Protein AF-A0A7R9EV36-F1 (afdb_monomer_lite)

Organism: NCBI:txid61472

Foldseek 3Di:
DDDDDDDDDDDQDDDADDDDDDPDEDDDPPDDQDEAAEEEAEYDEEEAEEHYEYPHEYAEYAYEYAYEYAEYEYEYEEEYAYYHAEYEEEYAEYAYEYADEYAEYEHEYEEEYEEYHAEYEEEYAEYAYEYAYEYAEYEHEYEEEYEEYYAEYEEEYAEYAYEYAYEYAEYAHEYAEEYEEYHAEYEEEYAEYAHEYAYEYAEYAHEYAEEYEEYYAEYEYEYAEYAAEYAYEYAEYAHEYEYEYAEYHAEYEYEYAEYEAEYAYAYQEYEHEYAYEYAEYEYEYHDDDPPDGNNDYHYYYNDDYNDYHYDYDDPDDDDDDDDDDDDDDDDDDDDDDDDDDDDDDPDPPPPPDDFDWDFQDKDFDPVQFFWQDKEWQLLDDPPDWTKMWIFFQQKIWIWTDPPHSDIGTDDMDGDPDRLATEREEEEAADPPAPDLDADADDDDHYWYKYKYADPVVRDIDIDTDDDGHFARAWADQQLVDRQWTWGFGQVQWIWIARRVASATLAIEADPATGPGGWQYKYAANVSQKMWTFWQSLKIFIAGCPDPSNVVSVVVSVVDHPVPDPDGRDHHYHHATLAMENPQDPGGWNEWYDDHQWIWTDALPQKTWIKHFDDPVDPDRGSPGHDIGTQDIDHDDAANDHQWYKDAALVRQKIWTWHQQQKIWMWGPVDPGSVPIDIDIDHDPPRGGTFRYKYAGNVNQWIWTTGRSRMIIIIGTD

InterPro domains:
  IPR001680 WD40 repeat [PF00400] (512-542)
  IPR001680 WD40 repeat [PF00400] (680-715)
  IPR001680 WD40 repeat [PS50082] (511-552)
  IPR001680 WD40 repeat [SM00320] (457-498)
  IPR001680 WD40 repeat [SM00320] (501-543)
  IPR001680 WD40 repeat [SM00320] (574-611)
  IPR001680 WD40 repeat [SM00320] (674-715)
  IPR015943 WD40/YVTN repeat-like-containing domain superfamily [G3DSA:2.130.10.10] (348-717)
  IPR036322 WD40-repeat-containing domain superfamily [SSF50978] (361-715)
  IPR051243 Polycomb group WD repeat-containing protein [PTHR10253] (329-716)

Structure (mmCIF, N/CA/C/O backbone):
data_AF-A0A7R9EV36-F1
#
_entry.id   AF-A0A7R9EV36-F1
#
loop_
_atom_site.group_PDB
_atom_site.id
_atom_site.type_symbol
_atom_site.label_atom_id
_atom_site.label_alt_id
_atom_site.label_comp_id
_atom_site.label_asym_id
_atom_site.label_entity_id
_atom_site.label_seq_id
_atom_site.pdbx_PDB_ins_code
_atom_site.Cartn_x
_atom_site.Cartn_y
_atom_site.Cartn_z
_atom_site.occupancy
_atom_site.B_iso_or_equiv
_atom_site.auth_seq_id
_atom_site.auth_comp_id
_atom_site.auth_asym_id
_atom_site.auth_atom_id
_atom_site.pdbx_PDB_model_num
ATOM 1 N N . MET A 1 1 ? 44.157 8.852 -51.632 1.00 35.56 1 MET A N 1
ATOM 2 C CA . MET A 1 1 ? 44.630 7.731 -50.798 1.00 35.56 1 MET A CA 1
ATOM 3 C C . MET A 1 1 ? 43.993 7.920 -49.441 1.00 35.56 1 MET A C 1
ATOM 5 O O . MET A 1 1 ? 44.402 8.802 -48.702 1.00 35.56 1 MET A O 1
ATOM 9 N N . SER A 1 2 ? 42.891 7.216 -49.219 1.00 22.45 2 SER A N 1
ATOM 10 C CA . SER A 1 2 ? 42.093 7.274 -47.995 1.00 22.45 2 SER A CA 1
ATOM 11 C C . SER A 1 2 ? 42.574 6.159 -47.059 1.00 22.45 2 SER A C 1
ATOM 13 O O . SER A 1 2 ? 42.833 5.067 -47.567 1.00 22.45 2 SER A O 1
ATOM 15 N N . PRO A 1 3 ? 42.705 6.382 -45.742 1.00 28.72 3 PRO A N 1
ATOM 16 C CA . PRO A 1 3 ? 42.992 5.308 -44.802 1.00 28.72 3 PRO A CA 1
ATOM 17 C C . PRO A 1 3 ? 41.689 4.559 -44.492 1.00 28.72 3 PRO A C 1
ATOM 19 O O . PRO A 1 3 ? 40.699 5.165 -44.087 1.00 28.72 3 PRO A O 1
ATOM 22 N N . GLY A 1 4 ? 41.679 3.250 -44.742 1.00 24.73 4 GLY A N 1
ATOM 23 C CA . GLY A 1 4 ? 40.606 2.351 -44.328 1.00 24.73 4 GLY A CA 1
ATOM 24 C C . GLY A 1 4 ? 40.897 1.810 -42.932 1.00 24.73 4 GLY A C 1
ATOM 25 O O . GLY A 1 4 ? 41.945 1.213 -42.708 1.00 24.73 4 GLY A O 1
ATOM 26 N N . THR A 1 5 ? 39.975 2.038 -42.007 1.00 25.28 5 THR A N 1
ATOM 27 C CA . THR A 1 5 ? 39.900 1.406 -40.690 1.00 25.28 5 THR A CA 1
ATOM 28 C C . THR A 1 5 ? 39.373 -0.024 -40.843 1.00 25.28 5 THR A C 1
ATOM 30 O O . THR A 1 5 ? 38.244 -0.226 -41.289 1.00 25.28 5 THR A O 1
ATOM 33 N N . SER A 1 6 ? 40.179 -1.027 -40.490 1.00 23.84 6 SER A N 1
ATOM 34 C CA . SER A 1 6 ? 39.740 -2.420 -40.354 1.00 23.84 6 SER A CA 1
ATOM 35 C C . SER A 1 6 ? 39.223 -2.653 -38.936 1.00 23.84 6 SER A C 1
ATOM 37 O O . SER A 1 6 ? 39.986 -2.604 -37.976 1.00 23.84 6 SER A O 1
ATOM 39 N N . THR A 1 7 ? 37.922 -2.891 -38.811 1.00 23.02 7 THR A N 1
ATOM 40 C CA . THR A 1 7 ? 37.278 -3.425 -37.609 1.00 23.02 7 THR A CA 1
ATOM 41 C C . THR A 1 7 ? 37.379 -4.950 -37.642 1.00 23.02 7 THR A C 1
ATOM 43 O O . THR A 1 7 ? 36.832 -5.595 -38.537 1.00 23.02 7 THR A O 1
ATOM 46 N N . THR A 1 8 ? 38.099 -5.537 -36.687 1.00 22.88 8 THR A N 1
ATOM 47 C CA . THR A 1 8 ? 38.159 -6.990 -36.486 1.00 22.88 8 THR A CA 1
ATOM 48 C C . THR A 1 8 ? 36.910 -7.410 -35.710 1.00 22.88 8 THR A C 1
ATOM 50 O O . THR A 1 8 ? 36.727 -7.011 -34.565 1.00 22.88 8 THR A O 1
ATOM 53 N N . LYS A 1 9 ? 36.007 -8.161 -36.350 1.00 23.02 9 LYS A N 1
ATOM 54 C CA . LYS A 1 9 ? 34.889 -8.837 -35.678 1.00 23.02 9 LYS A CA 1
ATOM 55 C C . LYS A 1 9 ? 35.406 -10.147 -35.082 1.00 23.02 9 LYS A C 1
ATOM 57 O O . LYS A 1 9 ? 35.808 -11.024 -35.846 1.00 23.02 9 LYS A O 1
ATOM 62 N N . LEU A 1 10 ? 35.366 -10.271 -33.756 1.00 23.95 10 LEU A N 1
ATOM 63 C CA . LEU A 1 10 ? 35.505 -11.544 -33.046 1.00 23.95 10 LEU A CA 1
ATOM 64 C C . LEU A 1 10 ? 34.376 -12.491 -33.476 1.00 23.95 10 LEU A C 1
ATOM 66 O O . LEU A 1 10 ? 33.221 -12.092 -33.644 1.00 23.95 10 LEU A O 1
ATOM 70 N N . LYS A 1 11 ? 34.756 -13.733 -33.760 1.00 27.09 11 LYS A N 1
ATOM 71 C CA . LYS A 1 11 ? 33.940 -14.767 -34.392 1.00 27.09 11 LYS A CA 1
ATOM 72 C C . LYS A 1 11 ? 33.633 -15.802 -33.309 1.00 27.09 11 LYS A C 1
ATOM 74 O O . LYS A 1 11 ? 34.523 -16.558 -32.950 1.00 27.09 11 LYS A O 1
ATOM 79 N N . GLY A 1 12 ? 32.402 -15.809 -32.791 1.00 27.22 12 GLY A N 1
ATOM 80 C CA . GLY A 1 12 ? 31.946 -16.811 -31.821 1.00 27.22 12 GLY A CA 1
ATOM 81 C C . GLY A 1 12 ? 32.152 -18.228 -32.360 1.00 27.22 12 GLY A C 1
ATOM 82 O O . GLY A 1 12 ? 31.767 -18.536 -33.495 1.00 27.22 12 GLY A O 1
ATOM 83 N N . MET A 1 13 ? 32.811 -19.070 -31.569 1.00 30.44 13 MET A N 1
ATOM 84 C CA . MET A 1 13 ? 33.179 -20.427 -31.952 1.00 30.44 13 MET A CA 1
ATOM 85 C C . MET A 1 13 ? 31.984 -21.359 -31.698 1.00 30.44 13 MET A C 1
ATOM 87 O O . MET A 1 13 ? 31.806 -21.877 -30.607 1.00 30.44 13 MET A O 1
ATOM 91 N N . LYS A 1 14 ? 31.127 -21.560 -32.710 1.00 28.34 14 LYS A N 1
ATOM 92 C CA . LYS A 1 14 ? 30.095 -22.614 -32.688 1.00 28.34 14 LYS A CA 1
ATOM 93 C C . LYS A 1 14 ? 30.762 -23.966 -32.953 1.00 28.34 14 LYS A C 1
ATOM 95 O O . LYS A 1 14 ? 31.107 -24.243 -34.103 1.00 28.34 14 LYS A O 1
ATOM 100 N N . ARG A 1 15 ? 30.948 -24.804 -31.930 1.00 36.38 15 ARG A N 1
ATOM 101 C CA . ARG A 1 15 ? 31.279 -26.228 -32.118 1.00 36.38 15 ARG A CA 1
ATOM 102 C C . ARG A 1 15 ? 29.967 -27.019 -32.162 1.00 36.38 15 ARG A C 1
ATOM 104 O O . ARG A 1 15 ? 29.338 -27.220 -31.136 1.00 36.38 15 ARG A O 1
ATOM 111 N N . SER A 1 16 ? 29.537 -27.435 -33.355 1.00 26.97 16 SER A N 1
ATOM 112 C CA . SER A 1 16 ? 28.501 -28.465 -33.513 1.00 26.97 16 SER A CA 1
ATOM 113 C C . SER A 1 16 ? 29.176 -29.831 -33.385 1.00 26.97 16 SER A C 1
ATOM 115 O O . SER A 1 16 ? 29.965 -30.193 -34.263 1.00 26.97 16 SER A O 1
ATOM 117 N N . ALA A 1 17 ? 28.930 -30.556 -32.297 1.00 33.28 17 ALA A N 1
ATOM 118 C CA . ALA A 1 17 ? 29.431 -31.916 -32.124 1.00 33.28 17 ALA A CA 1
ATOM 119 C C . ALA A 1 17 ? 28.402 -32.917 -32.673 1.00 33.28 17 ALA A C 1
ATOM 121 O O . ALA A 1 17 ? 27.223 -32.835 -32.346 1.00 33.28 17 ALA A O 1
ATOM 122 N N . THR A 1 18 ? 28.848 -33.835 -33.530 1.00 26.59 18 THR A N 1
ATOM 123 C CA . THR A 1 18 ? 28.069 -34.987 -34.010 1.00 26.59 18 THR A CA 1
ATOM 124 C C . THR A 1 18 ? 28.612 -36.228 -33.292 1.00 26.59 18 THR A C 1
ATOM 126 O O . THR A 1 18 ? 29.816 -36.472 -33.365 1.00 26.59 18 THR A O 1
ATOM 129 N N . THR A 1 19 ? 27.722 -36.886 -32.545 1.00 26.67 19 THR A N 1
ATOM 130 C CA . THR A 1 19 ? 27.741 -38.178 -31.816 1.00 26.67 19 THR A CA 1
ATOM 131 C C . THR A 1 19 ? 29.047 -38.938 -31.468 1.00 26.67 19 THR A C 1
ATOM 133 O O . THR A 1 19 ? 29.974 -39.095 -32.262 1.00 26.67 19 THR A O 1
ATOM 136 N N . CYS A 1 20 ? 28.970 -39.551 -30.271 1.00 28.95 20 CYS A N 1
ATOM 137 C CA . CYS A 1 20 ? 29.838 -40.508 -29.552 1.00 28.95 20 CYS A CA 1
ATOM 138 C C . CYS A 1 20 ? 31.007 -39.944 -28.712 1.00 28.95 20 CYS A C 1
ATOM 140 O O . CYS A 1 20 ? 32.014 -39.484 -29.245 1.00 28.95 20 CYS A O 1
ATOM 142 N N . ASP A 1 21 ? 30.857 -40.067 -27.383 1.00 34.56 21 ASP A N 1
ATOM 143 C CA . ASP A 1 21 ? 31.857 -39.921 -26.310 1.00 34.56 21 ASP A CA 1
ATOM 144 C C . ASP A 1 21 ? 32.837 -38.750 -26.473 1.00 34.56 21 ASP A C 1
ATOM 146 O O . ASP A 1 21 ? 34.043 -38.940 -26.650 1.00 34.56 21 ASP A O 1
ATOM 150 N N . GLN A 1 22 ? 32.342 -37.511 -26.408 1.00 42.28 22 GLN A N 1
ATOM 151 C CA . GLN A 1 22 ? 33.218 -36.338 -26.438 1.00 42.28 22 GLN A CA 1
ATOM 152 C C . GLN A 1 22 ? 33.458 -35.786 -25.034 1.00 42.28 22 GLN A C 1
ATOM 154 O O . GLN A 1 22 ? 32.595 -35.154 -24.434 1.00 42.28 22 GLN A O 1
ATOM 159 N N . VAL A 1 23 ? 34.682 -35.989 -24.546 1.00 42.19 23 VAL A N 1
ATOM 160 C CA . VAL A 1 23 ? 35.300 -35.134 -23.530 1.00 42.19 23 VAL A CA 1
ATOM 161 C C . VAL A 1 23 ? 35.756 -33.871 -24.260 1.00 42.19 23 VAL A C 1
ATOM 163 O O . VAL A 1 23 ? 36.778 -33.884 -24.950 1.00 42.19 23 VAL A O 1
ATOM 166 N N . LEU A 1 24 ? 34.982 -32.790 -24.168 1.00 46.31 24 LEU A N 1
ATOM 167 C CA . LEU A 1 24 ? 35.414 -31.489 -24.676 1.00 46.31 24 LEU A CA 1
ATOM 168 C C . LEU A 1 24 ? 36.350 -30.868 -23.634 1.00 46.31 24 LEU A C 1
ATOM 170 O O . LEU A 1 24 ? 35.894 -30.316 -22.639 1.00 46.31 24 LEU A O 1
ATOM 174 N N . LYS A 1 25 ? 37.660 -30.989 -23.869 1.00 39.56 25 LYS A N 1
ATOM 175 C CA . LYS A 1 25 ? 38.707 -30.227 -23.174 1.00 39.56 25 LYS A CA 1
ATOM 176 C C . LYS A 1 25 ? 39.153 -29.067 -24.062 1.00 39.56 25 LYS A C 1
ATOM 178 O O . LYS A 1 25 ? 39.337 -29.260 -25.269 1.00 39.56 25 LYS A O 1
ATOM 183 N N . SER A 1 26 ? 39.320 -27.872 -23.499 1.00 42.06 26 SER A N 1
ATOM 184 C CA . SER A 1 26 ? 40.230 -26.887 -24.088 1.00 42.06 26 SER A CA 1
ATOM 185 C C . SER A 1 26 ? 41.640 -27.491 -24.016 1.00 42.06 26 SER A C 1
ATOM 187 O O . SER A 1 26 ? 42.071 -27.927 -22.955 1.00 42.06 26 SER A O 1
ATOM 189 N N . GLU A 1 27 ? 42.311 -27.668 -25.158 1.00 33.28 27 GLU A N 1
ATOM 190 C CA . GLU A 1 27 ? 43.714 -28.096 -25.165 1.00 33.28 27 GLU A CA 1
ATOM 191 C C . GLU A 1 27 ? 44.599 -26.854 -25.102 1.00 33.28 27 GLU A C 1
ATOM 193 O O . GLU A 1 27 ? 44.482 -25.978 -25.957 1.00 33.28 27 GLU A O 1
ATOM 198 N N . ASP A 1 28 ? 45.483 -26.854 -24.105 1.00 35.00 28 ASP A N 1
ATOM 199 C CA . ASP A 1 28 ? 46.559 -25.906 -23.813 1.00 35.00 28 ASP A CA 1
ATOM 200 C C . ASP A 1 28 ? 47.405 -25.612 -25.070 1.00 35.00 28 ASP A C 1
ATOM 202 O O . ASP A 1 28 ? 48.362 -26.324 -25.407 1.00 35.00 28 ASP A O 1
ATOM 206 N N . SER A 1 29 ? 47.019 -24.587 -25.835 1.00 30.09 29 SER A N 1
ATOM 207 C CA . SER A 1 29 ? 47.873 -24.033 -26.879 1.00 30.09 29 SER A CA 1
ATOM 208 C C . SER A 1 29 ? 48.748 -22.975 -26.235 1.00 30.09 29 SER A C 1
ATOM 210 O O . SER A 1 29 ? 48.359 -21.816 -26.157 1.00 30.09 29 SER A O 1
ATOM 212 N N . GLY A 1 30 ? 49.923 -23.393 -25.763 1.00 35.53 30 GLY A N 1
ATOM 213 C CA . GLY A 1 30 ? 50.920 -22.490 -25.203 1.00 35.53 30 GLY A CA 1
ATOM 214 C C . GLY A 1 30 ? 51.243 -21.341 -26.158 1.00 35.53 30 GLY A C 1
ATOM 215 O O . GLY A 1 30 ? 51.967 -21.544 -27.128 1.00 35.53 30 GLY A O 1
ATOM 216 N N . ASP A 1 31 ? 50.649 -20.182 -25.886 1.00 32.53 31 ASP A N 1
ATOM 217 C CA . ASP A 1 31 ? 51.096 -18.810 -26.138 1.00 32.53 31 ASP A CA 1
ATOM 218 C C . ASP A 1 31 ? 49.892 -17.880 -25.862 1.00 32.53 31 ASP A C 1
ATOM 220 O O . ASP A 1 31 ? 48.898 -17.940 -26.575 1.00 32.53 31 ASP A O 1
ATOM 224 N N . ASP A 1 32 ? 50.032 -17.022 -24.843 1.00 35.88 32 ASP A N 1
ATOM 225 C CA . ASP A 1 32 ? 49.119 -15.953 -24.396 1.00 35.88 32 ASP A CA 1
ATOM 226 C C . ASP A 1 32 ? 47.698 -16.372 -23.935 1.00 35.88 32 ASP A C 1
ATOM 228 O O . ASP A 1 32 ? 46.908 -16.943 -24.675 1.00 35.88 32 ASP A O 1
ATOM 232 N N . ILE A 1 33 ? 47.375 -16.023 -22.681 1.00 38.25 33 ILE A N 1
ATOM 233 C CA . ILE A 1 33 ? 46.065 -16.177 -22.022 1.00 38.25 33 ILE A CA 1
ATOM 234 C C . ILE A 1 33 ? 45.014 -15.402 -22.840 1.00 38.25 33 ILE A C 1
ATOM 236 O O . ILE A 1 33 ? 44.863 -14.190 -22.681 1.00 38.25 33 ILE A O 1
ATOM 240 N N . GLU A 1 34 ? 44.336 -16.066 -23.778 1.00 43.78 34 GLU A N 1
ATOM 241 C CA . GLU A 1 34 ? 43.182 -15.505 -24.483 1.00 43.78 34 GLU A CA 1
ATOM 242 C C . GLU A 1 34 ? 41.900 -15.908 -23.737 1.00 43.78 34 GLU A C 1
ATOM 244 O O . GLU A 1 34 ? 41.413 -17.024 -23.888 1.00 43.78 34 GLU A O 1
ATOM 249 N N . GLU A 1 35 ? 41.339 -14.975 -22.957 1.00 49.75 35 GLU A N 1
ATOM 250 C CA . GLU A 1 35 ? 40.002 -15.069 -22.347 1.00 49.75 35 GLU A CA 1
ATOM 251 C C . GLU A 1 35 ? 38.968 -15.634 -23.343 1.00 49.75 35 GLU A C 1
ATOM 253 O O . GLU A 1 35 ? 38.687 -15.047 -24.403 1.00 49.75 35 GLU A O 1
ATOM 258 N N . THR A 1 36 ? 38.332 -16.760 -23.005 1.00 56.34 36 THR A N 1
ATOM 259 C CA . THR A 1 36 ? 37.276 -17.318 -23.855 1.00 56.34 36 THR A CA 1
ATOM 260 C C . THR A 1 36 ? 35.944 -16.600 -23.599 1.00 56.34 36 THR A C 1
ATOM 262 O O . THR A 1 36 ? 35.194 -16.875 -22.669 1.00 56.34 36 THR A O 1
ATOM 265 N N . SER A 1 37 ? 35.628 -15.641 -24.477 1.00 59.75 37 SER A N 1
ATOM 266 C CA . SER A 1 37 ? 34.483 -14.720 -24.304 1.00 59.75 37 SER A CA 1
ATOM 267 C C . SER A 1 37 ? 33.076 -15.346 -24.207 1.00 59.75 37 SER A C 1
ATOM 269 O O . SER A 1 37 ? 32.165 -14.699 -23.701 1.00 59.75 37 SER A O 1
ATOM 271 N N . SER A 1 38 ? 32.835 -16.537 -24.770 1.00 67.69 38 SER A N 1
ATOM 272 C CA . SER A 1 38 ? 31.575 -17.296 -24.617 1.00 67.69 38 SER A CA 1
ATOM 273 C C . SER A 1 38 ? 31.651 -18.655 -25.316 1.00 67.69 38 SER A C 1
ATOM 275 O O . SER A 1 38 ? 32.078 -18.744 -26.474 1.00 67.69 38 SER A O 1
ATOM 277 N N . VAL A 1 39 ? 31.180 -19.707 -24.648 1.00 74.00 39 VAL A N 1
ATOM 278 C CA . VAL A 1 39 ? 31.114 -21.067 -25.190 1.00 74.00 39 VAL A CA 1
ATOM 279 C C . VAL A 1 39 ? 29.669 -21.546 -25.197 1.00 74.00 39 VAL A C 1
ATOM 281 O O . VAL A 1 39 ? 28.992 -21.550 -24.177 1.00 74.00 39 VAL A O 1
ATOM 284 N N . VAL A 1 40 ? 29.196 -21.970 -26.369 1.00 72.00 40 VAL A N 1
ATOM 285 C CA . VAL A 1 40 ? 27.873 -22.583 -26.528 1.00 72.00 40 VAL A CA 1
ATOM 286 C C . VAL A 1 40 ? 28.062 -24.015 -27.000 1.00 72.00 40 VAL A C 1
ATOM 288 O O . VAL A 1 40 ? 28.604 -24.243 -28.086 1.00 72.00 40 VAL A O 1
ATOM 291 N N . VAL A 1 41 ? 27.594 -24.960 -26.193 1.00 77.19 41 VAL A N 1
ATOM 292 C CA . VAL A 1 41 ? 27.543 -26.389 -26.493 1.00 77.19 41 VAL A CA 1
ATOM 293 C C . VAL A 1 41 ? 26.081 -26.761 -26.725 1.00 77.19 41 VAL A C 1
ATOM 295 O O . VAL A 1 41 ? 25.235 -26.534 -25.867 1.00 77.19 41 VAL A O 1
ATOM 298 N N . SER A 1 42 ? 25.783 -27.284 -27.914 1.00 72.88 42 SER A N 1
ATOM 299 C CA . SER A 1 42 ? 24.430 -27.671 -28.320 1.00 72.88 42 SER A CA 1
ATOM 300 C C . SER A 1 42 ? 24.413 -29.087 -28.877 1.00 72.88 42 SER A C 1
ATOM 302 O O . SER A 1 42 ? 25.228 -29.380 -29.761 1.00 72.88 42 SER A O 1
ATOM 304 N N . PHE A 1 43 ? 23.458 -29.909 -28.452 1.00 71.75 43 PHE A N 1
ATOM 305 C CA . PHE A 1 43 ? 23.251 -31.267 -28.965 1.00 71.75 43 PHE A CA 1
ATOM 306 C C . PHE A 1 43 ? 21.997 -31.317 -29.850 1.00 71.75 43 PHE A C 1
ATOM 308 O O . PHE A 1 43 ? 21.009 -30.641 -29.570 1.00 71.75 43 PHE A O 1
ATOM 315 N N . GLN A 1 44 ? 22.076 -32.051 -30.965 1.00 63.31 44 GLN A N 1
ATOM 316 C CA . GLN A 1 44 ? 20.985 -32.215 -31.945 1.00 63.31 44 GLN A CA 1
ATOM 317 C C . GLN A 1 44 ? 20.694 -33.691 -32.266 1.00 63.31 44 GLN A C 1
ATOM 319 O O . GLN A 1 44 ? 20.020 -33.979 -33.248 1.00 63.31 44 GLN A O 1
ATOM 324 N N . GLU A 1 45 ? 21.266 -34.618 -31.497 1.00 67.38 45 GLU A N 1
ATOM 325 C CA . GLU A 1 45 ? 21.003 -36.058 -31.583 1.00 67.38 45 GLU A CA 1
ATOM 326 C C . GLU A 1 45 ? 21.011 -36.633 -30.157 1.00 67.38 45 GLU A C 1
ATOM 328 O O . GLU A 1 45 ? 21.646 -36.044 -29.277 1.00 67.38 45 GLU A O 1
ATOM 333 N N . GLU A 1 46 ? 20.365 -37.783 -29.947 1.00 69.38 46 GLU A N 1
ATOM 334 C CA . GLU A 1 46 ? 20.418 -38.542 -28.689 1.00 69.38 46 GLU A CA 1
ATOM 335 C C . GLU A 1 46 ? 21.876 -38.782 -28.247 1.00 69.38 46 GLU A C 1
ATOM 337 O O . GLU A 1 46 ? 22.728 -39.222 -29.034 1.00 69.38 46 GLU A O 1
ATOM 342 N N . THR A 1 47 ? 22.190 -38.506 -26.975 1.00 68.69 47 THR A N 1
ATOM 343 C CA . THR A 1 47 ? 23.555 -38.677 -26.441 1.00 68.69 47 THR A CA 1
ATOM 344 C C . THR A 1 47 ? 23.585 -39.441 -25.120 1.00 68.69 47 THR A C 1
ATOM 346 O O . THR A 1 47 ? 22.885 -39.128 -24.166 1.00 68.69 47 THR A O 1
ATOM 349 N N . SER A 1 48 ? 24.457 -40.448 -25.025 1.00 72.00 48 SER A N 1
ATOM 350 C CA . SER A 1 48 ? 24.587 -41.274 -23.816 1.00 72.00 48 SER A CA 1
ATOM 351 C C . SER A 1 48 ? 25.314 -40.565 -22.669 1.00 72.00 48 SER A C 1
ATOM 353 O O . SER A 1 48 ? 24.959 -40.713 -21.503 1.00 72.00 48 SER A O 1
ATOM 355 N N . SER A 1 49 ? 26.371 -39.814 -22.975 1.00 74.75 49 SER A N 1
ATOM 356 C CA . SER A 1 49 ? 27.152 -39.103 -21.964 1.00 74.75 49 SER A CA 1
ATOM 357 C C . SER A 1 49 ? 27.870 -37.906 -22.557 1.00 74.75 49 SER A C 1
ATOM 359 O O . SER A 1 49 ? 28.560 -38.027 -23.574 1.00 74.75 49 SER A O 1
ATOM 361 N N . VAL A 1 50 ? 27.760 -36.776 -21.875 1.00 77.12 50 VAL A N 1
ATOM 362 C CA . VAL A 1 50 ? 28.399 -35.516 -22.226 1.00 77.12 50 VAL A CA 1
ATOM 363 C C . VAL A 1 50 ? 29.270 -35.081 -21.057 1.00 77.12 50 VAL A C 1
ATOM 365 O O . VAL A 1 50 ? 28.788 -34.937 -19.938 1.00 77.12 50 VAL A O 1
ATOM 368 N N . VAL A 1 51 ? 30.551 -34.828 -21.322 1.00 76.38 51 VAL A N 1
ATOM 369 C CA . VAL A 1 51 ? 31.455 -34.212 -20.344 1.00 76.38 51 VAL A CA 1
ATOM 370 C C . VAL A 1 51 ? 32.015 -32.932 -20.946 1.00 76.38 51 VAL A C 1
ATOM 372 O O . VAL A 1 51 ? 32.768 -32.966 -21.925 1.00 76.38 51 VAL A O 1
ATOM 375 N N . VAL A 1 52 ? 31.639 -31.802 -20.353 1.00 79.06 52 VAL A N 1
ATOM 376 C CA . VAL A 1 52 ? 32.133 -30.474 -20.708 1.00 79.06 52 VAL A CA 1
ATOM 377 C C . VAL A 1 52 ? 33.049 -30.000 -19.588 1.00 79.06 52 VAL A C 1
ATOM 379 O O . VAL A 1 52 ? 32.600 -29.795 -18.465 1.00 79.06 52 VAL A O 1
ATOM 382 N N . SER A 1 53 ? 34.336 -29.839 -19.891 1.00 74.25 53 SER A N 1
ATOM 383 C CA . SER A 1 53 ? 35.334 -29.403 -18.914 1.00 74.25 53 SER A CA 1
ATOM 384 C C . SER A 1 53 ? 36.128 -28.212 -19.433 1.00 74.25 53 SER A C 1
ATOM 386 O O . SER A 1 53 ? 36.713 -28.305 -20.516 1.00 74.25 53 SER A O 1
ATOM 388 N N . PHE A 1 54 ? 36.190 -27.136 -18.651 1.00 74.50 54 PHE A N 1
ATOM 389 C CA . PHE A 1 54 ? 36.969 -25.939 -18.967 1.00 74.50 54 PHE A CA 1
ATOM 390 C C . PHE A 1 54 ? 38.172 -25.821 -18.031 1.00 74.50 54 PHE A C 1
ATOM 392 O O . PHE A 1 54 ? 38.031 -25.992 -16.821 1.00 74.50 54 PHE A O 1
ATOM 399 N N . GLN A 1 55 ? 39.344 -25.565 -18.618 1.00 71.62 55 GLN A N 1
ATOM 400 C CA . GLN A 1 55 ? 40.616 -25.363 -17.907 1.00 71.62 55 GLN A CA 1
ATOM 401 C C . GLN A 1 55 ? 41.146 -23.923 -18.040 1.00 71.62 55 GLN A C 1
ATOM 403 O O . GLN A 1 55 ? 42.317 -23.686 -17.790 1.00 71.62 55 GLN A O 1
ATOM 408 N N . GLU A 1 56 ? 40.320 -22.994 -18.522 1.00 70.62 56 GLU A N 1
ATOM 409 C CA . GLU A 1 56 ? 40.670 -21.587 -18.750 1.00 70.62 56 GLU A CA 1
ATOM 410 C C . GLU A 1 56 ? 39.520 -20.708 -18.249 1.00 70.62 56 GLU A C 1
ATOM 412 O O . GLU A 1 56 ? 38.374 -21.169 -18.221 1.00 70.62 56 GLU A O 1
ATOM 417 N N . GLU A 1 57 ? 39.810 -19.449 -17.917 1.00 73.00 57 GLU A N 1
ATOM 418 C CA . GLU A 1 57 ? 38.800 -18.448 -17.562 1.00 73.00 57 GLU A CA 1
ATOM 419 C C . GLU A 1 57 ? 37.753 -18.312 -18.681 1.00 73.00 57 GLU A C 1
ATOM 421 O O . GLU A 1 57 ? 38.076 -18.131 -19.869 1.00 73.00 57 GLU A O 1
ATOM 426 N N . THR A 1 58 ? 36.472 -18.397 -18.310 1.00 74.44 58 THR A N 1
ATOM 427 C CA . THR A 1 58 ? 35.371 -18.315 -19.281 1.00 74.44 58 THR A CA 1
ATOM 428 C C . THR A 1 58 ? 34.311 -17.307 -18.854 1.00 74.44 58 THR A C 1
ATOM 430 O O . THR A 1 58 ? 33.778 -17.340 -17.747 1.00 74.44 58 THR A O 1
ATOM 433 N N . SER A 1 59 ? 33.939 -16.399 -19.758 1.00 78.50 59 SER A N 1
ATOM 434 C CA . SER A 1 59 ? 32.952 -15.363 -19.418 1.00 78.50 59 SER A CA 1
ATOM 435 C C . SER A 1 59 ? 31.518 -15.905 -19.380 1.00 78.50 59 SER A C 1
ATOM 437 O O . SER A 1 59 ? 30.673 -15.398 -18.649 1.00 78.50 59 SER A O 1
ATOM 439 N N . SER A 1 60 ? 31.195 -16.898 -20.216 1.00 80.44 60 SER A N 1
ATOM 440 C CA . SER A 1 60 ? 29.853 -17.487 -20.272 1.00 80.44 60 SER A CA 1
ATOM 441 C C . SER A 1 60 ? 29.864 -18.865 -20.926 1.00 80.44 60 SER A C 1
ATOM 443 O O . SER A 1 60 ? 30.424 -19.034 -22.013 1.00 80.44 60 SER A O 1
ATOM 445 N N . VAL A 1 61 ? 29.187 -19.825 -20.302 1.00 83.06 61 VAL A N 1
ATOM 446 C CA . VAL A 1 61 ? 29.015 -21.191 -20.795 1.00 83.06 61 VAL A CA 1
ATOM 447 C C . VAL A 1 61 ? 27.532 -21.515 -20.885 1.00 83.06 61 VAL A C 1
ATOM 449 O O . VAL A 1 61 ? 26.804 -21.409 -19.905 1.00 83.06 61 VAL A O 1
ATOM 452 N N . ILE A 1 62 ? 27.084 -21.928 -22.069 1.00 81.31 62 ILE A N 1
ATOM 453 C CA . ILE A 1 62 ? 25.706 -22.355 -22.318 1.00 81.31 62 ILE A CA 1
ATOM 454 C C . ILE A 1 62 ? 25.734 -23.789 -22.838 1.00 81.31 62 ILE A C 1
ATOM 456 O O . ILE A 1 62 ? 26.259 -24.037 -23.925 1.00 81.31 62 ILE A O 1
ATOM 460 N N . VAL A 1 63 ? 25.149 -24.719 -22.092 1.00 84.56 63 VAL A N 1
ATOM 461 C CA . VAL A 1 63 ? 24.962 -26.122 -22.473 1.00 84.56 63 VAL A CA 1
ATOM 462 C C . VAL A 1 63 ? 23.475 -26.361 -22.683 1.00 84.56 63 VAL A C 1
ATOM 464 O O . VAL A 1 63 ? 22.686 -26.133 -21.769 1.00 84.56 63 VAL A O 1
ATOM 467 N N . TRP A 1 64 ? 23.080 -26.801 -23.878 1.00 82.50 64 TRP A N 1
ATOM 468 C CA . TRP A 1 64 ? 21.677 -27.115 -24.143 1.00 82.50 64 TRP A CA 1
ATOM 469 C C . TRP A 1 64 ? 21.458 -28.296 -25.094 1.00 82.50 64 TRP A C 1
ATOM 471 O O . TRP A 1 64 ? 22.255 -28.523 -26.007 1.00 82.50 64 TRP A O 1
ATOM 481 N N . SER A 1 65 ? 20.367 -29.041 -24.896 1.00 80.25 65 SER A N 1
ATOM 482 C CA . SER A 1 65 ? 19.934 -30.152 -25.766 1.00 80.25 65 SER A CA 1
ATOM 483 C C . SER A 1 65 ? 18.444 -30.057 -26.095 1.00 80.25 65 SER A C 1
ATOM 485 O O . SER A 1 65 ? 17.660 -29.603 -25.260 1.00 80.25 65 SER A O 1
ATOM 487 N N . GLN A 1 66 ? 18.070 -30.522 -27.290 1.00 80.50 66 GLN A N 1
ATOM 488 C CA . GLN A 1 66 ? 16.675 -30.757 -27.706 1.00 80.50 66 GLN A CA 1
ATOM 489 C C . GLN A 1 66 ? 16.365 -32.245 -27.922 1.00 80.50 66 GLN A C 1
ATOM 491 O O . GLN A 1 66 ? 15.433 -32.571 -28.640 1.00 80.50 66 GLN A O 1
ATOM 496 N N . GLU A 1 67 ? 17.213 -33.128 -27.406 1.00 78.62 67 GLU A N 1
ATOM 497 C CA . GLU A 1 67 ? 17.138 -34.579 -27.588 1.00 78.62 67 GLU A CA 1
ATOM 498 C C . GLU A 1 67 ? 17.496 -35.252 -26.259 1.00 78.62 67 GLU A C 1
ATOM 500 O O . GLU A 1 67 ? 18.202 -34.641 -25.442 1.00 78.62 67 GLU A O 1
ATOM 505 N N . GLU A 1 68 ? 17.063 -36.502 -26.074 1.00 76.69 68 GLU A N 1
ATOM 506 C CA . GLU A 1 68 ? 17.316 -37.295 -24.866 1.00 76.69 68 GLU A CA 1
ATOM 507 C C . GLU A 1 68 ? 18.819 -37.373 -24.541 1.00 76.69 68 GLU A C 1
ATOM 509 O O . GLU A 1 68 ? 19.665 -37.664 -25.406 1.00 76.69 68 GLU A O 1
ATOM 514 N N . THR A 1 69 ? 19.173 -37.132 -23.271 1.00 77.88 69 THR A N 1
ATOM 515 C CA . THR A 1 69 ? 20.567 -37.243 -22.811 1.00 77.88 69 THR A CA 1
ATOM 516 C C . THR A 1 69 ? 20.689 -38.028 -21.510 1.00 77.88 69 THR A C 1
ATOM 518 O O . THR A 1 69 ? 20.135 -37.650 -20.486 1.00 77.88 69 THR A O 1
ATOM 521 N N . SER A 1 70 ? 21.447 -39.129 -21.493 1.00 80.81 70 SER A N 1
ATOM 522 C CA . SER A 1 70 ? 21.483 -39.961 -20.276 1.00 80.81 70 SER A CA 1
ATOM 523 C C . SER A 1 70 ? 22.315 -39.339 -19.146 1.00 80.81 70 SER A C 1
ATOM 525 O O . SER A 1 70 ? 21.973 -39.484 -17.978 1.00 80.81 70 SER A O 1
ATOM 527 N N . SER A 1 71 ? 23.428 -38.664 -19.448 1.00 83.12 71 SER A N 1
ATOM 528 C CA . SER A 1 71 ? 24.270 -38.046 -18.412 1.00 83.12 71 SER A CA 1
ATOM 529 C C . SER A 1 71 ? 25.040 -36.834 -18.916 1.00 83.12 71 SER A C 1
ATOM 531 O O . SER A 1 71 ? 25.641 -36.870 -19.991 1.00 83.12 71 SER A O 1
ATOM 533 N N . VAL A 1 72 ? 25.068 -35.773 -18.113 1.00 85.38 72 VAL A N 1
ATOM 534 C CA . VAL A 1 72 ? 25.773 -34.530 -18.425 1.00 85.38 72 VAL A CA 1
ATOM 535 C C . VAL A 1 72 ? 26.597 -34.101 -17.224 1.00 85.38 72 VAL A C 1
ATOM 537 O O . VAL A 1 72 ? 26.073 -33.904 -16.133 1.00 85.38 72 VAL A O 1
ATOM 540 N N . VAL A 1 73 ? 27.897 -33.926 -17.435 1.00 84.31 73 VAL A N 1
ATOM 541 C CA . VAL A 1 73 ? 28.818 -33.388 -16.434 1.00 84.31 73 VAL A CA 1
ATOM 542 C C . VAL A 1 73 ? 29.423 -32.104 -16.974 1.00 84.31 73 VAL A C 1
ATOM 544 O O . VAL A 1 73 ? 30.077 -32.117 -18.018 1.00 84.31 73 VAL A O 1
ATOM 547 N N . VAL A 1 74 ? 29.220 -31.004 -16.257 1.00 85.94 74 VAL A N 1
ATOM 548 C CA . VAL A 1 74 ? 29.820 -29.702 -16.539 1.00 85.94 74 VAL A CA 1
ATOM 549 C C . VAL A 1 74 ? 30.764 -29.360 -15.393 1.00 85.94 74 VAL A C 1
ATOM 551 O O . VAL A 1 74 ? 30.345 -29.309 -14.239 1.00 85.94 74 VAL A O 1
ATOM 554 N N . SER A 1 75 ? 32.042 -29.171 -15.713 1.00 84.12 75 SER A N 1
ATOM 555 C CA . SER A 1 75 ? 33.095 -28.928 -14.729 1.00 84.12 75 SER A CA 1
ATOM 556 C C . SER A 1 75 ? 33.968 -27.731 -15.080 1.00 84.12 75 SER A C 1
ATOM 558 O O . SER A 1 75 ? 34.424 -27.631 -16.226 1.00 84.12 75 SER A O 1
ATOM 560 N N . PHE A 1 76 ? 34.299 -26.913 -14.086 1.00 82.00 76 PHE A N 1
ATOM 561 C CA . PHE A 1 76 ? 35.166 -25.741 -14.239 1.00 82.00 76 PHE A CA 1
ATOM 562 C C . PHE A 1 76 ? 36.372 -25.824 -13.298 1.00 82.00 76 PHE A C 1
ATOM 564 O O . PHE A 1 76 ? 36.226 -26.211 -12.137 1.00 82.00 76 PHE A O 1
ATOM 571 N N . GLN A 1 77 ? 37.560 -25.515 -13.824 1.00 78.38 77 GLN A N 1
ATOM 572 C CA . GLN A 1 77 ? 38.816 -25.471 -13.061 1.00 78.38 77 GLN A CA 1
ATOM 573 C C . GLN A 1 77 ? 39.387 -24.055 -12.902 1.00 78.38 77 GLN A C 1
ATOM 575 O O . GLN A 1 77 ? 40.448 -23.927 -12.316 1.00 78.38 77 GLN A O 1
ATOM 580 N N . GLU A 1 78 ? 38.728 -23.041 -13.464 1.00 79.44 78 GLU A N 1
ATOM 581 C CA . GLU A 1 78 ? 39.130 -21.626 -13.468 1.00 79.44 78 GLU A CA 1
ATOM 582 C C . GLU A 1 78 ? 37.862 -20.760 -13.335 1.00 79.44 78 GLU A C 1
ATOM 584 O O . GLU A 1 78 ? 36.749 -21.276 -13.508 1.00 79.44 78 GLU A O 1
ATOM 589 N N . GLU A 1 79 ? 38.016 -19.461 -13.063 1.00 79.62 79 GLU A N 1
ATOM 590 C CA . GLU A 1 79 ? 36.906 -18.521 -12.839 1.00 79.62 79 GLU A CA 1
ATOM 591 C C . GLU A 1 79 ? 35.887 -18.511 -13.995 1.00 79.62 79 GLU A C 1
ATOM 593 O O . GLU A 1 79 ? 36.240 -18.434 -15.184 1.00 79.62 79 GLU A O 1
ATOM 598 N N . THR A 1 80 ? 34.589 -18.542 -13.655 1.00 81.62 80 THR A N 1
ATOM 599 C CA . THR A 1 80 ? 33.517 -18.447 -14.659 1.00 81.62 80 THR A CA 1
ATOM 600 C C . THR A 1 80 ? 32.392 -17.492 -14.275 1.00 81.62 80 THR A C 1
ATOM 602 O O . THR A 1 80 ? 31.733 -17.630 -13.250 1.00 81.62 80 THR A O 1
ATOM 605 N N . SER A 1 81 ? 32.092 -16.510 -15.128 1.00 84.56 81 SER A N 1
ATOM 606 C CA . SER A 1 81 ? 31.083 -15.502 -14.758 1.00 84.56 81 SER A CA 1
ATOM 607 C C . SER A 1 81 ? 29.639 -16.018 -14.864 1.00 84.56 81 SER A C 1
ATOM 609 O O . SER A 1 81 ? 28.757 -15.572 -14.127 1.00 84.56 81 SER A O 1
ATOM 611 N N . SER A 1 82 ? 29.340 -16.924 -15.803 1.00 86.75 82 SER A N 1
ATOM 612 C CA . SER A 1 82 ? 27.966 -17.400 -16.009 1.00 86.75 82 SER A CA 1
ATOM 613 C C . SER A 1 82 ? 27.880 -18.787 -16.636 1.00 86.75 82 SER A C 1
ATOM 615 O O . SER A 1 82 ? 28.464 -19.035 -17.692 1.00 86.75 82 SER A O 1
ATOM 617 N N . VAL A 1 83 ? 27.080 -19.662 -16.029 1.00 87.50 83 VAL A N 1
ATOM 618 C CA . VAL A 1 83 ? 26.824 -21.033 -16.474 1.00 87.50 83 VAL A CA 1
ATOM 619 C C . VAL A 1 83 ? 25.324 -21.230 -16.656 1.00 87.50 83 VAL A C 1
ATOM 621 O O . VAL A 1 83 ? 24.548 -21.044 -15.725 1.00 87.50 83 VAL A O 1
ATOM 624 N N . VAL A 1 84 ? 24.901 -21.630 -17.853 1.00 87.56 84 VAL A N 1
ATOM 625 C CA . VAL A 1 84 ? 23.506 -21.954 -18.165 1.00 87.56 84 VAL A CA 1
ATOM 626 C C . VAL A 1 84 ? 23.436 -23.367 -18.722 1.00 87.56 84 VAL A C 1
ATOM 628 O O . VAL A 1 84 ? 24.049 -23.666 -19.744 1.00 87.56 84 VAL A O 1
ATOM 631 N N . VAL A 1 85 ? 22.665 -24.225 -18.067 1.00 88.88 85 VAL A N 1
ATOM 632 C CA . VAL A 1 85 ? 22.421 -25.614 -18.450 1.00 88.88 85 VAL A CA 1
ATOM 633 C C . VAL A 1 85 ? 20.918 -25.790 -18.669 1.00 88.88 85 VAL A C 1
ATOM 635 O O . VAL A 1 85 ? 20.121 -25.494 -17.780 1.00 88.88 85 VAL A O 1
ATOM 638 N N . SER A 1 86 ? 20.512 -26.204 -19.871 1.00 87.06 86 SER A N 1
ATOM 639 C CA . SER A 1 86 ? 19.095 -26.272 -20.250 1.00 87.06 86 SER A CA 1
ATOM 640 C C . SER A 1 86 ? 18.759 -27.472 -21.132 1.00 87.06 86 SER A C 1
ATOM 642 O O . SER A 1 86 ? 19.324 -27.615 -22.214 1.00 87.06 86 SER A O 1
ATOM 644 N N . PHE A 1 87 ? 17.814 -28.311 -20.711 1.00 85.56 87 PHE A N 1
ATOM 645 C CA . PHE A 1 87 ? 17.392 -29.498 -21.464 1.00 85.56 87 PHE A CA 1
ATOM 646 C C . PHE A 1 87 ? 15.898 -29.464 -21.777 1.00 85.56 87 PHE A C 1
ATOM 648 O O . PHE A 1 87 ? 15.094 -29.126 -20.910 1.00 85.56 87 PHE A O 1
ATOM 655 N N . GLN A 1 88 ? 15.547 -29.778 -23.029 1.00 82.50 88 GLN A N 1
ATOM 656 C CA . GLN A 1 88 ? 14.154 -29.812 -23.491 1.00 82.50 88 GLN A CA 1
ATOM 657 C C . GLN A 1 88 ? 13.530 -31.213 -23.531 1.00 82.50 88 GLN A C 1
ATOM 659 O O . GLN A 1 88 ? 12.338 -31.294 -23.763 1.00 82.50 88 GLN A O 1
ATOM 664 N N . GLU A 1 89 ? 14.324 -32.268 -23.356 1.00 84.44 89 GLU A N 1
ATOM 665 C CA . GLU A 1 89 ? 13.916 -33.681 -23.424 1.00 84.44 89 GLU A CA 1
ATOM 666 C C . GLU A 1 89 ? 14.477 -34.424 -22.198 1.00 84.44 89 GLU A C 1
ATOM 668 O O . GLU A 1 89 ? 15.299 -33.853 -21.469 1.00 84.44 89 GLU A O 1
ATOM 673 N N . GLU A 1 90 ? 14.066 -35.679 -21.983 1.00 81.88 90 GLU A N 1
ATOM 674 C CA . GLU A 1 90 ? 14.423 -36.484 -20.803 1.00 81.88 90 GLU A CA 1
ATOM 675 C C . GLU A 1 90 ? 15.938 -36.504 -20.520 1.00 81.88 90 GLU A C 1
ATOM 677 O O . GLU A 1 90 ? 16.769 -36.750 -21.414 1.00 81.88 90 GLU A O 1
ATOM 682 N N . THR A 1 91 ? 16.315 -36.293 -19.247 1.00 83.06 91 THR A N 1
ATOM 683 C CA . THR A 1 91 ? 17.716 -36.422 -18.817 1.00 83.06 91 THR A CA 1
ATOM 684 C C . THR A 1 91 ? 17.909 -37.202 -17.524 1.00 83.06 91 THR A C 1
ATOM 686 O O . THR A 1 91 ? 17.395 -36.849 -16.470 1.00 83.06 91 THR A O 1
ATOM 689 N N . SER A 1 92 ? 18.714 -38.267 -17.542 1.00 85.44 92 SER A N 1
ATOM 690 C CA . SER A 1 92 ? 18.833 -39.109 -16.339 1.00 85.44 92 SER A CA 1
ATOM 691 C C . SER A 1 92 ? 19.704 -38.477 -15.242 1.00 85.44 92 SER A C 1
ATOM 693 O O . SER A 1 92 ? 19.443 -38.666 -14.053 1.00 85.44 92 SER A O 1
ATOM 695 N N . SER A 1 93 ? 20.766 -37.745 -15.594 1.00 88.81 93 SER A N 1
ATOM 696 C CA . SER A 1 93 ? 21.659 -37.146 -14.593 1.00 88.81 93 SER A CA 1
ATOM 697 C C . SER A 1 93 ? 22.381 -35.900 -15.089 1.00 88.81 93 SER A C 1
ATOM 699 O O . SER A 1 93 ? 23.025 -35.931 -16.139 1.00 88.81 93 SER A O 1
ATOM 701 N N . VAL A 1 94 ? 22.343 -34.830 -14.294 1.00 89.88 94 VAL A N 1
ATOM 702 C CA . VAL A 1 94 ? 23.098 -33.597 -14.530 1.00 89.88 94 VAL A CA 1
ATOM 703 C C . VAL A 1 94 ? 23.954 -33.262 -13.319 1.00 89.88 94 VAL A C 1
ATOM 705 O O . VAL A 1 94 ? 23.459 -33.149 -12.202 1.00 89.88 94 VAL A O 1
ATOM 708 N N . ILE A 1 95 ? 25.251 -33.077 -13.550 1.00 89.81 95 ILE A N 1
ATOM 709 C CA . ILE A 1 95 ? 26.220 -32.674 -12.534 1.00 89.81 95 ILE A CA 1
ATOM 710 C C . ILE A 1 95 ? 26.891 -31.384 -12.996 1.00 89.81 95 ILE A C 1
ATOM 712 O O . ILE A 1 95 ? 27.552 -31.371 -14.034 1.00 89.81 95 ILE A O 1
ATOM 716 N N . VAL A 1 96 ? 26.761 -30.318 -12.214 1.00 91.12 96 VAL A N 1
ATOM 717 C CA . VAL A 1 96 ? 27.475 -29.052 -12.407 1.00 91.12 96 VAL A CA 1
ATOM 718 C C . VAL A 1 96 ? 28.395 -28.845 -11.218 1.00 91.12 96 VAL A C 1
ATOM 720 O O . VAL A 1 96 ? 27.934 -28.840 -10.077 1.00 91.12 96 VAL A O 1
ATOM 723 N N . TRP A 1 97 ? 29.692 -28.690 -11.466 1.00 90.94 97 TRP A N 1
ATOM 724 C CA . TRP A 1 97 ? 30.637 -28.414 -10.392 1.00 90.94 97 TRP A CA 1
ATOM 725 C C . TRP A 1 97 ? 31.754 -27.449 -10.786 1.00 90.94 97 TRP A C 1
ATOM 727 O O . TRP A 1 97 ? 32.222 -27.462 -11.924 1.00 90.94 97 TRP A O 1
ATOM 737 N N . SER A 1 98 ? 32.198 -26.628 -9.834 1.00 86.50 98 SER A N 1
ATOM 738 C CA . SER A 1 98 ? 33.364 -25.744 -9.988 1.00 86.50 98 SER A CA 1
ATOM 739 C C . SER A 1 98 ? 34.314 -25.871 -8.805 1.00 86.50 98 SER A C 1
ATOM 741 O O . SER A 1 98 ? 33.878 -26.081 -7.669 1.00 86.50 98 SER A O 1
ATOM 743 N N . GLN A 1 99 ? 35.604 -25.730 -9.099 1.00 83.44 99 GLN A N 1
ATOM 744 C CA . GLN A 1 99 ? 36.682 -25.576 -8.121 1.00 83.44 99 GLN A CA 1
ATOM 745 C C . GLN A 1 99 ? 37.056 -24.119 -7.838 1.00 83.44 99 GLN A C 1
ATOM 747 O O . GLN A 1 99 ? 37.808 -23.895 -6.908 1.00 83.44 99 GLN A O 1
ATOM 752 N N . GLU A 1 100 ? 36.550 -23.176 -8.630 1.00 85.56 100 GLU A N 1
ATOM 753 C CA . GLU A 1 100 ? 36.908 -21.751 -8.595 1.00 85.56 100 GLU A CA 1
ATOM 754 C C . GLU A 1 100 ? 35.639 -20.882 -8.612 1.00 85.56 100 GLU A C 1
ATOM 756 O O . GLU A 1 100 ? 34.531 -21.405 -8.824 1.00 85.56 100 GLU A O 1
ATOM 761 N N . GLU A 1 101 ? 35.798 -19.571 -8.411 1.00 84.12 101 GLU A N 1
ATOM 762 C CA . GLU A 1 101 ? 34.700 -18.603 -8.294 1.00 84.12 101 GLU A CA 1
ATOM 763 C C . GLU A 1 101 ? 33.723 -18.668 -9.480 1.00 84.12 101 GLU A C 1
ATOM 765 O O . GLU A 1 101 ? 34.118 -18.673 -10.658 1.00 84.12 101 GLU A O 1
ATOM 770 N N . THR A 1 102 ? 32.416 -18.679 -9.178 1.00 85.50 102 THR A N 1
ATOM 771 C CA . THR A 1 102 ? 31.380 -18.602 -10.220 1.00 85.50 102 THR A CA 1
ATOM 772 C C . THR A 1 102 ? 30.281 -17.596 -9.907 1.00 85.50 102 THR A C 1
ATOM 774 O O . THR A 1 102 ? 29.565 -17.710 -8.918 1.00 85.50 102 THR A O 1
ATOM 777 N N . SER A 1 103 ? 30.079 -16.591 -10.764 1.00 86.81 103 SER A N 1
ATOM 778 C CA . SER A 1 103 ? 29.128 -15.521 -10.415 1.00 86.81 103 SER A CA 1
ATOM 779 C C . SER A 1 103 ? 27.660 -15.949 -10.549 1.00 86.81 103 SER A C 1
ATOM 781 O O . SER A 1 103 ? 26.818 -15.504 -9.773 1.00 86.81 103 SER A O 1
ATOM 783 N N . SER A 1 104 ? 27.303 -16.773 -11.542 1.00 90.31 104 SER A N 1
ATOM 784 C CA . SER A 1 104 ? 25.902 -17.172 -11.761 1.00 90.31 104 SER A CA 1
ATOM 785 C C . SER A 1 104 ? 25.747 -18.541 -12.412 1.00 90.31 104 SER A C 1
ATOM 787 O O . SER A 1 104 ? 26.417 -18.846 -13.399 1.00 90.31 104 SER A O 1
ATOM 789 N N . VAL A 1 105 ? 24.814 -19.345 -11.901 1.00 91.31 105 VAL A N 1
ATOM 790 C CA . VAL A 1 105 ? 24.544 -20.703 -12.383 1.00 91.31 105 VAL A CA 1
ATOM 791 C C . VAL A 1 105 ? 23.042 -20.893 -12.532 1.00 91.31 105 VAL A C 1
ATOM 793 O O . VAL A 1 105 ? 22.287 -20.689 -11.587 1.00 91.31 105 VAL A O 1
ATOM 796 N N . VAL A 1 106 ? 22.600 -21.297 -13.718 1.00 92.62 106 VAL A N 1
ATOM 797 C CA . VAL A 1 106 ? 21.196 -21.596 -14.012 1.00 92.62 106 VAL A CA 1
ATOM 798 C C . VAL A 1 106 ? 21.103 -22.998 -14.591 1.00 92.62 106 VAL A C 1
ATOM 800 O O . VAL A 1 106 ? 21.681 -23.270 -15.642 1.00 92.62 106 VAL A O 1
ATOM 803 N N . VAL A 1 107 ? 20.351 -23.874 -13.934 1.00 92.19 107 VAL A N 1
ATOM 804 C CA . VAL A 1 107 ? 20.057 -25.235 -14.389 1.00 92.19 107 VAL A CA 1
ATOM 805 C C . VAL A 1 107 ? 18.552 -25.361 -14.596 1.00 92.19 107 VAL A C 1
ATOM 807 O O . VAL A 1 107 ? 17.771 -24.983 -13.727 1.00 92.19 107 VAL A O 1
ATOM 810 N N . SER A 1 108 ? 18.151 -25.832 -15.775 1.00 90.81 108 SER A N 1
ATOM 811 C CA . SER A 1 108 ? 16.759 -25.813 -16.223 1.00 90.81 108 SER A CA 1
ATOM 812 C C . SER A 1 108 ? 16.363 -27.051 -17.016 1.00 90.81 108 SER A C 1
ATOM 814 O O . SER A 1 108 ? 17.116 -27.487 -17.890 1.00 90.81 108 SER A O 1
ATOM 816 N N . PHE A 1 109 ? 15.158 -27.559 -16.763 1.00 88.06 109 PHE A N 1
ATOM 817 C CA . PHE A 1 109 ? 14.622 -28.758 -17.409 1.00 88.06 109 PHE A CA 1
ATOM 818 C C . PHE A 1 109 ? 13.174 -28.540 -17.865 1.00 88.06 109 PHE A C 1
ATOM 820 O O . PHE A 1 109 ? 12.414 -27.816 -17.217 1.00 88.06 109 PHE A O 1
ATOM 827 N N . GLN A 1 110 ? 12.811 -29.098 -19.021 1.00 85.50 110 GLN A N 1
ATOM 828 C CA . GLN A 1 110 ? 11.434 -29.090 -19.539 1.00 85.50 110 GLN A CA 1
ATOM 829 C C . GLN A 1 110 ? 10.742 -30.454 -19.451 1.00 85.50 110 GLN A C 1
ATOM 831 O O . GLN A 1 110 ? 9.537 -30.484 -19.618 1.00 85.50 110 GLN A O 1
ATOM 836 N N . GLU A 1 111 ? 11.495 -31.531 -19.229 1.00 85.94 111 GLU A N 1
ATOM 837 C CA . GLU A 1 111 ? 11.041 -32.932 -19.241 1.00 85.94 111 GLU A CA 1
ATOM 838 C C . GLU A 1 111 ? 11.681 -33.684 -18.060 1.00 85.94 111 GLU A C 1
ATOM 840 O O . GLU A 1 111 ? 12.528 -33.116 -17.355 1.00 85.94 111 GLU A O 1
ATOM 845 N N . GLU A 1 112 ? 11.284 -34.942 -17.840 1.00 83.94 112 GLU A N 1
ATOM 846 C CA . GLU A 1 112 ? 11.665 -35.744 -16.668 1.00 83.94 112 GLU A CA 1
ATOM 847 C C . GLU A 1 112 ? 13.185 -35.790 -16.423 1.00 83.94 112 GLU A C 1
ATOM 849 O O . GLU A 1 112 ? 13.992 -36.036 -17.337 1.00 83.94 112 GLU A O 1
ATOM 854 N N . THR A 1 113 ? 13.592 -35.616 -15.154 1.00 86.44 113 THR A N 1
ATOM 855 C CA . THR A 1 113 ? 14.997 -35.777 -14.751 1.00 86.44 113 THR A CA 1
ATOM 856 C C . THR A 1 113 ? 15.222 -36.587 -13.482 1.00 86.44 113 THR A C 1
ATOM 858 O O . THR A 1 113 ? 14.672 -36.320 -12.421 1.00 86.44 113 THR A O 1
ATOM 861 N N . SER A 1 114 ? 16.101 -37.591 -13.526 1.00 87.81 114 SER A N 1
ATOM 862 C CA . SER A 1 114 ? 16.272 -38.456 -12.345 1.00 87.81 114 SER A CA 1
ATOM 863 C C . SER A 1 114 ? 17.161 -37.831 -11.259 1.00 87.81 114 SER A C 1
ATOM 865 O O . SER A 1 114 ? 16.941 -38.049 -10.066 1.00 87.81 114 SER A O 1
ATOM 867 N N . SER A 1 115 ? 18.208 -37.087 -11.633 1.00 90.50 115 SER A N 1
ATOM 868 C CA . SER A 1 115 ? 19.152 -36.531 -10.652 1.00 90.50 115 SER A CA 1
ATOM 869 C C . SER A 1 115 ? 19.842 -35.247 -11.104 1.00 90.50 115 SER A C 1
ATOM 871 O O . SER A 1 115 ? 20.381 -35.173 -12.208 1.00 90.50 115 SER A O 1
ATOM 873 N N . VAL A 1 116 ? 19.896 -34.265 -10.206 1.00 92.19 116 VAL A N 1
ATOM 874 C CA . VAL A 1 116 ? 20.581 -32.985 -10.407 1.00 92.19 116 VAL A CA 1
ATOM 875 C C . VAL A 1 116 ? 21.520 -32.734 -9.234 1.00 92.19 116 VAL A C 1
ATOM 877 O O . VAL A 1 116 ? 21.093 -32.698 -8.084 1.00 92.19 116 VAL A O 1
ATOM 880 N N . VAL A 1 117 ? 22.809 -32.555 -9.513 1.00 93.12 117 VAL A N 1
ATOM 881 C CA . VAL A 1 117 ? 23.826 -32.246 -8.502 1.00 93.12 117 VAL A CA 1
ATOM 882 C C . VAL A 1 117 ? 24.547 -30.968 -8.898 1.00 93.12 117 VAL A C 1
ATOM 884 O O . VAL A 1 117 ? 25.151 -30.893 -9.966 1.00 93.12 117 VAL A O 1
ATOM 887 N N . VAL A 1 118 ? 24.507 -29.970 -8.025 1.00 93.19 118 VAL A N 1
ATOM 888 C CA . VAL A 1 118 ? 25.151 -28.671 -8.212 1.00 93.19 118 VAL A CA 1
ATOM 889 C C . VAL A 1 118 ? 26.071 -28.423 -7.022 1.00 93.19 118 VAL A C 1
ATOM 891 O O . VAL A 1 118 ? 25.598 -28.313 -5.896 1.00 93.19 118 VAL A O 1
ATOM 894 N N . SER A 1 119 ? 27.385 -28.380 -7.251 1.00 91.62 119 SER A N 1
ATOM 895 C CA . SER A 1 119 ? 28.375 -28.293 -6.170 1.00 91.62 119 SER A CA 1
ATOM 896 C C . SER A 1 119 ? 29.491 -27.296 -6.462 1.00 91.62 119 SER A C 1
ATOM 898 O O . SER A 1 119 ? 30.212 -27.456 -7.443 1.00 91.62 119 SER A O 1
ATOM 900 N N . PHE A 1 120 ? 29.727 -26.351 -5.554 1.00 90.38 120 PHE A N 1
ATOM 901 C CA . PHE A 1 120 ? 30.779 -25.337 -5.693 1.00 90.38 120 PHE A CA 1
ATOM 902 C C . PHE A 1 120 ? 31.721 -25.329 -4.491 1.00 90.38 120 PHE A C 1
ATOM 904 O O . PHE A 1 120 ? 31.277 -25.496 -3.354 1.00 90.38 120 PHE A O 1
ATOM 911 N N . GLN A 1 121 ? 33.024 -25.214 -4.763 1.00 86.88 121 GLN A N 1
ATOM 912 C CA . GLN A 1 121 ? 34.063 -25.178 -3.728 1.00 86.88 121 GLN A CA 1
ATOM 913 C C . GLN A 1 121 ? 34.482 -23.765 -3.318 1.00 86.88 121 GLN A C 1
ATOM 915 O O . GLN A 1 121 ? 35.001 -23.630 -2.225 1.00 86.88 121 GLN A O 1
ATOM 920 N N . GLU A 1 122 ? 34.239 -22.764 -4.160 1.00 87.75 122 GLU A N 1
ATOM 921 C CA . GLU A 1 122 ? 34.612 -21.358 -3.947 1.00 87.75 122 GLU A CA 1
ATOM 922 C C . GLU A 1 122 ? 33.366 -20.463 -4.073 1.00 87.75 122 GLU A C 1
ATOM 924 O O . GLU A 1 122 ? 32.262 -20.967 -4.328 1.00 87.75 122 GLU A O 1
ATOM 929 N N . GLU A 1 123 ? 33.534 -19.150 -3.899 1.00 85.75 123 GLU A N 1
ATOM 930 C CA . GLU A 1 123 ? 32.444 -18.168 -3.843 1.00 85.75 123 GLU A CA 1
ATOM 931 C C . GLU A 1 123 ? 31.483 -18.261 -5.042 1.00 85.75 123 GLU A C 1
ATOM 933 O O . GLU A 1 123 ? 31.893 -18.306 -6.215 1.00 85.75 123 GLU A O 1
ATOM 938 N N . THR A 1 124 ? 30.171 -18.235 -4.759 1.00 87.31 124 THR A N 1
ATOM 939 C CA . THR A 1 124 ? 29.152 -18.140 -5.816 1.00 87.31 124 THR A CA 1
ATOM 940 C C . THR A 1 124 ? 28.063 -17.116 -5.543 1.00 87.31 124 THR A C 1
ATOM 942 O O . THR A 1 124 ? 27.370 -17.152 -4.532 1.00 87.31 124 THR A O 1
ATOM 945 N N . SER A 1 125 ? 27.836 -16.184 -6.472 1.00 88.25 125 SER A N 1
ATOM 946 C CA . SER A 1 125 ? 26.857 -15.118 -6.206 1.00 88.25 125 SER A CA 1
ATOM 947 C C . SER A 1 125 ? 25.408 -15.602 -6.334 1.00 88.25 125 SER A C 1
ATOM 949 O O . SER A 1 125 ? 24.548 -15.159 -5.575 1.00 88.25 125 SER A O 1
ATOM 951 N N . SER A 1 126 ? 25.090 -16.482 -7.294 1.00 92.00 126 SER A N 1
ATOM 952 C CA . SER A 1 126 ? 23.712 -16.961 -7.474 1.00 92.00 126 SER A CA 1
ATOM 953 C C . SER A 1 126 ? 23.602 -18.331 -8.144 1.00 92.00 126 SER A C 1
ATOM 955 O O . SER A 1 126 ? 24.197 -18.561 -9.198 1.00 92.00 126 SER A O 1
ATOM 957 N N . VAL A 1 127 ? 22.753 -19.199 -7.587 1.00 93.12 127 VAL A N 1
ATOM 958 C CA . VAL A 1 127 ? 22.377 -20.494 -8.170 1.00 93.12 127 VAL A CA 1
ATOM 959 C C . VAL A 1 127 ? 20.864 -20.597 -8.317 1.00 93.12 127 VAL A C 1
ATOM 961 O O . VAL A 1 127 ? 20.123 -20.377 -7.363 1.00 93.12 127 VAL A O 1
ATOM 964 N N . ILE A 1 128 ? 20.404 -20.965 -9.511 1.00 93.25 128 ILE A N 1
ATOM 965 C CA . ILE A 1 128 ? 18.995 -21.204 -9.826 1.00 93.25 128 ILE A CA 1
ATOM 966 C C . ILE A 1 128 ? 18.854 -22.607 -10.417 1.00 93.25 128 ILE A C 1
ATOM 968 O O . ILE A 1 128 ? 19.456 -22.900 -11.450 1.00 93.25 128 ILE A O 1
ATOM 972 N N . VAL A 1 129 ? 18.033 -23.455 -9.802 1.00 93.44 129 VAL A N 1
ATOM 973 C CA . VAL A 1 129 ? 17.659 -24.778 -10.324 1.00 93.44 129 VAL A CA 1
ATOM 974 C C . VAL A 1 129 ? 16.150 -24.816 -10.508 1.00 93.44 129 VAL A C 1
ATOM 976 O O . VAL A 1 129 ? 15.413 -24.533 -9.563 1.00 93.44 129 VAL A O 1
ATOM 979 N N . TRP A 1 130 ? 15.682 -25.155 -11.709 1.00 93.19 130 TRP A N 1
ATOM 980 C CA . TRP A 1 130 ? 14.251 -25.296 -11.957 1.00 93.19 130 TRP A CA 1
ATOM 981 C C . TRP A 1 130 ? 13.878 -26.406 -12.942 1.00 93.19 130 TRP A C 1
ATOM 983 O O . TRP A 1 130 ? 14.619 -26.676 -13.887 1.00 93.19 130 TRP A O 1
ATOM 993 N N . SER A 1 131 ? 12.709 -27.023 -12.743 1.00 89.44 131 SER A N 1
ATOM 994 C CA . SER A 1 131 ? 12.114 -28.004 -13.670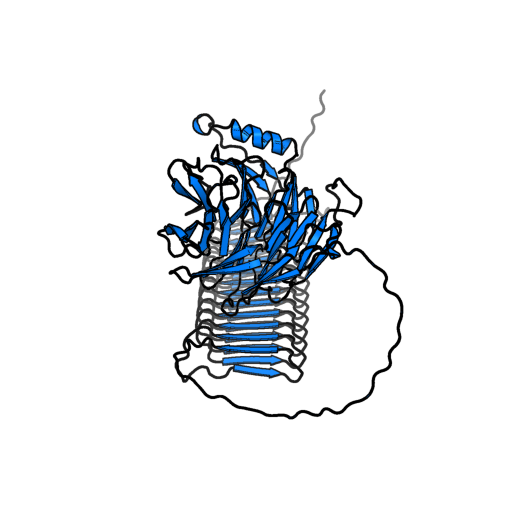 1.00 89.44 131 SER A CA 1
ATOM 995 C C . SER A 1 131 ? 10.628 -27.735 -13.890 1.00 89.44 131 SER A C 1
ATOM 997 O O . SER A 1 131 ? 9.940 -27.275 -12.975 1.00 89.44 131 SER A O 1
ATOM 999 N N . GLN A 1 132 ? 10.151 -28.037 -15.098 1.00 86.44 132 GLN A N 1
ATOM 1000 C CA . GLN A 1 132 ? 8.722 -28.098 -15.431 1.00 86.44 132 GLN A CA 1
ATOM 1001 C C . GLN A 1 132 ? 8.094 -29.473 -15.217 1.00 86.44 132 GLN A C 1
ATOM 1003 O O . GLN A 1 132 ? 6.886 -29.522 -15.091 1.00 86.44 132 GLN A O 1
ATOM 1008 N N . GLU A 1 133 ? 8.894 -30.536 -15.181 1.00 87.19 133 GLU A N 1
ATOM 1009 C CA . GLU A 1 133 ? 8.442 -31.933 -15.116 1.00 87.19 133 GLU A CA 1
ATOM 1010 C C . GLU A 1 133 ? 9.139 -32.667 -13.958 1.00 87.19 133 GLU A C 1
ATOM 1012 O O . GLU A 1 133 ? 10.012 -32.087 -13.288 1.00 87.19 133 GLU A O 1
ATOM 1017 N N . GLU A 1 134 ? 8.752 -33.923 -13.719 1.00 85.38 134 GLU A N 1
ATOM 1018 C CA . GLU A 1 134 ? 9.161 -34.722 -12.557 1.00 85.38 134 GLU A CA 1
ATOM 1019 C C . GLU A 1 134 ? 10.683 -34.739 -12.342 1.00 85.38 134 GLU A C 1
ATOM 1021 O O . GLU A 1 134 ? 11.471 -34.970 -13.272 1.00 85.38 134 GLU A O 1
ATOM 1026 N N . THR A 1 135 ? 11.120 -34.542 -11.087 1.00 87.38 135 THR A N 1
ATOM 1027 C CA . THR A 1 135 ? 12.537 -34.698 -10.723 1.00 87.38 135 THR A CA 1
ATOM 1028 C C . THR A 1 135 ? 12.766 -35.553 -9.482 1.00 87.38 135 THR A C 1
ATOM 1030 O O . THR A 1 135 ? 12.312 -35.238 -8.387 1.00 87.38 135 THR A O 1
ATOM 1033 N N . SER A 1 136 ? 13.517 -36.653 -9.591 1.00 88.62 136 SER A N 1
ATOM 1034 C CA . SER A 1 136 ? 13.619 -37.576 -8.445 1.00 88.62 136 SER A CA 1
ATOM 1035 C C . SER A 1 136 ? 14.524 -37.051 -7.320 1.00 88.62 136 SER A C 1
ATOM 1037 O O . SER A 1 136 ? 14.247 -37.269 -6.139 1.00 88.62 136 SER A O 1
ATOM 1039 N N . SER A 1 137 ? 15.641 -36.391 -7.644 1.00 91.38 137 SER A N 1
ATOM 1040 C CA . SER A 1 137 ? 16.590 -35.925 -6.622 1.00 91.38 137 SER A CA 1
ATOM 1041 C C . SER A 1 137 ? 17.392 -34.699 -7.039 1.00 91.38 137 SER A C 1
ATOM 1043 O O . SER A 1 137 ? 17.942 -34.645 -8.140 1.00 91.38 137 SER A O 1
ATOM 1045 N N . VAL A 1 138 ? 17.503 -33.731 -6.129 1.00 93.56 138 VAL A N 1
ATOM 1046 C CA . VAL A 1 138 ? 18.232 -32.478 -6.346 1.00 93.56 138 VAL A CA 1
ATOM 1047 C C . VAL A 1 138 ? 19.129 -32.211 -5.148 1.00 93.56 138 VAL A C 1
ATOM 1049 O O . VAL A 1 138 ? 18.667 -32.156 -4.010 1.00 93.56 138 VAL A O 1
ATOM 1052 N N . VAL A 1 139 ? 20.423 -32.035 -5.400 1.00 94.19 139 VAL A N 1
ATOM 1053 C CA . VAL A 1 139 ? 21.417 -31.713 -4.375 1.00 94.19 139 VAL A CA 1
ATOM 1054 C C . VAL A 1 139 ? 22.149 -30.445 -4.781 1.00 94.19 139 VAL A C 1
ATOM 1056 O O . VAL A 1 139 ? 22.795 -30.414 -5.827 1.00 94.19 139 VAL A O 1
ATOM 1059 N N . VAL A 1 140 ? 22.071 -29.418 -3.940 1.00 94.44 140 VAL A N 1
ATOM 1060 C CA . VAL A 1 140 ? 22.793 -28.156 -4.103 1.00 94.44 140 VAL A CA 1
ATOM 1061 C C . VAL A 1 140 ? 23.708 -27.961 -2.900 1.00 94.44 140 VAL A C 1
ATOM 1063 O O . VAL A 1 140 ? 23.253 -28.023 -1.757 1.00 94.44 140 VAL A O 1
ATOM 1066 N N . SER A 1 141 ? 25.002 -27.773 -3.151 1.00 92.81 141 SER A N 1
ATOM 1067 C CA . SER A 1 141 ? 26.015 -27.752 -2.100 1.00 92.81 1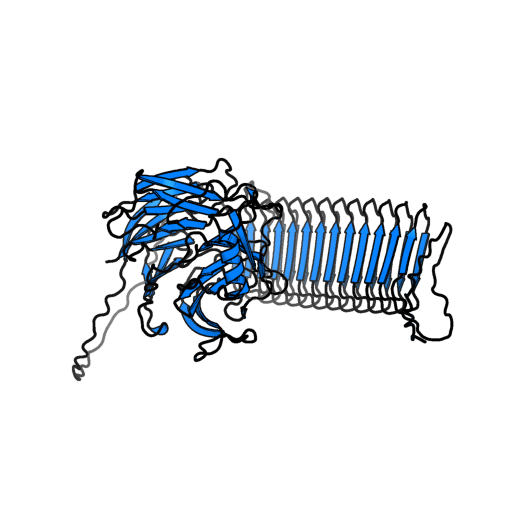41 SER A CA 1
ATOM 1068 C C . SER A 1 141 ? 27.114 -26.720 -2.301 1.00 92.81 141 SER A C 1
ATOM 1070 O O . SER A 1 141 ? 27.698 -26.652 -3.386 1.00 92.81 141 SER A O 1
ATOM 1072 N N . PHE A 1 142 ? 27.473 -26.020 -1.228 1.00 91.56 142 PHE A N 1
ATOM 1073 C CA . PHE A 1 142 ? 28.488 -24.964 -1.235 1.00 91.56 142 PHE A CA 1
ATOM 1074 C C . PHE A 1 142 ? 29.503 -25.162 -0.109 1.00 91.56 142 PHE A C 1
ATOM 1076 O O . PHE A 1 142 ? 29.133 -25.562 0.997 1.00 91.56 142 PHE A O 1
ATOM 1083 N N . GLN A 1 143 ? 30.783 -24.935 -0.405 1.00 88.19 143 GLN A N 1
ATOM 1084 C CA . GLN A 1 143 ? 31.844 -24.926 0.610 1.00 88.19 143 GLN A CA 1
ATOM 1085 C C . GLN A 1 143 ? 32.166 -23.512 1.113 1.00 88.19 143 GLN A C 1
ATOM 1087 O O . GLN A 1 143 ? 32.598 -23.407 2.247 1.00 88.19 143 GLN A O 1
ATOM 1092 N N . GLU A 1 144 ? 31.927 -22.480 0.299 1.00 87.94 144 GLU A N 1
ATOM 1093 C CA . GLU A 1 144 ? 32.279 -21.070 0.547 1.00 87.94 144 GLU A CA 1
ATOM 1094 C C . GLU A 1 144 ? 31.042 -20.158 0.382 1.00 87.94 144 GLU A C 1
ATOM 1096 O O . GLU A 1 144 ? 29.935 -20.647 0.117 1.00 87.94 144 GLU A O 1
ATOM 1101 N N . GLU A 1 145 ? 31.221 -18.844 0.551 1.00 85.38 145 GLU A N 1
ATOM 1102 C CA . GLU A 1 145 ? 30.141 -17.848 0.596 1.00 85.38 145 GLU A CA 1
ATOM 1103 C C . GLU A 1 145 ? 29.208 -17.888 -0.629 1.00 85.38 145 GLU A C 1
ATOM 1105 O O . GLU A 1 145 ? 29.645 -17.926 -1.790 1.00 85.38 145 GLU A O 1
ATOM 1110 N N . THR A 1 146 ? 27.891 -17.797 -0.380 1.00 88.25 146 THR A N 1
ATOM 1111 C CA . THR A 1 146 ? 26.898 -17.658 -1.456 1.00 88.25 146 THR A CA 1
ATOM 1112 C C . THR A 1 146 ? 25.818 -16.613 -1.215 1.00 88.25 146 THR A C 1
ATOM 1114 O O . THR A 1 146 ? 25.164 -16.566 -0.178 1.00 88.25 146 THR A O 1
ATOM 1117 N N . SER A 1 147 ? 25.544 -15.756 -2.202 1.00 88.81 147 SER A N 1
ATOM 1118 C CA . SER A 1 147 ? 24.552 -14.689 -1.984 1.00 88.81 147 SER A CA 1
ATOM 1119 C C . SER A 1 147 ? 23.103 -15.173 -2.138 1.00 88.81 147 SER A C 1
ATOM 1121 O O . SER A 1 147 ? 22.213 -14.716 -1.414 1.00 88.81 147 SER A O 1
ATOM 1123 N N . SER A 1 148 ? 22.811 -16.062 -3.096 1.00 92.38 148 SER A N 1
ATOM 1124 C CA . SER A 1 148 ? 21.426 -16.486 -3.348 1.00 92.38 148 SER A CA 1
ATOM 1125 C C . SER A 1 148 ? 21.283 -17.866 -3.984 1.00 92.38 148 SER A C 1
ATOM 1127 O O . SER A 1 148 ? 21.903 -18.157 -5.007 1.00 92.38 148 SER A O 1
ATOM 1129 N N . VAL A 1 149 ? 20.382 -18.681 -3.434 1.00 93.81 149 VAL A N 1
ATOM 1130 C CA . VAL A 1 149 ? 20.030 -20.011 -3.945 1.00 93.81 149 VAL A CA 1
ATOM 1131 C C . VAL A 1 149 ? 18.524 -20.082 -4.169 1.00 93.81 149 VAL A C 1
ATOM 1133 O O . VAL A 1 149 ? 17.745 -19.862 -3.245 1.00 93.81 149 VAL A O 1
ATOM 1136 N N . VAL A 1 150 ? 18.098 -20.402 -5.390 1.00 94.19 150 VAL A N 1
ATOM 1137 C CA . VAL A 1 150 ? 16.684 -20.567 -5.748 1.00 94.19 150 VAL A CA 1
ATOM 1138 C C . VAL A 1 150 ? 16.467 -21.943 -6.360 1.00 94.19 150 VAL A C 1
ATOM 1140 O O . VAL A 1 150 ? 17.079 -22.289 -7.368 1.00 94.19 150 VAL A O 1
ATOM 1143 N N . VAL A 1 151 ? 15.566 -22.716 -5.767 1.00 93.56 151 VAL A N 1
ATOM 1144 C CA . VAL A 1 151 ? 15.187 -24.055 -6.214 1.00 93.56 151 VAL A CA 1
ATOM 1145 C C . VAL A 1 151 ? 13.670 -24.089 -6.411 1.00 93.56 151 VAL A C 1
ATOM 1147 O O . VAL A 1 151 ? 12.917 -23.772 -5.489 1.00 93.56 151 VAL A O 1
ATOM 1150 N N . SER A 1 152 ? 13.209 -24.400 -7.625 1.00 92.00 152 SER A N 1
ATOM 1151 C CA . SER A 1 152 ? 11.785 -24.309 -7.978 1.00 92.00 152 SER A CA 1
ATOM 1152 C C . SER A 1 152 ? 11.316 -25.422 -8.909 1.00 92.00 152 SER A C 1
ATOM 1154 O O . SER A 1 152 ? 11.855 -25.572 -10.002 1.00 92.00 152 SER A O 1
ATOM 1156 N N . PHE A 1 153 ? 10.288 -26.169 -8.511 1.00 90.69 153 PHE A N 1
ATOM 1157 C CA . PHE A 1 153 ? 9.759 -27.295 -9.287 1.00 90.69 153 PHE A CA 1
ATOM 1158 C C . PHE A 1 153 ? 8.250 -27.183 -9.493 1.00 90.69 153 PHE A C 1
ATOM 1160 O O . PHE A 1 153 ? 7.525 -26.806 -8.570 1.00 90.69 153 PHE A O 1
ATOM 1167 N N . GLN A 1 154 ? 7.797 -27.469 -10.717 1.00 86.25 154 GLN A N 1
ATOM 1168 C CA . GLN A 1 154 ? 6.376 -27.424 -11.080 1.00 86.25 154 GLN A CA 1
ATOM 1169 C C . GLN A 1 154 ? 5.652 -28.764 -10.942 1.00 86.25 154 GLN A C 1
ATOM 1171 O O . GLN A 1 154 ? 4.443 -28.742 -10.801 1.00 86.25 154 GLN A O 1
ATOM 1176 N N . GLU A 1 155 ? 6.375 -29.880 -10.961 1.00 87.81 155 GLU A N 1
ATOM 1177 C CA . GLU A 1 155 ? 5.827 -31.242 -10.894 1.00 87.81 155 GLU A CA 1
ATOM 1178 C C . GLU A 1 155 ? 6.514 -32.026 -9.760 1.00 87.81 155 GLU A C 1
ATOM 1180 O O . GLU A 1 155 ? 7.356 -31.469 -9.040 1.00 87.81 155 GLU A O 1
ATOM 1185 N N . GLU A 1 156 ? 6.149 -33.300 -9.584 1.00 85.12 156 GLU A N 1
ATOM 1186 C CA . GLU A 1 156 ? 6.568 -34.131 -8.449 1.00 85.12 156 GLU A CA 1
ATOM 1187 C C . GLU A 1 156 ? 8.092 -34.144 -8.239 1.00 85.12 156 GLU A C 1
ATOM 1189 O O . GLU A 1 156 ? 8.882 -34.349 -9.175 1.00 85.12 156 GLU A O 1
ATOM 1194 N N . THR A 1 157 ? 8.530 -33.988 -6.979 1.00 87.50 157 THR A N 1
ATOM 1195 C CA . THR A 1 157 ? 9.944 -34.182 -6.624 1.00 87.50 157 THR A CA 1
ATOM 1196 C C . THR A 1 157 ? 10.172 -35.036 -5.388 1.00 87.50 157 THR A C 1
ATOM 1198 O O . THR A 1 157 ? 9.689 -34.757 -4.295 1.00 87.50 157 THR A O 1
ATOM 1201 N N . SER A 1 158 ? 10.971 -36.099 -5.505 1.00 88.69 158 SER A N 1
ATOM 1202 C CA . SER A 1 158 ? 11.126 -37.017 -4.365 1.00 88.69 158 SER A CA 1
ATOM 1203 C C . SER A 1 158 ? 12.035 -36.447 -3.266 1.00 88.69 158 SER A C 1
ATOM 1205 O O . SER A 1 158 ? 11.795 -36.669 -2.076 1.00 88.69 158 SER A O 1
ATOM 1207 N N . SER A 1 159 ? 13.110 -35.736 -3.622 1.00 92.19 159 SER A N 1
ATOM 1208 C CA . SER A 1 159 ? 14.050 -35.208 -2.622 1.00 92.19 159 SER A CA 1
ATOM 1209 C C . SER A 1 159 ? 14.813 -33.962 -3.064 1.00 92.19 159 SER A C 1
ATOM 1211 O O . SER A 1 159 ? 15.413 -33.939 -4.140 1.00 92.19 159 SER A O 1
ATOM 1213 N N . VAL A 1 160 ? 14.872 -32.963 -2.182 1.00 94.12 160 VAL A N 1
ATOM 1214 C CA . VAL A 1 160 ? 15.705 -31.765 -2.343 1.00 94.12 160 VAL A CA 1
ATOM 1215 C C . VAL A 1 160 ? 16.601 -31.579 -1.128 1.00 94.12 160 VAL A C 1
ATOM 1217 O O . VAL A 1 160 ? 16.131 -31.547 0.008 1.00 94.12 160 VAL A O 1
ATOM 1220 N N . ILE A 1 161 ? 17.901 -31.433 -1.369 1.00 94.00 161 ILE A N 1
ATOM 1221 C CA . ILE A 1 161 ? 18.905 -31.160 -0.342 1.00 94.00 161 ILE A CA 1
ATOM 1222 C C . ILE A 1 161 ? 19.657 -29.888 -0.724 1.00 94.00 161 ILE A C 1
ATOM 1224 O O . ILE A 1 161 ? 20.324 -29.854 -1.757 1.00 94.00 161 ILE A O 1
ATOM 1228 N N . VAL A 1 162 ? 19.588 -28.866 0.125 1.00 94.81 162 VAL A N 1
ATOM 1229 C CA . VAL A 1 162 ? 20.395 -27.645 0.016 1.00 94.81 162 VAL A CA 1
ATOM 1230 C C . VAL A 1 162 ? 21.281 -27.551 1.244 1.00 94.81 162 VAL A C 1
ATOM 1232 O O . VAL A 1 162 ? 20.784 -27.592 2.371 1.00 94.81 162 VAL A O 1
ATOM 1235 N N . TRP A 1 163 ? 22.592 -27.436 1.046 1.00 94.44 163 TRP A N 1
ATOM 1236 C CA . TRP A 1 163 ? 23.503 -27.274 2.169 1.00 94.44 163 TRP A CA 1
ATOM 1237 C C . TRP A 1 163 ? 24.679 -26.340 1.879 1.00 94.44 163 TRP A C 1
ATOM 1239 O O . TRP A 1 163 ? 25.213 -26.336 0.771 1.00 94.44 163 TRP A O 1
ATOM 1249 N N . SER A 1 164 ? 25.095 -25.571 2.887 1.00 91.50 164 SER A N 1
ATOM 1250 C CA . SER A 1 164 ? 26.314 -24.749 2.837 1.00 91.50 164 SER A CA 1
ATOM 1251 C C . SER A 1 164 ? 27.176 -24.968 4.071 1.00 91.50 164 SER A C 1
ATOM 1253 O O . SER A 1 164 ? 26.660 -25.218 5.166 1.00 91.50 164 SER A O 1
ATOM 1255 N N . GLN A 1 165 ? 28.485 -24.864 3.872 1.00 88.25 165 GLN A N 1
ATOM 1256 C CA . GLN A 1 165 ? 29.482 -24.816 4.936 1.00 88.25 165 GLN A CA 1
ATOM 1257 C C . GLN A 1 165 ? 29.758 -23.388 5.427 1.00 88.25 165 GLN A C 1
ATOM 1259 O O . GLN A 1 165 ? 30.043 -23.240 6.602 1.00 88.25 165 GLN A O 1
ATOM 1264 N N . GLU A 1 166 ? 29.596 -22.378 4.571 1.00 88.19 166 GLU A N 1
ATOM 1265 C CA . GLU A 1 166 ? 29.893 -20.962 4.851 1.00 88.19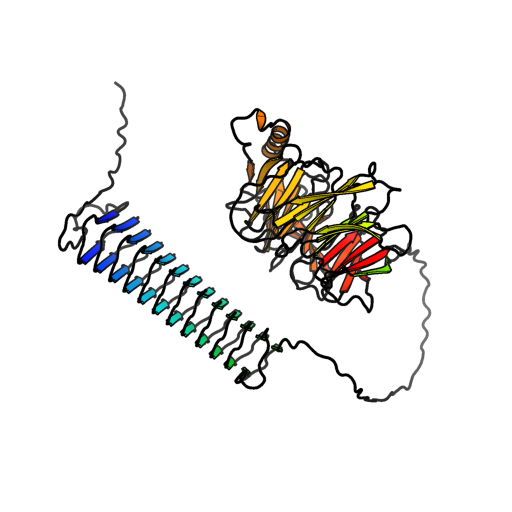 166 GLU A CA 1
ATOM 1266 C C . GLU A 1 166 ? 28.649 -20.075 4.643 1.00 88.19 166 GLU A C 1
ATOM 1268 O O . GLU A 1 166 ? 27.559 -20.583 4.326 1.00 88.19 166 GLU A O 1
ATOM 1273 N N . GLU A 1 167 ? 28.807 -18.761 4.839 1.00 86.00 167 GLU A N 1
ATOM 1274 C CA . GLU A 1 167 ? 27.723 -17.771 4.858 1.00 86.00 167 GLU A CA 1
ATOM 1275 C C . GLU A 1 167 ? 26.813 -17.840 3.619 1.00 86.00 167 GLU A C 1
ATOM 1277 O O . GLU A 1 167 ? 27.273 -17.882 2.471 1.00 86.00 167 GLU A O 1
ATOM 1282 N N . THR A 1 168 ? 25.489 -17.795 3.837 1.00 87.94 168 THR A N 1
ATOM 1283 C CA . THR A 1 168 ? 24.524 -17.679 2.731 1.00 87.94 168 THR A CA 1
ATOM 1284 C C . THR A 1 168 ? 23.478 -16.591 2.947 1.00 87.94 168 THR A C 1
ATOM 1286 O O . THR A 1 168 ? 22.728 -16.598 3.922 1.00 87.94 168 THR A O 1
ATOM 1289 N N . SER A 1 169 ? 23.363 -15.623 2.031 1.00 88.50 169 SER A N 1
ATOM 1290 C CA . SER A 1 169 ? 22.447 -14.496 2.282 1.00 88.50 169 SER A CA 1
ATOM 1291 C C . SER A 1 169 ? 20.971 -14.878 2.112 1.00 88.50 169 SER A C 1
ATOM 1293 O O . SER A 1 169 ? 20.120 -14.398 2.859 1.00 88.50 169 SER A O 1
ATOM 1295 N N . SER A 1 170 ? 20.621 -15.706 1.121 1.00 92.12 170 SER A N 1
ATOM 1296 C CA . SER A 1 170 ? 19.217 -16.057 0.861 1.00 92.12 170 SER A CA 1
ATOM 1297 C C . SER A 1 170 ? 19.032 -17.416 0.195 1.00 92.12 170 SER A C 1
ATOM 1299 O O . SER A 1 170 ? 19.664 -17.699 -0.821 1.00 92.12 170 SER A O 1
ATOM 1301 N N . VAL A 1 171 ? 18.099 -18.222 0.706 1.00 93.94 171 VAL A N 1
ATOM 1302 C CA . VAL A 1 171 ? 17.702 -19.500 0.099 1.00 93.94 171 VAL A CA 1
ATOM 1303 C C . VAL A 1 171 ? 16.188 -19.571 -0.052 1.00 93.94 171 VAL A C 1
ATOM 1305 O O . VAL A 1 171 ? 15.449 -19.358 0.906 1.00 93.94 171 VAL A O 1
ATOM 1308 N N . VAL A 1 172 ? 15.723 -19.882 -1.262 1.00 94.31 172 VAL A N 1
ATOM 1309 C CA . VAL A 1 172 ? 14.306 -20.064 -1.592 1.00 94.31 172 VAL A CA 1
ATOM 1310 C C . VAL A 1 172 ? 14.111 -21.438 -2.218 1.00 94.31 172 VAL A C 1
ATOM 1312 O O . VAL A 1 172 ? 14.678 -21.726 -3.270 1.00 94.31 172 VAL A O 1
ATOM 1315 N N . VAL A 1 173 ? 13.280 -22.269 -1.595 1.00 93.88 173 VAL A N 1
ATOM 1316 C CA . VAL A 1 173 ? 12.882 -23.587 -2.098 1.00 93.88 173 VAL A CA 1
ATOM 1317 C C . VAL A 1 173 ? 11.369 -23.599 -2.286 1.00 93.88 173 VAL A C 1
ATOM 1319 O O . VAL A 1 173 ? 10.628 -23.192 -1.392 1.00 93.88 173 VAL A O 1
ATOM 1322 N N . SER A 1 174 ? 10.916 -24.010 -3.468 1.00 92.56 174 SER A N 1
ATOM 1323 C CA . SER A 1 174 ? 9.525 -23.869 -3.892 1.00 92.56 174 SER A CA 1
ATOM 1324 C C . SER A 1 174 ? 9.027 -25.040 -4.727 1.00 92.56 174 SER A C 1
ATOM 1326 O O . SER A 1 174 ? 9.730 -25.483 -5.637 1.00 92.56 174 SER A O 1
ATOM 1328 N N . PHE A 1 175 ? 7.802 -25.484 -4.458 1.00 90.38 175 PHE A N 1
ATOM 1329 C CA . PHE A 1 175 ? 7.171 -26.617 -5.137 1.00 90.38 175 PHE A CA 1
ATOM 1330 C C . PHE A 1 175 ? 5.719 -26.289 -5.496 1.00 90.38 175 PHE A C 1
ATOM 1332 O O . PHE A 1 175 ? 5.036 -25.583 -4.750 1.00 90.38 175 PHE A O 1
ATOM 1339 N N . GLN A 1 176 ? 5.263 -26.723 -6.672 1.00 86.81 176 GLN A N 1
ATOM 1340 C CA . GLN A 1 176 ? 3.842 -26.673 -7.041 1.00 86.81 176 GLN A CA 1
ATOM 1341 C C . GLN A 1 176 ? 3.126 -28.000 -6.770 1.00 86.81 176 GLN A C 1
ATOM 1343 O O . GLN A 1 176 ? 1.961 -27.952 -6.419 1.00 86.81 176 GLN A O 1
ATOM 1348 N N . GLU A 1 177 ? 3.822 -29.133 -6.870 1.00 87.25 177 GLU A N 1
ATOM 1349 C CA . GLU A 1 177 ? 3.263 -30.490 -6.754 1.00 87.25 177 GLU A CA 1
ATOM 1350 C C . GLU A 1 177 ? 3.943 -31.285 -5.618 1.00 87.25 177 GLU A C 1
ATOM 1352 O O . GLU A 1 177 ? 4.780 -30.742 -4.883 1.00 87.25 177 GLU A O 1
ATOM 1357 N N . GLU A 1 178 ? 3.568 -32.559 -5.451 1.00 84.56 178 GLU A N 1
ATOM 1358 C CA . GLU A 1 178 ? 3.969 -33.404 -4.318 1.00 84.56 178 GLU A CA 1
ATOM 1359 C C . GLU A 1 178 ? 5.494 -33.496 -4.123 1.00 84.56 178 GLU A C 1
ATOM 1361 O O . GLU A 1 178 ? 6.267 -33.719 -5.066 1.00 84.56 178 GLU A O 1
ATOM 1366 N N . THR A 1 179 ? 5.944 -33.408 -2.860 1.00 87.81 179 THR A N 1
ATOM 1367 C CA . THR A 1 179 ? 7.350 -33.665 -2.513 1.00 87.81 179 THR A CA 1
ATOM 1368 C C . THR A 1 179 ? 7.570 -34.553 -1.298 1.00 87.81 179 THR A C 1
ATOM 1370 O O . THR A 1 179 ? 7.011 -34.359 -0.222 1.00 87.81 179 THR A O 1
ATOM 1373 N N . SER A 1 180 ? 8.454 -35.548 -1.409 1.00 88.75 180 SER A N 1
ATOM 1374 C CA . SER A 1 180 ? 8.643 -36.478 -0.285 1.00 88.75 180 SER A CA 1
ATOM 1375 C C . SER A 1 180 ? 9.556 -35.915 0.813 1.00 88.75 180 SER A C 1
ATOM 1377 O O . SER A 1 180 ? 9.328 -36.151 2.003 1.00 88.75 180 SER A O 1
ATOM 1379 N N . SER A 1 181 ? 10.628 -35.201 0.453 1.00 91.62 181 SER A N 1
ATOM 1380 C CA . SER A 1 181 ? 11.596 -34.714 1.446 1.00 91.62 181 SER A CA 1
ATOM 1381 C C . SER A 1 181 ? 12.352 -33.456 1.030 1.00 91.62 181 SER A C 1
ATOM 1383 O O . SER A 1 181 ? 12.896 -33.374 -0.070 1.00 91.62 181 SER A O 1
ATOM 1385 N N . VAL A 1 182 ? 12.455 -32.504 1.957 1.00 93.75 182 VAL A N 1
ATOM 1386 C CA . VAL A 1 182 ? 13.222 -31.265 1.795 1.00 93.75 182 VAL A CA 1
ATOM 1387 C C . VAL A 1 182 ? 14.159 -31.104 2.984 1.00 93.75 182 VAL A C 1
ATOM 1389 O O . VAL A 1 182 ? 13.720 -31.064 4.132 1.00 93.75 182 VAL A O 1
ATOM 1392 N N . VAL A 1 183 ? 15.460 -31.008 2.722 1.00 94.06 183 VAL A N 1
ATOM 1393 C CA . VAL A 1 183 ? 16.483 -30.797 3.750 1.00 94.06 183 VAL A CA 1
ATOM 1394 C C . VAL A 1 183 ? 17.285 -29.553 3.410 1.00 94.06 183 VAL A C 1
ATOM 1396 O O . VAL A 1 183 ? 17.931 -29.487 2.367 1.00 94.06 183 VAL A O 1
ATOM 1399 N N . VAL A 1 184 ? 17.264 -28.578 4.310 1.00 94.19 184 VAL A N 1
ATOM 1400 C CA . VAL A 1 184 ? 17.993 -27.319 4.186 1.00 94.19 184 VAL A CA 1
ATOM 1401 C C . VAL A 1 184 ? 18.884 -27.161 5.416 1.00 94.19 184 VAL A C 1
ATOM 1403 O O . VAL A 1 184 ? 18.379 -27.073 6.533 1.00 94.19 184 VAL A O 1
ATOM 1406 N N . SER A 1 185 ? 20.206 -27.175 5.234 1.00 92.38 185 SER A N 1
ATOM 1407 C CA . SER A 1 185 ? 21.156 -27.166 6.353 1.00 92.38 185 SER A CA 1
ATOM 1408 C C . SER A 1 185 ? 22.336 -26.225 6.135 1.00 92.38 185 SER A C 1
ATOM 1410 O O . SER A 1 185 ? 23.073 -26.384 5.166 1.00 92.38 185 SER A O 1
ATOM 1412 N N . PHE A 1 186 ? 22.598 -25.342 7.097 1.00 91.88 186 PHE A N 1
ATOM 1413 C CA . PHE A 1 186 ? 23.710 -24.386 7.042 1.00 91.88 186 PHE A CA 1
ATOM 1414 C C . PHE A 1 186 ? 24.579 -24.459 8.298 1.00 91.88 186 PHE A C 1
ATOM 1416 O O . PHE A 1 186 ? 24.061 -24.655 9.402 1.00 91.88 186 PHE A O 1
ATOM 1423 N N . GLN A 1 187 ? 25.897 -24.369 8.112 1.00 87.69 187 GLN A N 1
ATOM 1424 C CA . GLN A 1 187 ? 26.865 -24.368 9.214 1.00 87.69 187 GLN A CA 1
ATOM 1425 C C . GLN A 1 187 ? 27.216 -22.960 9.702 1.00 87.69 187 GLN A C 1
ATOM 1427 O O . GLN A 1 187 ? 27.477 -22.822 10.883 1.00 87.69 187 GLN A O 1
ATOM 1432 N N . GLU A 1 188 ? 27.152 -21.944 8.847 1.00 88.12 188 GLU A N 1
ATOM 1433 C CA . GLU A 1 188 ? 27.490 -20.552 9.185 1.00 88.12 188 GLU A CA 1
ATOM 1434 C C . GLU A 1 188 ? 26.272 -19.626 8.986 1.00 88.12 188 GLU A C 1
ATOM 1436 O O . GLU A 1 188 ? 25.150 -20.101 8.750 1.00 88.12 188 GLU A O 1
ATOM 1441 N N . GLU A 1 189 ? 26.477 -18.311 9.114 1.00 85.06 189 GLU A N 1
ATOM 1442 C CA . GLU A 1 189 ? 25.414 -17.302 9.128 1.00 85.06 189 GLU A CA 1
ATOM 1443 C C . GLU A 1 189 ? 24.503 -17.364 7.889 1.00 85.06 189 GLU A C 1
ATOM 1445 O O . GLU A 1 189 ? 24.960 -17.441 6.740 1.00 85.06 189 GLU A O 1
ATOM 1450 N N . THR A 1 190 ? 23.182 -17.264 8.105 1.00 87.12 190 THR A N 1
ATOM 1451 C CA . THR A 1 190 ? 22.231 -17.112 6.992 1.00 87.12 190 THR A CA 1
ATOM 1452 C C . THR A 1 190 ? 21.194 -16.019 7.204 1.00 87.12 190 THR A C 1
ATOM 1454 O O . THR A 1 190 ? 20.489 -15.968 8.212 1.00 87.12 190 THR A O 1
ATOM 1457 N N . SER A 1 191 ? 21.038 -15.111 6.235 1.00 87.81 191 SER A N 1
ATOM 1458 C CA . SER A 1 191 ? 20.104 -13.992 6.435 1.00 87.81 191 SER A CA 1
ATOM 1459 C C . SER A 1 191 ? 18.642 -14.417 6.263 1.00 87.81 191 SER A C 1
ATOM 1461 O O . SER A 1 191 ? 17.782 -13.966 7.019 1.00 87.81 191 SER A O 1
ATOM 1463 N N . SER A 1 192 ? 18.318 -15.264 5.279 1.00 92.25 192 SER A N 1
ATOM 1464 C CA . SER A 1 192 ? 16.929 -15.676 5.046 1.00 92.25 192 SER A CA 1
ATOM 1465 C C . SER A 1 192 ? 16.782 -17.046 4.387 1.00 92.25 192 SER A C 1
ATOM 1467 O O . SER A 1 192 ? 17.409 -17.320 3.365 1.00 92.25 192 SER A O 1
ATOM 1469 N N . VAL A 1 193 ? 15.872 -17.866 4.917 1.00 93.50 193 VAL A N 1
ATOM 1470 C CA . VAL A 1 193 ? 15.441 -19.133 4.312 1.00 93.50 193 VAL A CA 1
ATOM 1471 C C . VAL A 1 193 ? 13.929 -19.139 4.130 1.00 93.50 193 VAL A C 1
ATOM 1473 O O . VAL A 1 193 ? 13.185 -18.891 5.077 1.00 93.50 193 VAL A O 1
ATOM 1476 N N . ILE A 1 194 ? 13.474 -19.447 2.917 1.00 93.00 194 ILE A N 1
ATOM 1477 C CA . ILE A 1 194 ? 12.061 -19.585 2.562 1.00 93.00 194 ILE A CA 1
ATOM 1478 C C . ILE A 1 194 ? 11.846 -20.968 1.948 1.00 93.00 194 ILE A C 1
ATOM 1480 O O . ILE A 1 194 ? 12.445 -21.286 0.922 1.00 93.00 194 ILE A O 1
ATOM 1484 N N . VAL A 1 195 ? 10.970 -21.773 2.545 1.00 93.38 195 VAL A N 1
ATOM 1485 C CA . VAL A 1 195 ? 10.516 -23.057 1.993 1.00 93.38 195 VAL A CA 1
ATOM 1486 C C . VAL A 1 195 ? 9.007 -23.001 1.824 1.00 93.38 195 VAL A C 1
ATOM 1488 O O . VAL A 1 195 ? 8.297 -22.698 2.786 1.00 93.38 195 VAL A O 1
ATOM 1491 N N . TRP A 1 196 ? 8.511 -23.284 0.620 1.00 93.25 196 TRP A N 1
ATOM 1492 C CA . TRP A 1 196 ? 7.072 -23.336 0.389 1.00 93.25 196 TRP A CA 1
ATOM 1493 C C . TRP A 1 196 ? 6.625 -24.405 -0.610 1.00 93.25 196 TRP A C 1
ATOM 1495 O O . TRP A 1 196 ? 7.336 -24.694 -1.571 1.00 93.25 196 TRP A O 1
ATOM 1505 N N . SER A 1 197 ? 5.432 -24.962 -0.392 1.00 89.75 197 SER A N 1
ATOM 1506 C CA . SER A 1 197 ? 4.751 -25.878 -1.324 1.00 89.75 197 SER A CA 1
ATOM 1507 C C . SER A 1 197 ? 3.280 -25.503 -1.477 1.00 89.75 197 SER A C 1
ATOM 1509 O O . SER A 1 197 ? 2.678 -24.985 -0.530 1.00 89.75 197 SER A O 1
ATOM 1511 N N . GLN A 1 198 ? 2.709 -25.775 -2.652 1.00 85.81 198 GLN A N 1
ATOM 1512 C CA . GLN A 1 198 ? 1.253 -25.793 -2.833 1.00 85.81 198 GLN A CA 1
ATOM 1513 C C . GLN A 1 198 ? 0.699 -27.159 -2.430 1.00 85.81 198 GLN A C 1
ATOM 1515 O O . GLN A 1 198 ? -0.135 -27.205 -1.543 1.00 85.81 198 GLN A O 1
ATOM 1520 N N . GLU A 1 199 ? 1.241 -28.247 -2.967 1.00 86.81 199 GLU A N 1
ATOM 1521 C CA . GLU A 1 199 ? 0.757 -29.613 -2.715 1.00 86.81 199 GLU A CA 1
ATOM 1522 C C . GLU A 1 199 ? 1.505 -30.330 -1.572 1.00 86.81 199 GLU A C 1
ATOM 1524 O O . GLU A 1 199 ? 2.387 -29.751 -0.915 1.00 86.81 199 GLU A O 1
ATOM 1529 N N . GLU A 1 200 ? 1.130 -31.592 -1.332 1.00 84.12 200 GLU A N 1
ATOM 1530 C CA . GLU A 1 200 ? 1.558 -32.408 -0.193 1.00 84.12 200 GLU A CA 1
ATOM 1531 C C . GLU A 1 200 ? 3.085 -32.485 -0.036 1.00 84.12 200 GLU A C 1
ATOM 1533 O O . GLU A 1 200 ? 3.831 -32.729 -0.992 1.00 84.12 200 GLU A O 1
ATOM 1538 N N . THR A 1 201 ? 3.574 -32.350 1.207 1.00 85.75 201 THR A N 1
ATOM 1539 C CA . THR A 1 201 ? 4.992 -32.607 1.512 1.00 85.75 201 THR A CA 1
ATOM 1540 C C . THR A 1 201 ? 5.196 -33.526 2.712 1.00 85.75 201 THR A C 1
ATOM 1542 O O . THR A 1 201 ? 4.748 -33.254 3.825 1.00 85.75 201 THR A O 1
ATOM 1545 N N . SER A 1 202 ? 5.905 -34.647 2.544 1.00 87.50 202 SER A N 1
ATOM 1546 C CA . SER A 1 202 ? 5.992 -35.620 3.647 1.00 87.50 202 SER A CA 1
ATOM 1547 C C . SER A 1 202 ? 6.908 -35.146 4.785 1.00 87.50 202 SER A C 1
ATOM 1549 O O . SER A 1 202 ? 6.613 -35.355 5.965 1.00 87.50 202 SER A O 1
ATOM 1551 N N . SER A 1 203 ? 8.052 -34.528 4.473 1.00 91.00 203 SER A N 1
ATOM 1552 C CA . SER A 1 203 ? 9.001 -34.095 5.507 1.00 91.00 203 SER A CA 1
ATOM 1553 C C . SER A 1 203 ? 9.857 -32.901 5.104 1.00 91.00 203 SER A C 1
ATOM 1555 O O . SER A 1 203 ? 10.488 -32.910 4.047 1.00 91.00 203 SER A O 1
ATOM 1557 N N . VAL A 1 204 ? 9.945 -31.907 5.989 1.00 93.31 204 VAL A N 1
ATOM 1558 C CA . VAL A 1 204 ? 10.816 -30.739 5.823 1.00 93.31 204 VAL A CA 1
ATOM 1559 C C . VAL A 1 204 ? 11.691 -30.553 7.054 1.00 93.31 204 VAL A C 1
ATOM 1561 O O . VAL A 1 204 ? 11.203 -30.476 8.181 1.00 93.31 204 VAL A O 1
ATOM 1564 N N . VAL A 1 205 ? 13.001 -30.470 6.834 1.00 93.25 205 VAL A N 1
ATOM 1565 C CA . VAL A 1 205 ? 14.002 -30.239 7.877 1.00 93.25 205 VAL A CA 1
ATOM 1566 C C . VAL A 1 205 ? 14.813 -29.005 7.517 1.00 93.25 205 VAL A C 1
ATOM 1568 O O . VAL A 1 205 ? 15.487 -28.984 6.490 1.00 93.25 205 VAL A O 1
ATOM 1571 N N . VAL A 1 206 ? 14.772 -27.996 8.384 1.00 93.94 206 VAL A N 1
ATOM 1572 C CA . VAL A 1 206 ? 15.577 -26.779 8.277 1.00 93.94 206 VAL A CA 1
ATOM 1573 C C . VAL A 1 206 ? 16.466 -26.675 9.513 1.00 93.94 206 VAL A C 1
ATOM 1575 O O . VAL A 1 206 ? 15.969 -26.669 10.641 1.00 93.94 206 VAL A O 1
ATOM 1578 N N . SER A 1 207 ? 17.782 -26.635 9.315 1.00 91.81 207 SER A N 1
ATOM 1579 C CA . SER A 1 207 ? 18.755 -26.666 10.407 1.00 91.81 207 SER A CA 1
ATOM 1580 C C . SER A 1 207 ? 19.891 -25.665 10.249 1.00 91.81 207 SER A C 1
ATOM 1582 O O . SER A 1 207 ? 20.516 -25.609 9.192 1.00 91.81 207 SER A O 1
ATOM 1584 N N . PHE A 1 208 ? 20.227 -24.978 11.337 1.00 91.00 208 PHE A N 1
ATOM 1585 C CA . PHE A 1 208 ? 21.304 -23.987 11.393 1.00 91.00 208 PHE A CA 1
ATOM 1586 C C . PHE A 1 208 ? 22.248 -24.283 12.562 1.00 91.00 208 PHE A C 1
ATOM 1588 O O . PHE A 1 208 ? 21.803 -24.755 13.614 1.00 91.00 208 PHE A O 1
ATOM 1595 N N . GLN A 1 209 ? 23.552 -24.077 12.370 1.00 87.19 209 GLN A N 1
ATOM 1596 C CA . GLN A 1 209 ? 24.519 -24.104 13.477 1.00 87.19 209 GLN A CA 1
ATOM 1597 C C . GLN A 1 209 ? 24.814 -22.691 14.009 1.00 87.19 209 GLN A C 1
ATOM 1599 O O . GLN A 1 209 ? 25.000 -22.564 15.208 1.00 87.19 209 GLN A O 1
ATOM 1604 N N . GLU A 1 210 ? 24.773 -21.657 13.166 1.00 86.50 210 GLU A N 1
ATOM 1605 C CA . GLU A 1 210 ? 25.097 -20.262 13.520 1.00 86.50 210 GLU A CA 1
ATOM 1606 C C . GLU A 1 210 ? 23.889 -19.316 13.313 1.00 86.50 210 GLU A C 1
ATOM 1608 O O . GLU A 1 210 ? 22.761 -19.771 13.078 1.00 86.50 210 GLU A O 1
ATOM 1613 N N . GLU A 1 211 ? 24.108 -18.003 13.445 1.00 83.88 211 GLU A N 1
ATOM 1614 C CA . GLU A 1 211 ? 23.060 -16.975 13.462 1.00 83.88 211 GLU A CA 1
ATOM 1615 C C . GLU A 1 211 ? 22.176 -16.963 12.201 1.00 83.88 211 GLU A C 1
ATOM 1617 O O . GLU A 1 211 ? 22.653 -17.034 11.061 1.00 83.88 211 GLU A O 1
ATOM 1622 N N . THR A 1 212 ? 20.859 -16.781 12.390 1.00 86.00 212 THR A N 1
ATOM 1623 C CA . THR A 1 212 ? 19.931 -16.560 11.267 1.00 86.00 212 THR A CA 1
ATOM 1624 C C . THR A 1 212 ? 18.920 -15.440 11.471 1.00 86.00 212 THR A C 1
ATOM 1626 O O . THR A 1 212 ? 18.271 -15.310 12.510 1.00 86.00 212 THR A O 1
ATOM 1629 N N . SER A 1 213 ? 18.710 -14.597 10.454 1.00 86.69 213 SER A N 1
ATOM 1630 C CA . SER A 1 213 ? 17.761 -13.481 10.612 1.00 86.69 213 SER A CA 1
ATOM 1631 C C . SER A 1 213 ? 16.301 -13.908 10.410 1.00 86.69 213 SER A C 1
ATOM 1633 O O . SER A 1 213 ? 15.412 -13.458 11.141 1.00 86.69 213 SER A O 1
ATOM 1635 N N . SER A 1 214 ? 15.996 -14.753 9.422 1.00 90.75 214 SER A N 1
ATOM 1636 C CA . SER A 1 214 ? 14.602 -15.119 9.143 1.00 90.75 214 SER A CA 1
ATOM 1637 C C . SER A 1 214 ? 14.424 -16.490 8.506 1.00 90.75 214 SER A C 1
ATOM 1639 O O . SER A 1 214 ? 15.061 -16.807 7.504 1.00 90.75 214 SER A O 1
ATOM 1641 N N . VAL A 1 215 ? 13.483 -17.266 9.039 1.00 92.25 215 VAL A N 1
ATOM 1642 C CA . VAL A 1 215 ? 13.075 -18.567 8.502 1.00 92.25 215 VAL A CA 1
ATOM 1643 C C . VAL A 1 215 ? 11.570 -18.551 8.270 1.00 92.25 215 VAL A C 1
ATOM 1645 O O . VAL A 1 215 ? 10.797 -18.323 9.200 1.00 92.25 215 VAL A O 1
ATOM 1648 N N . VAL A 1 216 ? 11.144 -18.800 7.034 1.00 92.25 216 VAL A N 1
ATOM 1649 C CA . VAL A 1 216 ? 9.732 -18.883 6.651 1.00 92.25 216 VAL A CA 1
ATOM 1650 C C . VAL A 1 216 ? 9.464 -20.239 6.017 1.00 92.25 216 VAL A C 1
ATOM 1652 O O . VAL A 1 216 ? 10.063 -20.593 5.006 1.00 92.25 216 VAL A O 1
ATOM 1655 N N . VAL A 1 217 ? 8.540 -20.987 6.606 1.00 92.00 217 VAL A N 1
ATOM 1656 C CA . VAL A 1 217 ? 8.092 -22.290 6.119 1.00 92.00 217 VAL A CA 1
ATOM 1657 C C . VAL A 1 217 ? 6.575 -22.232 5.939 1.00 92.00 217 VAL A C 1
ATOM 1659 O O . VAL A 1 217 ? 5.850 -21.918 6.886 1.00 92.00 217 VAL A O 1
ATOM 1662 N N . SER A 1 218 ? 6.083 -22.457 4.720 1.00 89.62 218 SER A N 1
ATOM 1663 C CA . SER A 1 218 ? 4.661 -22.286 4.393 1.00 89.62 218 SER A CA 1
ATOM 1664 C C . SER A 1 218 ? 4.138 -23.364 3.449 1.00 89.62 218 SER A C 1
ATOM 1666 O O . SER A 1 218 ? 4.675 -23.532 2.360 1.00 89.62 218 SER A O 1
ATOM 1668 N N . PHE A 1 219 ? 3.073 -24.061 3.838 1.00 88.94 219 PHE A N 1
ATOM 1669 C CA . PHE A 1 219 ? 2.454 -25.115 3.030 1.00 88.94 219 PHE A CA 1
ATOM 1670 C C . PHE A 1 219 ? 0.953 -24.879 2.890 1.00 88.94 219 PHE A C 1
ATOM 1672 O O . PHE A 1 219 ? 0.312 -24.417 3.841 1.00 88.94 219 PHE A O 1
ATOM 1679 N N . GLN A 1 220 ? 0.410 -25.138 1.699 1.00 84.69 220 GLN A N 1
ATOM 1680 C CA . GLN A 1 220 ? -1.035 -25.080 1.475 1.00 84.69 220 GLN A CA 1
ATOM 1681 C C . GLN A 1 220 ? -1.662 -26.433 1.830 1.00 84.69 220 GLN A C 1
ATOM 1683 O O . GLN A 1 220 ? -2.448 -26.471 2.764 1.00 84.69 220 GLN A O 1
ATOM 1688 N N . GLU A 1 221 ? -1.221 -27.529 1.220 1.00 85.44 221 GLU A N 1
ATOM 1689 C CA . GLU A 1 221 ? -1.763 -28.874 1.473 1.00 85.44 221 GLU A CA 1
ATOM 1690 C C . GLU A 1 221 ? -1.052 -29.636 2.621 1.00 85.44 221 GLU A C 1
ATOM 1692 O O . GLU A 1 221 ? -0.230 -29.076 3.362 1.00 85.44 221 GLU A O 1
ATOM 1697 N N . GLU A 1 222 ? -1.403 -30.918 2.798 1.00 81.19 222 GLU A N 1
ATOM 1698 C CA . GLU A 1 222 ? -0.988 -31.759 3.928 1.00 81.19 222 GLU A CA 1
ATOM 1699 C C . GLU A 1 222 ? 0.540 -31.868 4.078 1.00 81.19 222 GLU A C 1
ATOM 1701 O O . GLU A 1 222 ? 1.283 -32.092 3.115 1.00 81.19 222 GLU A O 1
ATOM 1706 N N . THR A 1 223 ? 1.032 -31.795 5.326 1.00 83.12 223 THR A N 1
ATOM 1707 C CA . THR A 1 223 ? 2.443 -32.107 5.615 1.00 83.12 223 THR A CA 1
ATOM 1708 C C . THR A 1 223 ? 2.649 -33.011 6.822 1.00 83.12 223 THR A C 1
ATOM 1710 O O . THR A 1 223 ? 2.172 -32.755 7.928 1.00 83.12 223 THR A O 1
ATOM 1713 N N . SER A 1 224 ? 3.409 -34.099 6.667 1.00 85.38 224 SER A N 1
ATOM 1714 C CA . SER A 1 224 ? 3.540 -35.059 7.775 1.00 85.38 224 SER A CA 1
ATOM 1715 C C . SER A 1 224 ? 4.472 -34.552 8.884 1.00 85.38 224 SER A C 1
ATOM 1717 O O . SER A 1 224 ? 4.226 -34.782 10.073 1.00 85.38 224 SER A O 1
ATOM 1719 N N . SER A 1 225 ? 5.569 -33.873 8.538 1.00 89.69 225 SER A N 1
ATOM 1720 C CA . SER A 1 225 ? 6.527 -33.395 9.543 1.00 89.69 225 SER A CA 1
ATOM 1721 C C . SER A 1 225 ? 7.318 -32.164 9.115 1.00 89.69 225 SER A C 1
ATOM 1723 O O . SER A 1 225 ? 7.919 -32.144 8.043 1.00 89.69 225 SER A O 1
ATOM 1725 N N . VAL A 1 226 ? 7.394 -31.176 10.007 1.00 90.94 226 VAL A N 1
ATOM 1726 C CA . VAL A 1 226 ? 8.277 -30.014 9.868 1.00 90.94 226 VAL A CA 1
ATOM 1727 C C . VAL A 1 226 ? 9.171 -29.898 11.091 1.00 90.94 226 VAL A C 1
ATOM 1729 O O . VAL A 1 226 ? 8.695 -29.847 12.225 1.00 90.94 226 VAL A O 1
ATOM 1732 N N . ILE A 1 227 ? 10.479 -29.837 10.860 1.00 90.38 227 ILE A N 1
ATOM 1733 C CA . ILE A 1 227 ? 11.488 -29.650 11.899 1.00 90.38 227 ILE A CA 1
ATOM 1734 C C . ILE A 1 227 ? 12.300 -28.405 11.558 1.00 90.38 227 ILE A C 1
ATOM 1736 O O . ILE A 1 227 ? 12.989 -28.378 10.543 1.00 90.38 227 ILE A O 1
ATOM 1740 N N . VAL A 1 228 ? 12.247 -27.397 12.425 1.00 91.88 228 VAL A N 1
ATOM 1741 C CA . VAL A 1 228 ? 13.118 -26.218 12.364 1.00 91.88 228 VAL A CA 1
ATOM 1742 C C . VAL A 1 228 ? 13.985 -26.203 13.610 1.00 91.88 228 VAL A C 1
ATOM 1744 O O . VAL A 1 228 ? 13.470 -26.260 14.730 1.00 91.88 228 VAL A O 1
ATOM 1747 N N . TRP A 1 229 ? 15.301 -26.139 13.435 1.00 91.69 229 TRP A N 1
ATOM 1748 C CA . TRP A 1 229 ? 16.207 -26.096 14.573 1.00 91.69 229 TRP A CA 1
ATOM 1749 C C . TRP A 1 229 ? 17.419 -25.188 14.352 1.00 91.69 229 TRP A C 1
ATOM 1751 O O . TRP A 1 229 ? 17.967 -25.141 13.252 1.00 91.69 229 TRP A O 1
ATOM 1761 N N . SER A 1 230 ? 17.846 -24.502 15.413 1.00 88.38 230 SER A N 1
ATOM 1762 C CA . SER A 1 230 ? 19.091 -23.722 15.446 1.00 88.38 230 SER A CA 1
ATOM 1763 C C . SER A 1 230 ? 19.875 -23.999 16.725 1.00 88.38 230 SER A C 1
ATOM 1765 O O . SER A 1 230 ? 19.271 -24.242 17.779 1.00 88.38 230 SER A O 1
ATOM 1767 N N . GLN A 1 231 ? 21.204 -23.931 16.644 1.00 84.44 231 GLN A N 1
ATOM 1768 C CA . GLN A 1 231 ? 22.053 -23.818 17.834 1.00 84.44 231 GLN A CA 1
ATOM 1769 C C . GLN A 1 231 ? 22.096 -22.368 18.309 1.00 84.44 231 GLN A C 1
ATOM 1771 O O . GLN A 1 231 ? 21.662 -22.112 19.424 1.00 84.44 231 GLN A O 1
ATOM 1776 N N . GLU A 1 232 ? 22.483 -21.440 17.442 1.00 84.25 232 GLU A N 1
ATOM 1777 C CA . GLU A 1 232 ? 22.677 -20.023 17.773 1.00 84.25 232 GLU A CA 1
ATOM 1778 C C . GLU A 1 232 ? 21.430 -19.153 17.509 1.00 84.25 232 GLU A C 1
ATOM 1780 O O . GLU A 1 232 ? 20.342 -19.659 17.181 1.00 84.25 232 GLU A O 1
ATOM 1785 N N . GLU A 1 233 ? 21.591 -17.838 17.688 1.00 80.12 233 GLU A N 1
ATOM 1786 C CA . GLU A 1 233 ? 20.523 -16.838 17.668 1.00 80.12 233 GLU A CA 1
ATOM 1787 C C . GLU A 1 233 ? 19.690 -16.857 16.376 1.00 80.12 233 GLU A C 1
ATOM 1789 O O . GLU A 1 233 ? 20.213 -16.887 15.258 1.00 80.12 233 GLU A O 1
ATOM 1794 N N . THR A 1 234 ? 18.359 -16.763 16.512 1.00 81.56 234 THR A N 1
ATOM 1795 C CA . THR A 1 234 ? 17.473 -16.558 15.351 1.00 81.56 234 THR A CA 1
ATOM 1796 C C . THR A 1 234 ? 16.475 -15.423 15.560 1.00 81.56 234 THR A C 1
ATOM 1798 O O . THR A 1 234 ? 15.719 -15.384 16.535 1.00 81.56 234 THR A O 1
ATOM 1801 N N . SER A 1 235 ? 16.425 -14.446 14.648 1.00 84.38 235 SER A N 1
ATOM 1802 C CA . SER A 1 235 ? 15.555 -13.277 14.876 1.00 84.38 235 SER A CA 1
ATOM 1803 C C . SER A 1 235 ? 14.070 -13.606 14.662 1.00 84.38 235 SER A C 1
ATOM 1805 O O . SER A 1 235 ? 13.209 -13.172 15.431 1.00 84.38 235 SER A O 1
ATOM 1807 N N . SER A 1 236 ? 13.721 -14.364 13.623 1.00 88.12 236 SER A N 1
ATOM 1808 C CA . SER A 1 236 ? 12.315 -14.665 13.331 1.00 88.12 236 SER A CA 1
ATOM 1809 C C . SER A 1 236 ? 12.118 -16.019 12.672 1.00 88.12 236 SER A C 1
ATOM 1811 O O . SER A 1 236 ? 12.771 -16.325 11.678 1.00 88.12 236 SER A O 1
ATOM 1813 N N . VAL A 1 237 ? 11.164 -16.794 13.184 1.00 89.12 237 VAL A N 1
ATOM 1814 C CA . VAL A 1 237 ? 10.723 -18.046 12.565 1.00 89.12 237 VAL A CA 1
ATOM 1815 C C . VAL A 1 237 ? 9.211 -18.039 12.401 1.00 89.12 237 VAL A C 1
ATOM 1817 O O . VAL A 1 237 ? 8.470 -17.845 13.365 1.00 89.12 237 VAL A O 1
ATOM 1820 N N . VAL A 1 238 ? 8.753 -18.245 11.169 1.00 88.81 238 VAL A N 1
ATOM 1821 C CA . VAL A 1 238 ? 7.339 -18.332 10.804 1.00 88.81 238 VAL A CA 1
ATOM 1822 C C . VAL A 1 238 ? 7.088 -19.682 10.152 1.00 88.81 238 VAL A C 1
ATOM 1824 O O . VAL A 1 238 ? 7.667 -19.988 9.115 1.00 88.81 238 VAL A O 1
ATOM 1827 N N . VAL A 1 239 ? 6.203 -20.472 10.749 1.00 89.19 239 VAL A N 1
ATOM 1828 C CA . VAL A 1 239 ? 5.736 -21.747 10.207 1.00 89.19 239 VAL A CA 1
ATOM 1829 C C . VAL A 1 239 ? 4.224 -21.655 10.017 1.00 89.19 239 VAL A C 1
ATOM 1831 O O . VAL A 1 239 ? 3.508 -21.306 10.955 1.00 89.19 239 VAL A O 1
ATOM 1834 N N . SER A 1 240 ? 3.741 -21.910 8.803 1.00 87.25 240 SER A N 1
ATOM 1835 C CA . SER A 1 240 ? 2.328 -21.750 8.438 1.00 87.25 240 SER A CA 1
ATOM 1836 C C . SER A 1 240 ? 1.802 -22.908 7.591 1.00 87.25 240 SER A C 1
ATOM 1838 O O . SER A 1 240 ? 2.493 -23.347 6.675 1.00 87.25 240 SER A O 1
ATOM 1840 N N . PHE A 1 241 ? 0.580 -23.359 7.877 1.00 85.44 241 PHE A N 1
ATOM 1841 C CA . PHE A 1 241 ? -0.084 -24.473 7.189 1.00 85.44 241 PHE A CA 1
ATOM 1842 C C . PHE A 1 241 ? -1.550 -24.134 6.910 1.00 85.44 241 PHE A C 1
ATOM 1844 O O . PHE A 1 241 ? -2.200 -23.558 7.791 1.00 85.44 241 PHE A O 1
ATOM 1851 N N . GLN A 1 242 ? -2.064 -24.448 5.714 1.00 82.31 242 GLN A N 1
ATOM 1852 C CA . GLN A 1 242 ? -3.504 -24.330 5.446 1.00 82.31 242 GLN A CA 1
ATOM 1853 C C . GLN A 1 242 ? -4.250 -25.624 5.809 1.00 82.31 242 GLN A C 1
ATOM 1855 O O . GLN A 1 242 ? -5.239 -25.537 6.528 1.00 82.31 242 GLN A O 1
ATOM 1860 N N . GLU A 1 243 ? -3.724 -26.787 5.428 1.00 81.56 243 GLU A N 1
ATOM 1861 C CA . GLU A 1 243 ? -4.314 -28.113 5.687 1.00 81.56 243 GLU A CA 1
ATOM 1862 C C . GLU A 1 243 ? -3.626 -28.877 6.848 1.00 81.56 243 GLU A C 1
ATOM 1864 O O . GLU A 1 243 ? -2.809 -28.320 7.596 1.00 81.56 243 GLU A O 1
ATOM 1869 N N . GLU A 1 244 ? -3.994 -30.150 7.041 1.00 75.50 244 GLU A N 1
ATOM 1870 C CA . GLU A 1 244 ? -3.557 -30.984 8.167 1.00 75.50 244 GLU A CA 1
ATOM 1871 C C . GLU A 1 244 ? -2.031 -31.179 8.244 1.00 75.50 244 GLU A C 1
ATOM 1873 O O . GLU A 1 244 ? -1.339 -31.421 7.248 1.00 75.50 244 GLU A O 1
ATOM 1878 N N . THR A 1 245 ? -1.485 -31.161 9.470 1.00 77.56 245 THR A N 1
ATOM 1879 C CA . THR A 1 245 ? -0.081 -31.543 9.701 1.00 77.56 245 THR A CA 1
ATOM 1880 C C . THR A 1 245 ? 0.138 -32.468 10.885 1.00 77.56 245 THR A C 1
ATOM 1882 O O . THR A 1 245 ? -0.362 -32.250 11.987 1.00 77.56 245 THR A O 1
ATOM 1885 N N . SER A 1 246 ? 0.940 -33.523 10.724 1.00 81.12 246 SER A N 1
ATOM 1886 C CA . SER A 1 246 ? 1.085 -34.493 11.823 1.00 81.12 246 SER A CA 1
ATOM 1887 C C . SER A 1 246 ? 2.018 -33.996 12.936 1.00 81.12 246 SER A C 1
ATOM 1889 O O . SER A 1 246 ? 1.782 -34.242 14.124 1.00 81.12 246 SER A O 1
ATOM 1891 N N . SER A 1 247 ? 3.107 -33.301 12.597 1.00 84.50 247 SER A N 1
ATOM 1892 C CA . SER A 1 247 ? 4.067 -32.843 13.607 1.00 84.50 247 SER A CA 1
ATOM 1893 C C . SER A 1 247 ? 4.861 -31.610 13.198 1.00 84.50 247 SER A C 1
ATOM 1895 O O . SER A 1 247 ? 5.431 -31.549 12.112 1.00 84.50 247 SER A O 1
ATOM 1897 N N . VAL A 1 248 ? 4.964 -30.658 14.121 1.00 86.50 248 VAL A N 1
ATOM 1898 C CA . VAL A 1 248 ? 5.792 -29.459 13.982 1.00 86.50 248 VAL A CA 1
ATOM 1899 C C . VAL A 1 248 ? 6.716 -29.373 15.188 1.00 86.50 248 VAL A C 1
ATOM 1901 O O . VAL A 1 248 ? 6.258 -29.289 16.329 1.00 86.50 248 VAL A O 1
ATOM 1904 N N . VAL A 1 249 ? 8.023 -29.402 14.947 1.00 86.06 249 VAL A N 1
ATOM 1905 C CA . VAL A 1 249 ? 9.048 -29.274 15.984 1.00 86.06 249 VAL A CA 1
ATOM 1906 C C . VAL A 1 249 ? 9.905 -28.062 15.675 1.00 86.06 249 VAL A C 1
ATOM 1908 O O . VAL A 1 249 ? 10.591 -28.018 14.660 1.00 86.06 249 VAL A O 1
ATOM 1911 N N . VAL A 1 250 ? 9.882 -27.086 16.573 1.00 87.25 250 VAL A N 1
ATOM 1912 C CA . VAL A 1 250 ? 10.686 -25.873 16.484 1.00 87.25 250 VAL A CA 1
ATOM 1913 C C . VAL A 1 250 ? 11.558 -25.795 17.735 1.00 87.25 250 VAL A C 1
ATOM 1915 O O . VAL A 1 250 ? 11.036 -25.691 18.845 1.00 87.25 250 VAL A O 1
ATOM 1918 N N . SER A 1 251 ? 12.880 -25.893 17.586 1.00 85.50 251 SER A N 1
ATOM 1919 C CA . SER A 1 251 ? 13.797 -25.949 18.732 1.00 85.50 251 SER A CA 1
ATOM 1920 C C . SER A 1 251 ? 15.027 -25.064 18.565 1.00 85.50 251 SER A C 1
ATOM 1922 O O . SER A 1 251 ? 15.781 -25.239 17.614 1.00 85.50 251 SER A O 1
ATOM 1924 N N . PHE A 1 252 ? 15.302 -24.217 19.555 1.00 85.12 252 PHE A N 1
ATOM 1925 C CA . PHE A 1 252 ? 16.476 -23.336 19.578 1.00 85.12 252 PHE A CA 1
ATOM 1926 C C . PHE A 1 252 ? 17.275 -23.529 20.869 1.00 85.12 252 PHE A C 1
ATOM 1928 O O . PHE A 1 252 ? 16.682 -23.788 21.924 1.00 85.12 252 PHE A O 1
ATOM 1935 N N . GLN A 1 253 ? 18.607 -23.465 20.792 1.00 81.00 253 GLN A N 1
ATOM 1936 C CA . GLN A 1 253 ? 19.438 -23.455 22.001 1.00 81.00 253 GLN A CA 1
ATOM 1937 C C . GLN A 1 253 ? 19.572 -22.020 22.531 1.00 81.00 253 GLN A C 1
ATOM 1939 O O . GLN A 1 253 ? 19.191 -21.795 23.674 1.00 81.00 253 GLN A O 1
ATOM 1944 N N . GLU A 1 254 ? 19.945 -21.062 21.687 1.00 80.19 254 GLU A N 1
ATOM 1945 C CA . GLU A 1 254 ? 20.169 -19.658 22.072 1.00 80.19 254 GLU A CA 1
ATOM 1946 C C . GLU A 1 254 ? 18.943 -18.734 21.845 1.00 80.19 254 GLU A C 1
ATOM 1948 O O . GLU A 1 254 ? 17.812 -19.199 21.631 1.00 80.19 254 GLU A O 1
ATOM 1953 N N . GLU A 1 255 ? 19.148 -17.413 21.957 1.00 73.81 255 GLU A N 1
ATOM 1954 C CA . GLU A 1 255 ? 18.097 -16.387 21.928 1.00 73.81 255 GLU A CA 1
ATOM 1955 C C . GLU A 1 255 ? 17.276 -16.389 20.624 1.00 73.81 255 GLU A C 1
ATOM 1957 O O . GLU A 1 255 ? 17.799 -16.489 19.511 1.00 73.81 255 GLU A O 1
ATOM 1962 N N . THR A 1 256 ? 15.953 -16.192 20.741 1.00 75.62 256 THR A N 1
ATOM 1963 C CA . THR A 1 256 ? 15.105 -15.918 19.566 1.00 75.62 256 THR A CA 1
ATOM 1964 C C . THR A 1 256 ? 14.115 -14.779 19.780 1.00 75.62 256 THR A C 1
ATOM 1966 O O . THR A 1 256 ? 13.410 -14.697 20.792 1.00 75.62 256 THR A O 1
ATOM 1969 N N . SER A 1 257 ? 14.014 -13.858 18.815 1.00 79.62 257 SER A N 1
ATOM 1970 C CA . SER A 1 257 ? 13.125 -12.695 18.990 1.00 79.62 257 SER A CA 1
ATOM 1971 C C . SER A 1 257 ? 11.650 -13.046 18.756 1.00 79.62 257 SER A C 1
ATOM 1973 O O . SER A 1 257 ? 10.767 -12.564 19.474 1.00 79.62 257 SER A O 1
ATOM 1975 N N . SER A 1 258 ? 11.331 -13.888 17.773 1.00 84.25 258 SER A N 1
ATOM 1976 C CA . SER A 1 258 ? 9.935 -14.249 17.505 1.00 84.25 258 SER A CA 1
ATOM 1977 C C . SER A 1 258 ? 9.773 -15.615 16.858 1.00 84.25 258 SER A C 1
ATOM 1979 O O . SER A 1 258 ? 10.445 -15.929 15.879 1.00 84.25 258 SER A O 1
ATOM 1981 N N . VAL A 1 259 ? 8.818 -16.391 17.371 1.00 84.38 259 VAL A N 1
ATOM 1982 C CA . VAL A 1 259 ? 8.360 -17.638 16.752 1.00 84.38 259 VAL A CA 1
ATOM 1983 C C . VAL A 1 259 ? 6.856 -17.572 16.546 1.00 84.38 259 VAL A C 1
ATOM 1985 O O . VAL A 1 259 ? 6.103 -17.343 17.494 1.00 84.38 259 VAL A O 1
ATOM 1988 N N . ILE A 1 260 ? 6.419 -17.780 15.307 1.00 82.44 260 ILE A N 1
ATOM 1989 C CA . ILE A 1 260 ? 5.012 -17.825 14.916 1.00 82.44 260 ILE A CA 1
ATOM 1990 C C . ILE A 1 260 ? 4.744 -19.188 14.285 1.00 82.44 260 ILE A C 1
ATOM 1992 O O . ILE A 1 260 ? 5.327 -19.517 13.258 1.00 82.44 260 ILE A O 1
ATOM 1996 N N . VAL A 1 261 ? 3.843 -19.960 14.886 1.00 84.50 261 VAL A N 1
ATOM 1997 C CA . VAL A 1 261 ? 3.290 -21.185 14.301 1.00 84.50 261 VAL A CA 1
ATOM 1998 C C . VAL A 1 261 ? 1.800 -20.964 14.079 1.00 84.50 261 VAL A C 1
ATOM 2000 O O . VAL A 1 261 ? 1.051 -20.704 15.023 1.00 84.50 261 VAL A O 1
ATOM 2003 N N . TRP A 1 262 ? 1.366 -21.038 12.830 1.00 84.88 262 TRP A N 1
ATOM 2004 C CA . TRP A 1 262 ? -0.026 -20.841 12.446 1.00 84.88 262 TRP A CA 1
ATOM 2005 C C . TRP A 1 262 ? -0.523 -22.040 11.643 1.00 84.88 262 TRP A C 1
ATOM 2007 O O . TRP A 1 262 ? 0.155 -22.494 10.729 1.00 84.88 262 TRP A O 1
ATOM 2017 N N . SER A 1 263 ? -1.704 -22.545 11.980 1.00 80.38 263 SER A N 1
ATOM 2018 C CA . SER A 1 263 ? -2.375 -23.587 11.205 1.00 80.38 263 SER A CA 1
ATOM 2019 C C . SER A 1 263 ? -3.839 -23.225 11.022 1.00 80.38 263 SER A C 1
ATOM 2021 O O . SER A 1 263 ? -4.490 -22.770 11.971 1.00 80.38 263 SER A O 1
ATOM 2023 N N . GLN A 1 264 ? -4.361 -23.404 9.814 1.00 77.94 264 GLN A N 1
ATOM 2024 C CA . GLN A 1 264 ? -5.790 -23.258 9.563 1.00 77.94 264 GLN A CA 1
ATOM 2025 C C . GLN A 1 264 ? -6.552 -24.525 9.982 1.00 77.94 264 GLN A C 1
ATOM 2027 O O . GLN A 1 264 ? -7.519 -24.388 10.736 1.00 77.94 264 GLN A O 1
ATOM 2032 N N . GLU A 1 265 ? -6.056 -25.712 9.618 1.00 72.88 265 GLU A N 1
ATOM 2033 C CA . GLU A 1 265 ? -6.608 -27.023 10.001 1.00 72.88 265 GLU A CA 1
ATOM 2034 C C . GLU A 1 265 ? -5.836 -27.729 11.145 1.00 72.88 265 GLU A C 1
ATOM 2036 O O . GLU A 1 265 ? -5.010 -27.118 11.844 1.00 72.88 265 GLU A O 1
ATOM 2041 N N . GLU A 1 266 ? -6.166 -29.001 11.413 1.00 65.19 266 GLU A N 1
ATOM 2042 C CA . GLU A 1 266 ? -5.657 -29.778 12.544 1.00 65.19 266 GLU A CA 1
ATOM 2043 C C . GLU A 1 266 ? -4.144 -30.033 12.446 1.00 65.19 266 GLU A C 1
ATOM 2045 O O . GLU A 1 266 ? -3.620 -30.539 11.457 1.00 65.19 266 GLU A O 1
ATOM 2050 N N . THR A 1 267 ? -3.423 -29.748 13.536 1.00 65.81 267 THR A N 1
ATOM 2051 C CA . THR A 1 267 ? -2.043 -30.220 13.704 1.00 65.81 267 THR A CA 1
ATOM 2052 C C . THR A 1 267 ? -1.988 -31.239 14.829 1.00 65.81 267 THR A C 1
ATOM 2054 O O . THR A 1 267 ? -2.362 -30.906 15.963 1.00 65.81 267 THR A O 1
ATOM 2057 N N . SER A 1 268 ? -1.502 -32.457 14.576 1.00 72.44 268 SER A N 1
ATOM 2058 C CA . SER A 1 268 ? -1.518 -33.479 15.624 1.00 72.44 268 SER A CA 1
ATOM 2059 C C . SER A 1 268 ? -0.580 -33.107 16.769 1.00 72.44 268 SER A C 1
ATOM 2061 O O . SER A 1 268 ? -0.965 -33.291 17.911 1.00 72.44 268 SER A O 1
ATOM 2063 N N . SER A 1 269 ? 0.608 -32.547 16.523 1.00 79.06 269 SER A N 1
ATOM 2064 C CA . SER A 1 269 ? 1.517 -32.132 17.603 1.00 79.06 269 SER A CA 1
ATOM 2065 C C . SER A 1 269 ? 2.360 -30.912 17.241 1.00 79.06 269 SER A C 1
ATOM 2067 O O . SER A 1 269 ? 2.937 -30.849 16.159 1.00 79.06 269 SER A O 1
ATOM 2069 N N . VAL A 1 270 ? 2.475 -29.963 18.176 1.00 80.69 270 VAL A N 1
ATOM 2070 C CA . VAL A 1 270 ? 3.360 -28.796 18.040 1.00 80.69 270 VAL A CA 1
ATOM 2071 C C . VAL A 1 270 ? 4.261 -28.716 19.262 1.00 80.69 270 VAL A C 1
ATOM 2073 O O . VAL A 1 270 ? 3.791 -28.520 20.386 1.00 80.69 270 VAL A O 1
ATOM 2076 N N . VAL A 1 271 ? 5.565 -28.860 19.050 1.00 78.75 271 VAL A N 1
ATOM 2077 C CA . VAL A 1 271 ? 6.586 -28.737 20.091 1.00 78.75 271 VAL A CA 1
ATOM 2078 C C . VAL A 1 271 ? 7.444 -27.527 19.777 1.00 78.75 271 VAL A C 1
ATOM 2080 O O . VAL A 1 271 ? 8.128 -27.498 18.760 1.00 78.75 271 VAL A O 1
ATOM 2083 N N . VAL A 1 272 ? 7.423 -26.544 20.671 1.00 82.62 272 VAL A N 1
ATOM 2084 C CA . VAL A 1 272 ? 8.297 -25.376 20.607 1.00 82.62 272 VAL A CA 1
ATOM 2085 C C . VAL A 1 272 ? 9.178 -25.367 21.855 1.00 82.62 272 VAL A C 1
ATOM 2087 O O . VAL A 1 272 ? 8.662 -25.304 22.974 1.00 82.62 272 VAL A O 1
ATOM 2090 N N . SER A 1 273 ? 10.495 -25.464 21.691 1.00 80.62 273 SER A N 1
ATOM 2091 C CA . SER A 1 273 ? 11.444 -25.530 22.810 1.00 80.62 273 SER A CA 1
ATOM 2092 C C . SER A 1 273 ? 12.607 -24.550 22.681 1.00 80.62 273 SER A C 1
ATOM 2094 O O . SER A 1 273 ? 13.202 -24.437 21.615 1.00 80.62 273 SER A O 1
ATOM 2096 N N . PHE A 1 274 ? 12.966 -23.903 23.792 1.00 81.25 274 PHE A N 1
ATOM 2097 C CA . PHE A 1 274 ? 14.054 -22.918 23.872 1.00 81.25 274 PHE A CA 1
ATOM 2098 C C . PHE A 1 274 ? 14.903 -23.147 25.128 1.00 81.25 274 PHE A C 1
ATOM 2100 O O . PHE A 1 274 ? 14.329 -23.423 26.190 1.00 81.25 274 PHE A O 1
ATOM 2107 N N . GLN A 1 275 ? 16.234 -23.035 25.040 1.00 75.75 275 GLN A N 1
ATOM 2108 C CA . GLN A 1 275 ? 17.093 -23.066 26.237 1.00 75.75 275 GLN A CA 1
ATOM 2109 C C . GLN A 1 275 ? 17.350 -21.661 26.817 1.00 75.75 275 GLN A C 1
ATOM 2111 O O . GLN A 1 275 ? 17.415 -21.557 28.040 1.00 75.75 275 GLN A O 1
ATOM 2116 N N . GLU A 1 276 ? 17.379 -20.604 25.999 1.00 72.94 276 GLU A N 1
ATOM 2117 C CA . GLU A 1 276 ? 17.577 -19.204 26.436 1.00 72.94 276 GLU A CA 1
ATOM 2118 C C . GLU A 1 276 ? 16.329 -18.298 26.236 1.00 72.94 276 GLU A C 1
ATOM 2120 O O . GLU A 1 276 ? 15.207 -18.785 26.024 1.00 72.94 276 GLU A O 1
ATOM 2125 N N . GLU A 1 277 ? 16.490 -16.974 26.402 1.00 64.75 277 GLU A N 1
ATOM 2126 C CA . GLU A 1 277 ? 15.411 -15.976 26.371 1.00 64.75 277 GLU A CA 1
ATOM 2127 C C . GLU A 1 277 ? 14.708 -15.898 25.001 1.00 64.75 277 GLU A C 1
ATOM 2129 O O . GLU A 1 277 ? 15.323 -15.928 23.934 1.00 64.75 277 GLU A O 1
ATOM 2134 N N . THR A 1 278 ? 13.377 -15.732 25.023 1.00 63.09 278 THR A N 1
ATOM 2135 C CA . THR A 1 278 ? 12.600 -15.421 23.812 1.00 63.09 278 THR A CA 1
ATOM 2136 C C . THR A 1 278 ? 11.608 -14.291 24.030 1.00 63.09 278 THR A C 1
ATOM 2138 O O . THR A 1 278 ? 10.895 -14.222 25.042 1.00 63.09 278 THR A O 1
ATOM 2141 N N . SER A 1 279 ? 11.542 -13.371 23.064 1.00 71.94 279 SER A N 1
ATOM 2142 C CA . SER A 1 279 ? 10.687 -12.184 23.203 1.00 71.94 279 SER A CA 1
ATOM 2143 C C . SER A 1 279 ? 9.205 -12.502 22.960 1.00 71.94 279 SER A C 1
ATOM 2145 O O . SER A 1 279 ? 8.328 -11.987 23.667 1.00 71.94 279 SER A O 1
ATOM 2147 N N . SER A 1 280 ? 8.887 -13.363 21.990 1.00 77.62 280 SER A N 1
ATOM 2148 C CA . SER A 1 280 ? 7.497 -13.741 21.714 1.00 77.62 280 SER A CA 1
ATOM 2149 C C . SER A 1 280 ? 7.355 -15.106 21.053 1.00 77.62 280 SER A C 1
ATOM 2151 O O . SER A 1 280 ? 8.049 -15.420 20.090 1.00 77.62 280 SER A O 1
ATOM 2153 N N . VAL A 1 281 ? 6.394 -15.887 21.544 1.00 78.44 281 VAL A N 1
ATOM 2154 C CA . VAL A 1 281 ? 5.963 -17.145 20.928 1.00 78.44 281 VAL A CA 1
ATOM 2155 C C . VAL A 1 281 ? 4.462 -17.068 20.691 1.00 78.44 281 VAL A C 1
ATOM 2157 O O . VAL A 1 281 ? 3.691 -16.893 21.639 1.00 78.44 281 VAL A O 1
ATOM 2160 N N . VAL A 1 282 ? 4.043 -17.186 19.434 1.00 75.00 282 VAL A N 1
ATOM 2161 C CA . VAL A 1 282 ? 2.636 -17.190 19.023 1.00 75.00 282 VAL A CA 1
ATOM 2162 C C . VAL A 1 282 ? 2.327 -18.519 18.349 1.00 75.00 282 VAL A C 1
ATOM 2164 O O . VAL A 1 282 ? 2.919 -18.845 17.328 1.00 75.00 282 VAL A O 1
ATOM 2167 N N . VAL A 1 283 ? 1.388 -19.275 18.912 1.00 77.94 283 VAL A N 1
ATOM 2168 C CA . VAL A 1 283 ? 0.844 -20.494 18.303 1.00 77.94 283 VAL A CA 1
ATOM 2169 C C . VAL A 1 283 ? -0.661 -20.308 18.135 1.00 77.94 283 VAL A C 1
ATOM 2171 O O . VAL A 1 283 ? -1.351 -20.016 19.116 1.00 77.94 283 VAL A O 1
ATOM 2174 N N . SER A 1 284 ? -1.180 -20.436 16.916 1.00 76.19 284 SER A N 1
ATOM 2175 C CA . SER A 1 284 ? -2.593 -20.154 16.621 1.00 76.19 284 SER A CA 1
ATOM 2176 C C . SER A 1 284 ? -3.232 -21.139 15.644 1.00 76.19 284 SER A C 1
ATOM 2178 O O . SER A 1 284 ? -2.613 -21.465 14.635 1.00 76.19 284 SER A O 1
ATOM 2180 N N . PHE A 1 285 ? -4.484 -21.524 15.930 1.00 75.12 285 PHE A N 1
ATOM 2181 C CA . PHE A 1 285 ? -5.299 -22.479 15.158 1.00 75.12 285 PHE A CA 1
ATOM 2182 C C . PHE A 1 285 ? -6.667 -21.878 14.776 1.00 75.12 285 PHE A C 1
ATOM 2184 O O . PHE A 1 285 ? -7.279 -21.214 15.626 1.00 75.12 285 PHE A O 1
ATOM 2191 N N . GLN A 1 286 ? -7.141 -22.088 13.535 1.00 62.97 286 GLN A N 1
ATOM 2192 C CA . GLN A 1 286 ? -8.340 -21.417 12.993 1.00 62.97 286 GLN A CA 1
ATOM 2193 C C . GLN A 1 286 ? -9.658 -22.231 13.032 1.00 62.97 286 GLN A C 1
ATOM 2195 O O . GLN A 1 286 ? -10.684 -21.604 13.305 1.00 62.97 286 GLN A O 1
ATOM 2200 N N . GLU A 1 287 ? -9.684 -23.553 12.791 1.00 59.78 287 GLU A N 1
ATOM 2201 C CA . GLU A 1 287 ? -10.944 -24.333 12.649 1.00 59.78 287 GLU A CA 1
ATOM 2202 C C . GLU A 1 287 ? -11.231 -25.443 13.697 1.00 59.78 287 GLU A C 1
ATOM 2204 O O . GLU A 1 287 ? -10.433 -25.723 14.592 1.00 59.78 287 GLU A O 1
ATOM 2209 N N . GLU A 1 288 ? -12.471 -25.974 13.643 1.00 40.47 288 GLU A N 1
ATOM 2210 C CA . GLU A 1 288 ? -13.142 -26.855 14.614 1.00 40.47 288 GLU A CA 1
ATOM 2211 C C . GLU A 1 288 ? -12.326 -28.105 14.969 1.00 40.47 288 GLU A C 1
ATOM 2213 O O . GLU A 1 288 ? -12.331 -29.097 14.251 1.00 40.47 288 GLU A O 1
ATOM 2218 N N . THR A 1 289 ? -11.755 -28.126 16.173 1.00 36.00 289 THR A N 1
ATOM 2219 C CA . THR A 1 289 ? -11.324 -29.389 16.780 1.00 36.00 289 THR A CA 1
ATOM 2220 C C . THR A 1 289 ? -12.554 -30.219 17.133 1.00 36.00 289 THR A C 1
ATOM 2222 O O . THR A 1 289 ? -13.324 -29.904 18.052 1.00 36.00 289 THR A O 1
ATOM 2225 N N . SER A 1 290 ? -12.748 -31.325 16.415 1.00 38.94 290 SER A N 1
ATOM 2226 C CA . SER A 1 290 ? -13.551 -32.406 16.965 1.00 38.94 290 SER A CA 1
ATOM 2227 C C . SER A 1 290 ? -12.846 -32.878 18.243 1.00 38.94 290 SER A C 1
ATOM 2229 O O . SER A 1 290 ? -11.625 -32.984 18.322 1.00 38.94 290 SER A O 1
ATOM 2231 N N . SER A 1 291 ? -13.613 -33.025 19.315 1.00 38.59 291 SER A N 1
ATOM 2232 C CA . SER A 1 291 ? -13.153 -32.879 20.697 1.00 38.59 291 SER A CA 1
ATOM 2233 C C . SER A 1 291 ? -12.183 -33.944 21.250 1.00 38.59 291 SER A C 1
ATOM 2235 O O . SER A 1 291 ? -12.197 -34.146 22.464 1.00 38.59 291 SER A O 1
ATOM 2237 N N . GLU A 1 292 ? -11.371 -34.647 20.452 1.00 43.97 292 GLU A N 1
ATOM 2238 C CA . GLU A 1 292 ? -10.470 -35.696 20.964 1.00 43.97 292 GLU A CA 1
ATOM 2239 C C . GLU A 1 292 ? -9.046 -35.795 20.354 1.00 43.97 292 GLU A C 1
ATOM 2241 O O . GLU A 1 292 ? -8.260 -36.528 20.955 1.00 43.97 292 GLU A O 1
ATOM 2246 N N . GLU A 1 293 ? -8.630 -35.071 19.294 1.00 42.59 293 GLU A N 1
ATOM 2247 C CA . GLU A 1 293 ? -7.361 -35.427 18.591 1.00 42.59 293 GLU A CA 1
ATOM 2248 C C . GLU A 1 293 ? -6.236 -34.372 18.427 1.00 42.59 293 GLU A C 1
ATOM 2250 O O . GLU A 1 293 ? -5.134 -34.771 18.039 1.00 42.59 293 GLU A O 1
ATOM 2255 N N . THR A 1 294 ? -6.362 -33.098 18.848 1.00 43.81 294 THR A N 1
ATOM 2256 C CA . THR A 1 294 ? -5.160 -32.225 18.932 1.00 43.81 294 THR A CA 1
ATOM 2257 C C . THR A 1 294 ? -4.223 -32.727 20.033 1.00 43.81 294 THR A C 1
ATOM 2259 O O . THR A 1 294 ? -4.406 -32.459 21.229 1.00 43.81 294 THR A O 1
ATOM 2262 N N . SER A 1 295 ? -3.214 -33.491 19.630 1.00 48.72 295 SER A N 1
ATOM 2263 C CA . SER A 1 295 ? -2.286 -34.206 20.497 1.00 48.72 295 SER A CA 1
ATOM 2264 C C . SER A 1 295 ? -1.154 -33.277 20.943 1.00 48.72 295 SER A C 1
ATOM 2266 O O . SER A 1 295 ? -0.007 -33.389 20.536 1.00 48.72 295 SER A O 1
ATOM 2268 N N . SER A 1 296 ? -1.474 -32.397 21.894 1.00 57.81 296 SER A N 1
ATOM 2269 C CA . SER A 1 296 ? -0.536 -31.585 22.685 1.00 57.81 296 SER A CA 1
ATOM 2270 C C . SER A 1 296 ? 0.239 -30.482 21.940 1.00 57.81 296 SER A C 1
ATOM 2272 O O . SER A 1 296 ? 1.089 -30.729 21.091 1.00 57.81 296 SER A O 1
ATOM 2274 N N . VAL A 1 297 ? 0.009 -29.236 22.370 1.00 66.75 297 VAL A N 1
ATOM 2275 C CA . VAL A 1 297 ? 0.935 -28.116 22.149 1.00 66.75 297 VAL A CA 1
ATOM 2276 C C . VAL A 1 297 ? 1.854 -28.039 23.364 1.00 66.75 297 VAL A C 1
ATOM 2278 O O . VAL A 1 297 ? 1.385 -27.838 24.489 1.00 66.75 297 VAL A O 1
ATOM 2281 N N . ILE A 1 298 ? 3.155 -28.220 23.158 1.00 66.75 298 ILE A N 1
ATOM 2282 C CA . ILE A 1 298 ? 4.166 -28.149 24.213 1.00 66.75 298 ILE A CA 1
ATOM 2283 C C . ILE A 1 298 ? 5.064 -26.956 23.915 1.00 66.75 298 ILE A C 1
ATOM 2285 O O . ILE A 1 298 ? 5.885 -27.013 23.009 1.00 66.75 298 ILE A O 1
ATOM 2289 N N . VAL A 1 299 ? 4.924 -25.890 24.705 1.00 72.50 299 VAL A N 1
ATOM 2290 C CA . VAL A 1 299 ? 5.905 -24.801 24.748 1.00 72.50 299 VAL A CA 1
ATOM 2291 C C . VAL A 1 299 ? 6.765 -25.002 25.990 1.00 72.50 299 VAL A C 1
ATOM 2293 O O . VAL A 1 299 ? 6.253 -24.976 27.112 1.00 72.50 299 VAL A O 1
ATOM 2296 N N . TRP A 1 300 ? 8.058 -25.243 25.797 1.00 72.88 300 TRP A N 1
ATOM 2297 C CA . TRP A 1 300 ? 9.023 -25.442 26.875 1.00 72.88 300 TRP A CA 1
ATOM 2298 C C . TRP A 1 300 ? 10.121 -24.380 26.806 1.00 72.88 300 TRP A C 1
ATOM 2300 O O . TRP A 1 300 ? 10.701 -24.148 25.751 1.00 72.88 300 TRP A O 1
ATOM 2310 N N . SER A 1 301 ? 10.412 -23.743 27.938 1.00 70.00 301 SER A N 1
ATOM 2311 C CA . SER A 1 301 ? 11.525 -22.804 28.072 1.00 70.00 301 SER A CA 1
ATOM 2312 C C . SER A 1 301 ? 12.229 -23.025 29.407 1.00 70.00 301 SER A C 1
ATOM 2314 O O . SER A 1 301 ? 11.580 -23.337 30.415 1.00 70.00 301 SER A O 1
ATOM 2316 N N . GLN A 1 302 ? 13.556 -22.906 29.397 1.00 61.22 302 GLN A N 1
ATOM 2317 C CA . GLN A 1 302 ? 14.395 -23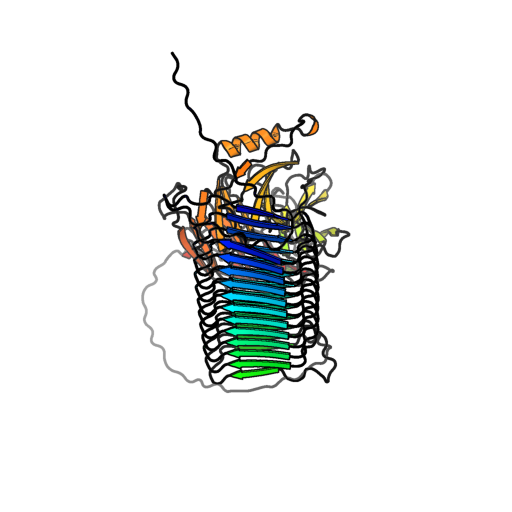.003 30.587 1.00 61.22 302 GLN A CA 1
ATOM 2318 C C . GLN A 1 302 ? 14.559 -21.645 31.310 1.00 61.22 302 GLN A C 1
ATOM 2320 O O . GLN A 1 302 ? 14.792 -21.655 32.523 1.00 61.22 302 GLN A O 1
ATOM 2325 N N . GLU A 1 303 ? 14.344 -20.512 30.622 1.00 64.12 303 GLU A N 1
ATOM 2326 C CA . GLU A 1 303 ? 14.467 -19.134 31.141 1.00 64.12 303 GLU A CA 1
ATOM 2327 C C . GLU A 1 303 ? 13.180 -18.283 30.951 1.00 64.12 303 GLU A C 1
ATOM 2329 O O . GLU A 1 303 ? 12.107 -18.813 30.650 1.00 64.12 303 GLU A O 1
ATOM 2334 N N . GLU A 1 304 ? 13.211 -16.973 31.251 1.00 51.78 304 GLU A N 1
ATOM 2335 C CA . GLU A 1 304 ? 12.019 -16.110 31.167 1.00 51.78 304 GLU A CA 1
ATOM 2336 C C . GLU A 1 304 ? 11.616 -15.847 29.701 1.00 51.78 304 GLU A C 1
ATOM 2338 O O . GLU A 1 304 ? 12.398 -15.362 28.891 1.00 51.78 304 GLU A O 1
ATOM 2343 N N . THR A 1 305 ? 10.352 -16.119 29.360 1.00 53.03 305 THR A N 1
ATOM 2344 C CA . THR A 1 305 ? 9.757 -15.755 28.063 1.00 53.03 305 THR A CA 1
ATOM 2345 C C . THR A 1 305 ? 8.868 -14.529 28.238 1.00 53.03 305 THR A C 1
ATOM 2347 O O . THR A 1 305 ? 7.989 -14.500 29.106 1.00 53.03 305 THR A O 1
ATOM 2350 N N . SER A 1 306 ? 9.088 -13.484 27.433 1.00 43.81 306 SER A N 1
ATOM 2351 C CA . SER A 1 306 ? 8.382 -12.201 27.609 1.00 43.81 306 SER A CA 1
ATOM 2352 C C . SER A 1 306 ? 6.888 -12.302 27.283 1.00 43.81 306 SER A C 1
ATOM 2354 O O . SER A 1 306 ? 6.060 -11.623 27.899 1.00 43.81 306 SER A O 1
ATOM 2356 N N . SER A 1 307 ? 6.517 -13.155 26.324 1.00 47.44 307 SER A N 1
ATOM 2357 C CA . SER A 1 307 ? 5.121 -13.438 26.000 1.00 47.44 307 SER A CA 1
ATOM 2358 C C . SER A 1 307 ? 4.960 -14.787 25.300 1.00 47.44 307 SER A C 1
ATOM 2360 O O . SER A 1 307 ? 5.632 -15.069 24.312 1.00 47.44 307 SER A O 1
ATOM 2362 N N . VAL A 1 308 ? 4.032 -15.607 25.795 1.00 53.75 308 VAL A N 1
ATOM 2363 C CA . VAL A 1 308 ? 3.578 -16.830 25.122 1.00 53.75 308 VAL A CA 1
ATOM 2364 C C . VAL A 1 308 ? 2.081 -16.696 24.889 1.00 53.75 308 VAL A C 1
ATOM 2366 O O . VAL A 1 308 ? 1.305 -16.559 25.839 1.00 53.75 308 VAL A O 1
ATOM 2369 N N . ILE A 1 309 ? 1.678 -16.698 23.623 1.00 52.69 309 ILE A N 1
ATOM 2370 C CA . ILE A 1 309 ? 0.286 -16.603 23.196 1.00 52.69 309 ILE A CA 1
ATOM 2371 C C . ILE A 1 309 ? -0.050 -17.898 22.466 1.00 52.69 309 ILE A C 1
ATOM 2373 O O . ILE A 1 309 ? 0.365 -18.101 21.332 1.00 52.69 309 ILE A O 1
ATOM 2377 N N . VAL A 1 310 ? -0.821 -18.766 23.119 1.00 60.81 310 VAL A N 1
ATOM 2378 C CA . VAL A 1 310 ? -1.475 -19.898 22.455 1.00 60.81 310 VAL A CA 1
ATOM 2379 C C . VAL A 1 310 ? -2.941 -19.527 22.285 1.00 60.81 310 VAL A C 1
ATOM 2381 O O . VAL A 1 310 ? -3.624 -19.250 23.276 1.00 60.81 310 VAL A O 1
ATOM 2384 N N . TRP A 1 311 ? -3.410 -19.455 21.043 1.00 55.19 311 TRP A N 1
ATOM 2385 C CA . TRP A 1 311 ? -4.760 -19.008 20.723 1.00 55.19 311 TRP A CA 1
ATOM 2386 C C . TRP A 1 311 ? -5.514 -20.055 19.904 1.00 55.19 311 TRP A C 1
ATOM 2388 O O . TRP A 1 311 ? -5.030 -20.529 18.883 1.00 55.19 311 TRP A O 1
ATOM 2398 N N . PHE A 1 312 ? -6.721 -20.381 20.357 1.00 56.03 312 PHE A N 1
ATOM 2399 C CA . PHE A 1 312 ? -7.669 -21.231 19.645 1.00 56.03 312 PHE A CA 1
ATOM 2400 C C . PHE A 1 312 ? -8.896 -20.380 19.325 1.00 56.03 312 PHE A C 1
ATOM 2402 O O . PHE A 1 312 ? -9.454 -19.736 20.224 1.00 56.03 312 PHE A O 1
ATOM 2409 N N . GLN A 1 313 ? -9.302 -20.335 18.060 1.00 43.66 313 GLN A N 1
ATOM 2410 C CA . GLN A 1 313 ? -10.497 -19.607 17.657 1.00 43.66 313 GLN A CA 1
ATOM 2411 C C . GLN A 1 313 ? -11.757 -20.430 17.983 1.00 43.66 313 GLN A C 1
ATOM 2413 O O . GLN A 1 313 ? -12.170 -21.278 17.207 1.00 43.66 313 GLN A O 1
ATOM 2418 N N . GLU A 1 314 ? -12.403 -20.178 19.129 1.00 39.88 314 GLU A N 1
ATOM 2419 C CA . GLU A 1 314 ? -13.736 -20.739 19.423 1.00 39.88 314 GLU A CA 1
ATOM 2420 C C . GLU A 1 314 ? -14.862 -19.787 18.977 1.00 39.88 314 GLU A C 1
ATOM 2422 O O . GLU A 1 314 ? -14.970 -18.649 19.456 1.00 39.88 314 GLU A O 1
ATOM 2427 N N . GLU A 1 315 ? -15.795 -20.274 18.151 1.00 30.06 315 GLU A N 1
ATOM 2428 C CA . GLU A 1 315 ? -17.108 -19.637 18.008 1.00 30.06 315 GLU A CA 1
ATOM 2429 C C . GLU A 1 315 ? -17.941 -19.860 19.284 1.00 30.06 315 GLU A C 1
ATOM 2431 O O . GLU A 1 315 ? -18.604 -20.878 19.485 1.00 30.06 315 GLU A O 1
ATOM 2436 N N . THR A 1 316 ? -17.918 -18.883 20.195 1.00 29.64 316 THR A N 1
ATOM 2437 C CA . THR A 1 316 ? -18.700 -18.968 21.438 1.00 29.64 316 THR A CA 1
ATOM 2438 C C . THR A 1 316 ? -20.214 -18.984 21.182 1.00 29.64 316 THR A C 1
ATOM 2440 O O . THR A 1 316 ? -20.838 -17.970 20.855 1.00 29.64 316 THR A O 1
ATOM 2443 N N . SER A 1 317 ? -20.841 -20.132 21.447 1.00 25.73 317 SER A N 1
ATOM 2444 C CA . SER A 1 317 ? -22.268 -20.209 21.758 1.00 25.73 317 SER A CA 1
ATOM 2445 C C . SER A 1 317 ? -22.510 -19.877 23.242 1.00 25.73 317 SER A C 1
ATOM 2447 O O . SER A 1 317 ? -21.755 -20.223 24.146 1.00 25.73 317 SER A O 1
ATOM 2449 N N . SER A 1 318 ? -23.569 -19.108 23.485 1.00 32.25 318 SER A N 1
ATOM 2450 C CA . SER A 1 318 ? -23.975 -18.498 24.758 1.00 32.25 318 SER A CA 1
ATOM 2451 C C . SER A 1 318 ? -24.081 -19.451 25.961 1.00 32.25 318 SER A C 1
ATOM 2453 O O . SER A 1 318 ? -24.782 -20.441 25.816 1.00 32.25 318 SER A O 1
ATOM 2455 N N . VAL A 1 319 ? -23.609 -19.059 27.163 1.00 28.91 319 VAL A N 1
ATOM 2456 C CA . VAL A 1 319 ? -24.306 -19.117 28.487 1.00 28.91 319 VAL A CA 1
ATOM 2457 C C . VAL A 1 319 ? -23.517 -18.266 29.512 1.00 28.91 319 VAL A C 1
ATOM 2459 O O . VAL A 1 319 ? -22.295 -18.210 29.471 1.00 28.91 319 VAL A O 1
ATOM 2462 N N . GLY A 1 320 ? -24.211 -17.554 30.415 1.00 23.97 320 GLY A N 1
ATOM 2463 C CA . GLY A 1 320 ? -23.625 -16.523 31.282 1.00 23.97 320 GLY A CA 1
ATOM 2464 C C . GLY A 1 320 ? -23.366 -16.836 32.767 1.00 23.97 320 GLY A C 1
ATOM 2465 O O . GLY A 1 320 ? -23.755 -17.862 33.310 1.00 23.97 320 GLY A O 1
ATOM 2466 N N . SER A 1 321 ? -22.821 -15.793 33.413 1.00 24.89 321 SER A N 1
ATOM 2467 C CA . SER A 1 321 ? -22.662 -15.489 34.854 1.00 24.89 321 SER A CA 1
ATOM 2468 C C . SER A 1 321 ? -21.701 -16.354 35.688 1.00 24.89 321 SER A C 1
ATOM 2470 O O . SER A 1 321 ? -21.835 -17.564 35.716 1.00 24.89 321 SER A O 1
ATOM 2472 N N . VAL A 1 322 ? -20.788 -15.731 36.454 1.00 24.20 322 VAL A N 1
ATOM 2473 C CA . VAL A 1 322 ? -20.936 -15.361 37.884 1.00 24.20 322 VAL A CA 1
ATOM 2474 C C . VAL A 1 322 ? -19.787 -14.421 38.307 1.00 24.20 322 VAL A C 1
ATOM 2476 O O . VAL A 1 322 ? -18.636 -14.584 37.924 1.00 24.20 322 VAL A O 1
ATOM 2479 N N . SER A 1 323 ? -20.133 -13.413 39.111 1.00 27.30 323 SER A N 1
ATOM 2480 C CA . SER A 1 323 ? -19.259 -12.431 39.764 1.00 27.30 323 SER A CA 1
ATOM 2481 C C . SER A 1 323 ? -18.476 -13.000 40.955 1.00 27.30 323 SER A C 1
ATOM 2483 O O . SER A 1 323 ? -19.082 -13.653 41.807 1.00 27.30 323 SER A O 1
ATOM 2485 N N . ALA A 1 324 ? -17.210 -12.604 41.122 1.00 25.64 324 ALA A N 1
ATOM 2486 C CA . ALA A 1 324 ? -16.475 -12.733 42.381 1.00 25.64 324 ALA A CA 1
ATOM 2487 C C . ALA A 1 324 ? -16.017 -11.354 42.888 1.00 25.64 324 ALA A C 1
ATOM 2489 O O . ALA A 1 324 ? -15.368 -10.577 42.194 1.00 25.64 324 ALA A O 1
ATOM 2490 N N . THR A 1 325 ? -16.438 -11.053 44.111 1.00 24.02 325 THR A N 1
ATOM 2491 C CA . THR A 1 325 ? -16.088 -9.896 44.935 1.00 24.02 325 THR A CA 1
ATOM 2492 C C . THR A 1 325 ? -14.749 -10.109 45.631 1.00 24.02 325 THR A C 1
ATOM 2494 O O . THR A 1 325 ? -14.613 -11.128 46.301 1.00 24.02 325 THR A O 1
ATOM 2497 N N . GLU A 1 326 ? -13.867 -9.107 45.661 1.00 24.94 326 GLU A N 1
ATOM 2498 C CA . GLU A 1 326 ? -12.883 -8.982 46.743 1.00 24.94 326 GLU A CA 1
ATOM 2499 C C . GLU A 1 326 ? -12.798 -7.549 47.283 1.00 24.94 326 GLU A C 1
ATOM 2501 O O . GLU A 1 326 ? -12.606 -6.564 46.571 1.00 24.94 326 GLU A O 1
ATOM 2506 N N . ASN A 1 327 ? -13.011 -7.465 48.597 1.00 22.77 327 ASN A N 1
ATOM 2507 C CA . ASN A 1 327 ? -12.846 -6.296 49.444 1.00 22.77 327 ASN A CA 1
ATOM 2508 C C . ASN A 1 327 ? -11.374 -6.174 49.846 1.00 22.77 327 ASN A C 1
ATOM 2510 O O . ASN A 1 327 ? -10.868 -7.091 50.482 1.00 22.77 327 ASN A O 1
ATOM 2514 N N . THR A 1 328 ? -10.768 -4.993 49.708 1.00 26.81 328 THR A N 1
ATOM 2515 C CA . THR A 1 328 ? -9.748 -4.558 50.678 1.00 26.81 328 THR A CA 1
ATOM 2516 C C . THR A 1 328 ? -9.886 -3.079 51.023 1.00 26.81 328 THR A C 1
ATOM 2518 O O . THR A 1 328 ? -10.242 -2.227 50.215 1.00 26.81 328 THR A O 1
ATOM 2521 N N . SER A 1 329 ? -9.690 -2.829 52.309 1.00 28.22 329 SER A N 1
ATOM 2522 C CA . SER A 1 329 ? -10.157 -1.716 53.121 1.00 28.22 329 SER A CA 1
ATOM 2523 C C . SER A 1 329 ? -9.312 -0.442 53.058 1.00 28.22 329 SER A C 1
ATOM 2525 O O . SER A 1 329 ? -8.090 -0.474 52.961 1.00 28.22 329 SER A O 1
ATOM 2527 N N . ARG A 1 330 ? -10.005 0.683 53.271 1.00 27.19 330 ARG A N 1
ATOM 2528 C CA . ARG A 1 330 ? -9.480 2.020 53.589 1.00 27.19 330 ARG A CA 1
ATOM 2529 C C . ARG A 1 330 ? -8.501 2.022 54.771 1.00 27.19 330 ARG A C 1
ATOM 2531 O O . ARG A 1 330 ? -8.804 1.452 55.816 1.00 27.19 330 ARG A O 1
ATOM 2538 N N . SER A 1 331 ? -7.485 2.879 54.693 1.00 26.92 331 SER A N 1
ATOM 2539 C CA . SER A 1 331 ? -6.946 3.583 55.859 1.00 26.92 331 SER A CA 1
ATOM 2540 C C . SER A 1 331 ? -6.695 5.056 55.513 1.00 26.92 331 SER A C 1
ATOM 2542 O O . SER A 1 331 ? -6.085 5.407 54.509 1.00 26.92 331 SER A O 1
ATOM 2544 N N . ALA A 1 332 ? -7.259 5.936 56.333 1.00 25.19 332 ALA A N 1
ATOM 2545 C CA . ALA A 1 332 ? -7.072 7.377 56.292 1.00 25.19 332 ALA A CA 1
ATOM 2546 C C . ALA A 1 332 ? -6.813 7.832 57.723 1.00 25.19 332 ALA A C 1
ATOM 2548 O O . ALA A 1 332 ? -7.516 7.382 58.626 1.00 25.19 332 ALA A O 1
ATOM 2549 N N . THR A 1 333 ? -5.852 8.729 57.934 1.00 23.44 333 THR A N 1
ATOM 2550 C CA . THR A 1 333 ? -5.880 9.759 58.992 1.00 23.44 333 THR A CA 1
ATOM 2551 C C . THR A 1 333 ? -4.711 10.749 58.800 1.00 23.44 333 THR A C 1
ATOM 2553 O O . THR A 1 333 ? -3.806 10.479 58.015 1.00 23.44 333 THR A O 1
ATOM 2556 N N . PRO A 1 334 ? -4.785 11.960 59.387 1.00 30.38 334 PRO A N 1
ATOM 2557 C CA . PRO A 1 334 ? -4.511 13.216 58.690 1.00 30.38 334 PRO A CA 1
ATOM 2558 C C . PRO A 1 334 ? -3.295 13.958 59.266 1.00 30.38 334 PRO A C 1
ATOM 2560 O O . PRO A 1 334 ? -2.891 13.680 60.389 1.00 30.38 334 PRO A O 1
ATOM 2563 N N . ASN A 1 335 ? -2.796 14.997 58.581 1.00 24.25 335 ASN A N 1
ATOM 2564 C CA . ASN A 1 335 ? -2.466 16.254 59.268 1.00 24.25 335 ASN A CA 1
ATOM 2565 C C . ASN A 1 335 ? -2.127 17.443 58.349 1.00 24.25 335 ASN A C 1
ATOM 2567 O O . ASN A 1 335 ? -1.284 17.375 57.467 1.00 24.25 335 ASN A O 1
ATOM 2571 N N . GLN A 1 336 ? -2.778 18.551 58.707 1.00 26.97 336 GLN A N 1
ATOM 2572 C CA . GLN A 1 336 ? -2.279 19.923 58.842 1.00 26.97 336 GLN A CA 1
ATOM 2573 C C . GLN A 1 336 ? -1.787 20.735 57.633 1.00 26.97 336 GLN A C 1
ATOM 2575 O O . GLN A 1 336 ? -0.724 20.566 57.050 1.00 26.97 336 GLN A O 1
ATOM 2580 N N . SER A 1 337 ? -2.580 21.781 57.414 1.00 24.19 337 SER A N 1
ATOM 2581 C CA . SER A 1 337 ? -2.343 23.000 56.659 1.00 24.19 337 SER A CA 1
ATOM 2582 C C . SER A 1 337 ? -1.123 23.810 57.110 1.00 24.19 337 SER A C 1
ATOM 2584 O O . SER A 1 337 ? -1.004 24.131 58.292 1.00 24.19 337 SER A O 1
ATOM 2586 N N . LEU A 1 338 ? -0.379 24.353 56.142 1.00 26.98 338 LEU A N 1
ATOM 2587 C CA . LEU A 1 338 ? 0.366 25.607 56.285 1.00 26.98 338 LEU A CA 1
ATOM 2588 C C . LEU A 1 338 ? 0.129 26.491 55.050 1.00 26.98 338 LEU A C 1
ATOM 2590 O O . LEU A 1 338 ? 0.470 26.146 53.923 1.00 26.98 338 LEU A O 1
ATOM 2594 N N . LYS A 1 339 ? -0.490 27.654 55.282 1.00 25.08 339 LYS A N 1
ATOM 2595 C CA . LYS A 1 339 ? -0.689 28.727 54.298 1.00 25.08 339 LYS A CA 1
ATOM 2596 C C . LYS A 1 339 ? 0.637 29.441 54.022 1.00 25.08 339 LYS A C 1
ATOM 2598 O O . LYS A 1 339 ? 1.278 29.906 54.962 1.00 25.08 339 LYS A O 1
ATOM 2603 N N . ARG A 1 340 ? 0.947 29.709 52.750 1.00 26.72 340 ARG A N 1
ATOM 2604 C CA . ARG A 1 340 ? 1.739 30.886 52.354 1.00 26.72 340 ARG A CA 1
ATOM 2605 C C . ARG A 1 340 ? 1.077 31.614 51.187 1.00 26.72 340 ARG A C 1
ATOM 2607 O O . ARG A 1 340 ? 0.772 31.043 50.149 1.00 26.72 340 ARG A O 1
ATOM 2614 N N . VAL A 1 341 ? 0.827 32.897 51.426 1.00 28.19 341 VAL A N 1
ATOM 2615 C CA . VAL A 1 341 ? 0.271 33.893 50.507 1.00 28.19 341 VAL A CA 1
ATOM 2616 C C . VAL A 1 341 ? 1.390 34.412 49.602 1.00 28.19 341 VAL A C 1
ATOM 2618 O O . VAL A 1 341 ? 2.459 34.753 50.101 1.00 28.19 341 VAL A O 1
ATOM 2621 N N . GLY A 1 342 ? 1.137 34.546 48.296 1.00 26.05 342 GLY A N 1
ATOM 2622 C CA . GLY A 1 342 ? 2.098 35.166 47.381 1.00 26.05 342 GLY A CA 1
ATOM 2623 C C . GLY A 1 342 ? 1.598 35.387 45.951 1.00 26.05 342 GLY A C 1
ATOM 2624 O O . GLY A 1 342 ? 1.775 34.536 45.097 1.00 26.05 342 GLY A O 1
ATOM 2625 N N . ARG A 1 343 ? 1.065 36.593 45.706 1.00 26.70 343 ARG A N 1
ATOM 2626 C CA . ARG A 1 343 ? 1.014 37.342 44.428 1.00 26.70 343 ARG A CA 1
ATOM 2627 C C . ARG A 1 343 ? 0.232 36.756 43.236 1.00 26.70 343 ARG A C 1
ATOM 2629 O O . ARG A 1 343 ? 0.738 36.010 42.407 1.00 26.70 343 ARG A O 1
ATOM 2636 N N . LYS A 1 344 ? -0.970 37.316 43.040 1.00 29.84 344 LYS A N 1
ATOM 2637 C CA . LYS A 1 344 ? -1.694 37.341 41.759 1.00 29.84 344 LYS A CA 1
ATOM 2638 C C . LYS A 1 344 ? -0.854 38.049 40.684 1.00 29.84 344 LYS A C 1
ATOM 2640 O O . LYS A 1 344 ? -0.696 39.267 40.733 1.00 29.84 344 LYS A O 1
ATOM 2645 N N . ARG A 1 345 ? -0.400 37.311 39.670 1.00 27.84 345 ARG A N 1
ATOM 2646 C CA . ARG A 1 345 ? -0.109 37.858 38.338 1.00 27.84 345 ARG A CA 1
ATOM 2647 C C . ARG A 1 345 ? -1.317 37.568 37.451 1.00 27.84 345 ARG A C 1
ATOM 2649 O O . ARG A 1 345 ? -1.601 36.415 37.149 1.00 27.84 345 ARG A O 1
ATOM 2656 N N . LYS A 1 346 ? -2.039 38.619 37.050 1.00 31.91 346 LYS A N 1
ATOM 2657 C CA . LYS A 1 346 ? -2.985 38.559 35.929 1.00 31.91 346 LYS A CA 1
ATOM 2658 C C . LYS A 1 346 ? -2.173 38.254 34.665 1.00 31.91 346 LYS A C 1
ATOM 2660 O O . LYS A 1 346 ? -1.617 39.169 34.069 1.00 31.91 346 LYS A O 1
ATOM 2665 N N . LYS A 1 347 ? -2.077 36.982 34.277 1.00 28.45 347 LYS A N 1
ATOM 2666 C CA . LYS A 1 347 ? -1.834 36.615 32.880 1.00 28.45 347 LYS A CA 1
ATOM 2667 C C . LYS A 1 347 ? -3.213 36.584 32.229 1.00 28.45 347 LYS A C 1
ATOM 2669 O O . LYS A 1 347 ? -4.052 35.780 32.620 1.00 28.45 347 LYS A O 1
ATOM 2674 N N . GLN A 1 348 ? -3.467 37.504 31.304 1.00 31.39 348 GLN A N 1
ATOM 2675 C CA . GLN A 1 348 ? -4.522 37.319 30.313 1.00 31.39 348 GLN A CA 1
ATOM 2676 C C . GLN A 1 348 ? -4.140 36.071 29.506 1.00 31.39 348 GLN A C 1
ATOM 2678 O O . GLN A 1 348 ? -3.334 36.162 28.586 1.00 31.39 348 GLN A O 1
ATOM 2683 N N . SER A 1 349 ? -4.638 34.892 29.883 1.00 29.59 349 SER A N 1
ATOM 2684 C CA . SER A 1 349 ? -4.695 33.785 28.938 1.00 29.59 349 SER A CA 1
ATOM 2685 C C . SER A 1 349 ? -5.796 34.136 27.947 1.00 29.59 349 SER A C 1
ATOM 2687 O O . SER A 1 349 ? -6.966 34.241 28.313 1.00 29.59 349 SER A O 1
ATOM 2689 N N . LYS A 1 350 ? -5.429 34.341 26.678 1.00 34.56 350 LYS A N 1
ATOM 2690 C CA . LYS A 1 350 ? -6.376 34.051 25.601 1.00 34.56 350 LYS A CA 1
ATOM 2691 C C . LYS A 1 350 ? -6.811 32.607 25.840 1.00 34.56 350 LYS A C 1
ATOM 2693 O O . LYS A 1 350 ? -5.975 31.708 25.805 1.00 34.56 350 LYS A O 1
ATOM 2698 N N . ALA A 1 351 ? -8.073 32.404 26.193 1.00 33.25 351 ALA A N 1
ATOM 2699 C CA . ALA A 1 351 ? -8.650 31.077 26.269 1.00 33.25 351 ALA A CA 1
ATOM 2700 C C . ALA A 1 351 ? -8.689 30.530 24.837 1.00 33.25 351 ALA A C 1
ATOM 2702 O O . ALA A 1 351 ? -9.619 30.807 24.089 1.00 33.25 351 ALA A O 1
ATOM 2703 N N . THR A 1 352 ? -7.636 29.828 24.422 1.00 40.94 352 THR A N 1
ATOM 2704 C CA . THR A 1 352 ? -7.689 28.936 23.261 1.00 40.94 352 THR A CA 1
ATOM 2705 C C . THR A 1 352 ? -8.738 27.884 23.584 1.00 40.94 352 THR A C 1
ATOM 2707 O O . THR A 1 352 ? -8.540 27.097 24.517 1.00 40.94 352 THR A O 1
ATOM 2710 N N . MET A 1 353 ? -9.880 27.957 22.898 1.00 46.59 353 MET A N 1
ATOM 2711 C CA . MET A 1 353 ? -10.965 26.991 23.031 1.00 46.59 353 MET A CA 1
ATOM 2712 C C . MET A 1 353 ? -10.405 25.587 22.799 1.00 46.59 353 MET A C 1
ATOM 2714 O O . MET A 1 353 ? -9.613 25.370 21.888 1.00 46.59 353 MET A O 1
ATOM 2718 N N . LYS A 1 354 ? -10.756 24.649 23.679 1.00 56.25 354 LYS A N 1
ATOM 2719 C CA . LYS A 1 354 ? -10.390 23.242 23.527 1.00 56.25 354 LYS A CA 1
ATOM 2720 C C . LYS A 1 354 ? -11.128 22.737 22.286 1.00 56.25 354 LYS A C 1
ATOM 2722 O O . LYS A 1 354 ? -12.347 22.880 22.253 1.00 56.25 354 LYS A O 1
ATOM 2727 N N . LEU A 1 355 ? -10.425 22.186 21.294 1.00 65.69 355 LEU A N 1
ATOM 2728 C CA . LEU A 1 355 ? -11.081 21.472 20.199 1.00 65.69 355 LEU A CA 1
ATOM 2729 C C . LEU A 1 355 ? -11.954 20.375 20.827 1.00 65.69 355 LEU A C 1
ATOM 2731 O O . LEU A 1 355 ? -11.448 19.511 21.546 1.00 65.69 355 LEU A O 1
ATOM 2735 N N . GLN A 1 356 ? -13.269 20.479 20.666 1.00 78.12 356 GLN A N 1
ATOM 2736 C CA . GLN A 1 356 ? -14.227 19.552 21.254 1.00 78.12 356 GLN A CA 1
ATOM 2737 C C . GLN A 1 356 ? -15.163 19.069 20.162 1.00 78.12 356 GLN A C 1
ATOM 2739 O O . GLN A 1 356 ? -15.827 19.867 19.511 1.00 78.12 356 GLN A O 1
ATOM 2744 N N . TYR A 1 357 ? -15.211 17.754 19.990 1.00 90.25 357 TYR A N 1
ATOM 2745 C CA . TYR A 1 357 ? -16.233 17.086 19.205 1.00 90.25 357 TYR A CA 1
ATOM 2746 C C . TYR A 1 357 ? -17.155 16.326 20.149 1.00 90.25 357 TYR A C 1
ATOM 2748 O O . TYR A 1 357 ? -16.720 15.771 21.162 1.00 90.25 357 TYR A O 1
ATOM 2756 N N . LYS A 1 358 ? -18.439 16.302 19.817 1.00 91.38 358 LYS A N 1
ATOM 2757 C CA . LYS A 1 358 ? -19.471 15.592 20.557 1.00 91.38 358 LYS A CA 1
ATOM 2758 C C . LYS A 1 358 ? -20.013 14.460 19.699 1.00 91.38 358 LYS A C 1
ATOM 2760 O O . LYS A 1 358 ? -20.355 14.664 18.539 1.00 91.38 358 LYS A O 1
ATOM 2765 N N . PHE A 1 359 ? -20.123 13.278 20.297 1.00 92.81 359 PHE A N 1
ATOM 2766 C CA . PHE A 1 359 ? -20.801 12.147 19.676 1.00 92.81 359 PHE A CA 1
ATOM 2767 C C . PHE A 1 359 ? -22.272 12.488 19.397 1.00 92.81 359 PHE A C 1
ATOM 2769 O O . PHE A 1 359 ? -22.977 12.960 20.297 1.00 92.81 359 PHE A O 1
ATOM 2776 N N . MET A 1 360 ? -22.727 12.216 18.173 1.00 91.50 360 MET A N 1
ATOM 2777 C CA . MET A 1 360 ? -24.099 12.493 17.744 1.00 91.50 360 MET A CA 1
ATOM 2778 C C . MET A 1 360 ? -24.887 11.215 17.494 1.00 91.50 360 MET A C 1
ATOM 2780 O O . MET A 1 360 ? -25.946 11.015 18.090 1.00 91.50 360 MET A O 1
ATOM 2784 N N . THR A 1 361 ? -24.381 10.364 16.605 1.00 93.69 361 THR A N 1
ATOM 2785 C CA . THR A 1 361 ? -25.042 9.126 16.196 1.00 93.69 361 THR A CA 1
ATOM 2786 C C . THR A 1 361 ? -24.034 8.153 15.598 1.00 93.69 361 THR A C 1
ATOM 2788 O O . THR A 1 361 ? -22.912 8.533 15.260 1.00 93.69 361 THR A O 1
ATOM 2791 N N . PHE A 1 362 ? -24.450 6.901 15.458 1.00 94.19 362 PHE A N 1
ATOM 2792 C CA . PHE A 1 362 ? -23.735 5.886 14.703 1.00 94.19 362 PHE A CA 1
ATOM 2793 C C . PHE A 1 362 ? -24.746 5.024 13.946 1.00 94.19 362 PHE A C 1
ATOM 2795 O O . PHE A 1 362 ? -25.895 4.888 14.377 1.00 94.19 362 PHE A O 1
ATOM 2802 N N . ILE A 1 363 ? -24.317 4.461 12.825 1.00 94.62 363 ILE A N 1
ATOM 2803 C CA . ILE A 1 363 ? -25.071 3.471 12.053 1.00 94.62 363 ILE A CA 1
ATOM 2804 C C . ILE A 1 363 ? -24.184 2.251 11.807 1.00 94.62 363 ILE A C 1
ATOM 2806 O O . ILE A 1 363 ? -22.965 2.351 11.928 1.00 94.62 363 ILE A O 1
ATOM 2810 N N . LYS A 1 364 ? -24.794 1.112 11.484 1.00 94.31 364 LYS A N 1
ATOM 2811 C CA . LYS A 1 364 ? -24.105 -0.114 11.076 1.00 94.31 364 LYS A CA 1
ATOM 2812 C C . LYS A 1 364 ? -24.651 -0.542 9.720 1.00 94.31 364 LYS A C 1
ATOM 2814 O O . LYS A 1 364 ? -25.874 -0.586 9.571 1.00 94.31 364 LYS A O 1
ATOM 2819 N N . GLU A 1 365 ? -23.775 -0.809 8.758 1.00 91.75 365 GLU A N 1
ATOM 2820 C CA . GLU A 1 365 ? -24.179 -1.387 7.477 1.00 91.75 365 GLU A CA 1
ATOM 2821 C C . GLU A 1 365 ? -24.636 -2.840 7.676 1.00 91.75 365 GLU A C 1
ATOM 2823 O O . GLU A 1 365 ? -24.140 -3.567 8.537 1.00 91.75 365 GLU A O 1
ATOM 2828 N N . ASP A 1 366 ? -25.638 -3.247 6.904 1.00 89.06 366 ASP A N 1
ATOM 2829 C CA . ASP A 1 366 ? -26.312 -4.545 7.010 1.00 89.06 366 ASP A CA 1
ATOM 2830 C C . ASP A 1 366 ? -25.395 -5.730 6.687 1.00 89.06 366 ASP A C 1
ATOM 2832 O O . ASP A 1 366 ? -25.576 -6.806 7.248 1.00 89.06 366 ASP A O 1
ATOM 2836 N N . HIS A 1 367 ? -24.404 -5.527 5.815 1.00 82.94 367 HIS A N 1
ATOM 2837 C CA . HIS A 1 367 ? -23.443 -6.560 5.430 1.00 82.94 367 HIS A CA 1
ATOM 2838 C C . HIS A 1 367 ? -22.456 -6.918 6.555 1.00 82.94 367 HIS A C 1
ATOM 2840 O O . HIS A 1 367 ? -21.841 -7.974 6.501 1.00 82.94 367 HIS A O 1
ATOM 2846 N N . GLY A 1 368 ? -22.284 -6.067 7.573 1.00 83.94 368 GLY A N 1
ATOM 2847 C CA . GLY A 1 368 ? -21.453 -6.354 8.751 1.00 83.94 368 GLY A CA 1
ATOM 2848 C C . GLY A 1 368 ? -19.938 -6.463 8.517 1.00 83.94 368 GLY A C 1
ATOM 2849 O O . GLY A 1 368 ? -19.206 -6.569 9.495 1.00 83.94 368 GLY A O 1
ATOM 2850 N N . CYS A 1 369 ? -19.475 -6.416 7.266 1.00 87.25 369 CYS A N 1
ATOM 2851 C CA . CYS A 1 369 ? -18.057 -6.443 6.894 1.00 87.25 369 CYS A CA 1
ATOM 2852 C C . CYS A 1 369 ? -17.317 -5.129 7.232 1.00 87.25 369 CYS A C 1
ATOM 2854 O O . CYS A 1 369 ? -17.962 -4.081 7.359 1.00 87.25 369 CYS A O 1
ATOM 2856 N N . PRO A 1 370 ? -15.970 -5.150 7.263 1.00 86.12 370 PRO A N 1
ATOM 2857 C CA . PRO A 1 370 ? -15.149 -3.963 7.481 1.00 86.12 370 PRO A CA 1
ATOM 2858 C C . PRO A 1 370 ? -15.391 -2.832 6.485 1.00 86.12 370 PRO A C 1
ATOM 2860 O O . PRO A 1 370 ? -15.431 -3.047 5.272 1.00 86.12 370 PRO A O 1
ATOM 2863 N N . LEU A 1 371 ? -15.495 -1.608 7.009 1.00 88.31 371 LEU A N 1
ATOM 2864 C CA . LEU A 1 371 ? -15.462 -0.385 6.213 1.00 88.31 371 LEU A CA 1
ATOM 2865 C C . LEU A 1 371 ? -14.043 0.179 6.210 1.00 88.31 371 LEU A C 1
ATOM 2867 O O . LEU A 1 371 ? -13.576 0.742 7.201 1.00 88.31 371 LEU A O 1
ATOM 2871 N N . PHE A 1 372 ? -13.366 0.070 5.073 1.00 83.38 372 PHE A N 1
ATOM 2872 C CA . PHE A 1 372 ? -11.985 0.524 4.928 1.00 83.38 372 PHE A CA 1
ATOM 2873 C C . PHE A 1 372 ? -11.871 2.012 4.633 1.00 83.38 372 PHE A C 1
ATOM 2875 O O . PHE A 1 372 ? -10.829 2.614 4.919 1.00 83.38 372 PHE A O 1
ATOM 2882 N N . GLY A 1 373 ? -12.910 2.620 4.053 1.00 83.56 373 GLY A N 1
ATOM 2883 C CA . GLY A 1 373 ? -12.837 4.014 3.658 1.00 83.56 373 GLY A CA 1
ATOM 2884 C C . GLY A 1 373 ? -14.133 4.797 3.739 1.00 83.56 373 GLY A C 1
ATOM 2885 O O . GLY A 1 373 ? -15.228 4.271 3.561 1.00 83.56 373 GLY A O 1
ATOM 2886 N N . ALA A 1 374 ? -13.983 6.095 3.985 1.00 87.62 374 ALA A N 1
ATOM 2887 C CA . ALA A 1 374 ? -15.063 7.062 3.894 1.00 87.62 374 ALA A CA 1
ATOM 2888 C C . ALA A 1 374 ? -14.543 8.425 3.456 1.00 87.62 374 ALA A C 1
ATOM 2890 O O . ALA A 1 374 ? -13.492 8.883 3.911 1.00 87.62 374 ALA A O 1
ATOM 2891 N N . GLN A 1 375 ? -15.313 9.108 2.610 1.00 87.12 375 GLN A N 1
ATOM 2892 C CA . GLN A 1 375 ? -14.962 10.451 2.179 1.00 87.12 375 GLN A CA 1
ATOM 2893 C C . GLN A 1 375 ? -16.179 11.351 1.990 1.00 87.12 375 GLN A C 1
ATOM 2895 O O . GLN A 1 375 ? -17.136 10.999 1.300 1.00 87.12 375 GLN A O 1
ATOM 2900 N N . PHE A 1 376 ? -16.117 12.552 2.567 1.00 88.50 376 PHE A N 1
ATOM 2901 C CA . PHE A 1 376 ? -17.034 13.637 2.227 1.00 88.50 376 PHE A CA 1
ATOM 2902 C C . PHE A 1 376 ? -16.779 14.175 0.820 1.00 88.50 376 PHE A C 1
ATOM 2904 O O . PHE A 1 376 ? -15.639 14.313 0.381 1.00 88.50 376 PHE A O 1
ATOM 2911 N N . ASN A 1 377 ? -17.848 14.599 0.148 1.00 84.12 377 ASN A N 1
ATOM 2912 C CA . ASN A 1 377 ? -17.720 15.343 -1.094 1.00 84.12 377 ASN A CA 1
ATOM 2913 C C . ASN A 1 377 ? -17.360 16.807 -0.823 1.00 84.12 377 ASN A C 1
ATOM 2915 O O . ASN A 1 377 ? -18.220 17.665 -0.620 1.00 84.12 377 ASN A O 1
ATOM 2919 N N . HIS A 1 378 ? -16.061 17.102 -0.856 1.00 81.75 378 HIS A N 1
ATOM 2920 C CA . HIS A 1 378 ? -15.544 18.457 -0.666 1.00 81.75 378 HIS A CA 1
ATOM 2921 C C . HIS A 1 378 ? -15.812 19.387 -1.854 1.00 81.75 378 HIS A C 1
ATOM 2923 O O . HIS A 1 378 ? -15.572 20.584 -1.736 1.00 81.75 378 HIS A O 1
ATOM 2929 N N . HIS A 1 379 ? -16.331 18.900 -2.984 1.00 76.88 379 HIS A N 1
ATOM 2930 C CA . HIS A 1 379 ? -16.694 19.756 -4.117 1.00 76.88 379 HIS A CA 1
ATOM 2931 C C . HIS A 1 379 ? -18.037 20.466 -3.933 1.00 76.88 379 HIS A C 1
ATOM 2933 O O . HIS A 1 379 ? -18.290 21.468 -4.608 1.00 76.88 379 HIS A O 1
ATOM 2939 N N . LEU A 1 380 ? -18.864 20.003 -2.992 1.00 76.25 380 LEU A N 1
ATOM 2940 C CA . LEU A 1 380 ? -20.103 20.677 -2.628 1.00 76.25 380 LEU A CA 1
ATOM 2941 C C . LEU A 1 380 ? -19.796 22.040 -1.984 1.00 76.25 380 LEU A C 1
ATOM 2943 O O . LEU A 1 380 ? -18.818 22.215 -1.244 1.00 76.25 380 LEU A O 1
ATOM 2947 N N . LYS A 1 381 ? -20.599 23.041 -2.348 1.00 71.62 381 LYS A N 1
ATOM 2948 C CA . LYS A 1 381 ? -20.470 24.431 -1.895 1.00 71.62 381 LYS A CA 1
ATOM 2949 C C . LYS A 1 381 ? -21.162 24.634 -0.550 1.00 71.62 381 LYS A C 1
ATOM 2951 O O . LYS A 1 381 ? -22.020 23.858 -0.143 1.00 71.62 381 LYS A O 1
ATOM 2956 N N . GLU A 1 382 ? -20.808 25.723 0.120 1.00 70.38 382 GLU A N 1
ATOM 2957 C CA . GLU A 1 382 ? -21.449 26.137 1.367 1.00 70.38 382 GLU A CA 1
ATOM 2958 C C . GLU A 1 382 ? -22.967 26.326 1.168 1.00 70.38 382 GLU A C 1
ATOM 2960 O O . GLU A 1 382 ? -23.400 26.949 0.196 1.00 70.38 382 GLU A O 1
ATOM 2965 N N . GLY A 1 383 ? -23.771 25.735 2.058 1.00 72.56 383 GLY A N 1
ATOM 2966 C CA . GLY A 1 383 ? -25.237 25.697 1.963 1.00 72.56 383 GLY A CA 1
ATOM 2967 C C . GLY A 1 383 ? -25.819 24.499 1.199 1.00 72.56 383 GLY A C 1
ATOM 2968 O O . GLY A 1 383 ? -27.039 24.370 1.124 1.00 72.56 383 GLY A O 1
ATOM 2969 N N . GLN A 1 384 ? -24.983 23.619 0.639 1.00 80.88 384 GLN A N 1
ATOM 2970 C CA . GLN A 1 384 ? -25.410 22.327 0.084 1.00 80.88 384 GLN A CA 1
ATOM 2971 C C . GLN A 1 384 ? -25.367 21.226 1.157 1.00 80.88 384 GLN A C 1
ATOM 2973 O O . GLN A 1 384 ? -24.608 21.358 2.122 1.00 80.88 384 GLN A O 1
ATOM 2978 N N . PRO A 1 385 ? -26.165 20.147 1.018 1.00 82.38 385 PRO A N 1
ATOM 2979 C CA . PRO A 1 385 ? -26.163 19.053 1.984 1.00 82.38 385 PRO A CA 1
ATOM 2980 C C . PRO A 1 385 ? -24.773 18.427 2.109 1.00 82.38 385 PRO A C 1
ATOM 2982 O O . PRO A 1 385 ? -24.048 18.277 1.124 1.00 82.38 385 PRO A O 1
ATOM 2985 N N . LEU A 1 386 ? -24.401 18.044 3.330 1.00 87.88 386 LEU A N 1
ATOM 2986 C CA . LEU A 1 386 ? -23.154 17.333 3.583 1.00 87.88 386 LEU A CA 1
ATOM 2987 C C . LEU A 1 386 ? -23.327 15.882 3.149 1.00 87.88 386 LEU A C 1
ATOM 2989 O O . LEU A 1 386 ? -23.980 15.108 3.837 1.00 87.88 386 LEU A O 1
ATOM 2993 N N . ILE A 1 387 ? -22.752 15.511 2.012 1.00 88.19 387 ILE A N 1
ATOM 2994 C CA . ILE A 1 387 ? -22.843 14.147 1.486 1.00 88.19 387 ILE A CA 1
ATOM 2995 C C . ILE A 1 387 ? -21.477 13.487 1.612 1.00 88.19 387 ILE A C 1
ATOM 2997 O O . ILE A 1 387 ? -20.449 14.097 1.299 1.00 88.19 387 ILE A O 1
ATOM 3001 N N . PHE A 1 388 ? -21.470 12.243 2.065 1.00 89.56 388 PHE A N 1
ATOM 3002 C CA . PHE A 1 388 ? -20.288 11.399 2.097 1.00 89.56 388 PHE A CA 1
ATOM 3003 C C . PHE A 1 388 ? -20.624 10.024 1.547 1.00 89.56 388 PHE A C 1
ATOM 3005 O O . PHE A 1 388 ? -21.791 9.666 1.392 1.00 89.56 388 PHE A O 1
ATOM 3012 N N . ALA A 1 389 ? -19.593 9.250 1.274 1.00 85.56 389 ALA A N 1
ATOM 3013 C CA . ALA A 1 389 ? -19.757 7.867 0.898 1.00 85.56 389 ALA A CA 1
ATOM 3014 C C . ALA A 1 389 ? -18.740 7.002 1.635 1.00 85.56 389 ALA A C 1
ATOM 3016 O O . ALA A 1 389 ? -17.664 7.483 2.001 1.00 85.56 389 ALA A O 1
ATOM 3017 N N . ALA A 1 390 ? -19.138 5.766 1.905 1.00 87.25 390 ALA A N 1
ATOM 3018 C CA . ALA A 1 390 ? -18.375 4.756 2.616 1.00 87.25 390 ALA A CA 1
ATOM 3019 C C . ALA A 1 390 ? -18.211 3.519 1.732 1.00 87.25 390 ALA A C 1
ATOM 3021 O O . ALA A 1 390 ? -19.055 3.251 0.870 1.00 87.25 390 ALA A O 1
ATOM 3022 N N . VAL A 1 391 ? -17.106 2.806 1.934 1.00 81.81 391 VAL A N 1
ATOM 3023 C CA . VAL A 1 391 ? -16.754 1.607 1.172 1.00 81.81 391 VAL A CA 1
ATOM 3024 C C . VAL A 1 391 ? -16.289 0.489 2.081 1.00 81.81 391 VAL A C 1
ATOM 3026 O O . VAL A 1 391 ? -15.526 0.714 3.025 1.00 81.81 391 VAL A O 1
ATOM 3029 N N . GLY A 1 392 ? -16.749 -0.711 1.756 1.00 77.50 392 GLY A N 1
ATOM 3030 C CA . GLY A 1 392 ? -16.383 -1.957 2.406 1.00 77.50 392 GLY A CA 1
ATOM 3031 C C . GLY A 1 392 ? -17.052 -3.129 1.702 1.00 77.50 392 GLY A C 1
ATOM 3032 O O . GLY A 1 392 ? -18.122 -2.970 1.107 1.00 77.50 392 GLY A O 1
ATOM 3033 N N . SER A 1 393 ? -16.413 -4.303 1.744 1.00 78.19 393 SER A N 1
ATOM 3034 C CA . SER A 1 393 ? -16.818 -5.458 0.929 1.00 78.19 393 SER A CA 1
ATOM 3035 C C . SER A 1 393 ? -16.965 -5.041 -0.549 1.00 78.19 393 SER A C 1
ATOM 3037 O O . SER A 1 393 ? -16.162 -4.255 -1.053 1.00 78.19 393 SER A O 1
ATOM 3039 N N . ASN A 1 394 ? -18.014 -5.493 -1.224 1.00 73.94 394 ASN A N 1
ATOM 3040 C CA . ASN A 1 394 ? -18.332 -5.157 -2.603 1.00 73.94 394 ASN A CA 1
ATOM 3041 C C . ASN A 1 394 ? -19.294 -3.964 -2.740 1.00 73.94 394 ASN A C 1
ATOM 3043 O O . ASN A 1 394 ? -19.972 -3.826 -3.763 1.00 73.94 394 ASN A O 1
ATOM 3047 N N . ARG A 1 395 ? -19.406 -3.113 -1.706 1.00 76.50 395 ARG A N 1
ATOM 3048 C CA . ARG A 1 395 ? -20.413 -2.045 -1.642 1.00 76.50 395 ARG A CA 1
ATOM 3049 C C . ARG A 1 395 ? -19.818 -0.645 -1.552 1.00 76.50 395 ARG A C 1
ATOM 3051 O O . ARG A 1 395 ? -18.849 -0.385 -0.839 1.00 76.50 395 ARG A O 1
ATOM 3058 N N . VAL A 1 396 ? -20.478 0.282 -2.245 1.00 82.94 396 VAL A N 1
ATOM 3059 C CA . VAL A 1 396 ? -20.316 1.728 -2.070 1.00 82.94 396 VAL A CA 1
ATOM 3060 C C . VAL A 1 396 ? -21.639 2.311 -1.617 1.00 82.94 396 VAL A C 1
ATOM 3062 O O . VAL A 1 396 ? -22.616 2.342 -2.375 1.00 82.94 396 VAL A O 1
ATOM 3065 N N . THR A 1 397 ? -21.660 2.832 -0.399 1.00 84.06 397 THR A N 1
ATOM 3066 C CA . THR A 1 397 ? -22.874 3.371 0.203 1.00 84.06 397 THR A CA 1
ATOM 3067 C C . THR A 1 397 ? -22.747 4.878 0.390 1.00 84.06 397 THR A C 1
ATOM 3069 O O . THR A 1 397 ? -21.772 5.382 0.939 1.00 84.06 397 THR A O 1
ATOM 3072 N N . ILE A 1 398 ? -23.733 5.626 -0.104 1.00 86.56 398 ILE A N 1
ATOM 3073 C CA . ILE A 1 398 ? -23.740 7.089 -0.148 1.00 86.56 398 ILE A CA 1
ATOM 3074 C C . ILE A 1 398 ? -24.788 7.617 0.817 1.00 86.56 398 ILE A C 1
ATOM 3076 O O . ILE A 1 398 ? -25.959 7.224 0.782 1.00 86.56 398 ILE A O 1
ATOM 3080 N N . TYR A 1 399 ? -24.363 8.563 1.642 1.00 90.19 399 TYR A N 1
ATOM 3081 C CA . TYR A 1 399 ? -25.107 9.081 2.772 1.00 90.19 399 TYR A CA 1
ATOM 3082 C C . TYR A 1 399 ? -25.172 10.606 2.765 1.00 90.19 399 TYR A C 1
ATOM 3084 O O . TYR A 1 399 ? -24.236 11.299 2.374 1.00 90.19 399 TYR A O 1
ATOM 3092 N N . GLU A 1 400 ? -26.271 11.134 3.287 1.00 90.31 400 GLU A N 1
ATOM 3093 C CA . GLU A 1 400 ? -26.457 12.538 3.627 1.00 90.31 400 GLU A CA 1
ATOM 3094 C C . GLU A 1 400 ? -26.347 12.720 5.150 1.00 90.31 400 GLU A C 1
ATOM 3096 O O . GLU A 1 400 ? -26.971 11.997 5.932 1.00 90.31 400 GLU A O 1
ATOM 3101 N N . CYS A 1 401 ? -25.583 13.724 5.568 1.00 89.19 401 CYS A N 1
ATOM 3102 C CA . CYS A 1 401 ? -25.479 14.238 6.929 1.00 89.19 401 CYS A CA 1
ATOM 3103 C C . CYS A 1 401 ? -26.342 15.506 7.057 1.00 89.19 401 CYS A C 1
ATOM 3105 O O . CYS A 1 401 ? -25.841 16.614 6.852 1.00 89.19 401 CYS A O 1
ATOM 3107 N N . PRO A 1 402 ? -27.639 15.385 7.391 1.00 85.12 402 PRO A N 1
ATOM 3108 C CA . PRO A 1 402 ? -28.488 16.544 7.650 1.00 85.12 402 PRO A CA 1
ATOM 3109 C C . PRO A 1 402 ? -28.011 17.337 8.879 1.00 85.12 402 PRO A C 1
ATOM 3111 O O . PRO A 1 402 ? -27.342 16.793 9.762 1.00 85.12 402 PRO A O 1
ATOM 3114 N N . GLU A 1 403 ? -28.436 18.603 8.986 1.00 73.25 403 GLU A N 1
ATOM 3115 C CA . GLU A 1 403 ? -28.115 19.539 10.088 1.00 73.25 403 GLU A CA 1
ATOM 3116 C C . GLU A 1 403 ? -28.629 19.097 11.489 1.00 73.25 403 GLU A C 1
ATOM 3118 O O . GLU A 1 403 ? -28.493 19.828 12.465 1.00 73.25 403 GLU A O 1
ATOM 3123 N N . GLY A 1 404 ? -29.196 17.888 11.621 1.00 68.19 404 GLY A N 1
ATOM 3124 C CA . GLY A 1 404 ? -29.568 17.242 12.891 1.00 68.19 404 GLY A CA 1
ATOM 3125 C C . GLY A 1 404 ? -28.744 15.978 13.191 1.00 68.19 404 GLY A C 1
ATOM 3126 O O . GLY A 1 404 ? -27.778 15.679 12.503 1.00 68.19 404 GLY A O 1
ATOM 3127 N N . ASN A 1 405 ? -29.144 15.180 14.189 1.00 70.94 405 ASN A N 1
ATOM 3128 C CA . ASN A 1 405 ? -28.375 14.015 14.678 1.00 70.94 405 ASN A CA 1
ATOM 3129 C C . ASN A 1 405 ? -28.459 12.756 13.780 1.00 70.94 405 ASN A C 1
ATOM 3131 O O . ASN A 1 405 ? -28.337 11.639 14.277 1.00 70.94 405 ASN A O 1
ATOM 3135 N N . GLY A 1 406 ? -28.743 12.899 12.486 1.00 83.06 406 GLY A N 1
ATOM 3136 C CA . GLY A 1 406 ? -29.006 11.773 11.585 1.00 83.06 406 GLY A CA 1
ATOM 3137 C C . GLY A 1 406 ? -27.867 11.488 10.611 1.00 83.06 406 GLY A C 1
ATOM 3138 O O . GLY A 1 406 ? -27.115 12.388 10.242 1.00 83.06 406 GLY A O 1
ATOM 3139 N N . ILE A 1 407 ? -27.792 10.240 10.157 1.00 91.81 407 ILE A N 1
ATOM 3140 C CA . ILE A 1 407 ? -27.126 9.847 8.912 1.00 91.81 407 ILE A CA 1
ATOM 3141 C C . ILE A 1 407 ? -28.217 9.213 8.052 1.00 91.81 407 ILE A C 1
ATOM 3143 O O . ILE A 1 407 ? -28.916 8.309 8.513 1.00 91.81 407 ILE A O 1
ATOM 3147 N N . ARG A 1 408 ? -28.421 9.724 6.839 1.00 89.19 408 ARG A N 1
ATOM 3148 C CA . ARG A 1 408 ? -29.486 9.277 5.940 1.00 89.19 408 ARG A CA 1
ATOM 3149 C C . ARG A 1 408 ? -28.881 8.564 4.742 1.00 89.19 408 ARG A C 1
ATOM 3151 O O . ARG A 1 408 ? -28.105 9.159 4.009 1.00 89.19 408 ARG A O 1
ATOM 3158 N N . LEU A 1 409 ? -29.283 7.319 4.514 1.00 89.75 409 LEU A N 1
ATOM 3159 C CA . LEU A 1 409 ? -28.935 6.582 3.302 1.00 89.75 409 LEU A CA 1
ATOM 3160 C C . LEU A 1 409 ? -29.582 7.243 2.073 1.00 89.75 409 LEU A C 1
ATOM 3162 O O . LEU A 1 409 ? -30.797 7.456 2.059 1.00 89.75 409 LEU A O 1
ATOM 3166 N N . LEU A 1 410 ? -28.776 7.557 1.057 1.00 84.88 410 LEU A N 1
ATOM 3167 C CA . LEU A 1 410 ? -29.247 8.045 -0.242 1.00 84.88 410 LEU A CA 1
ATOM 3168 C C . LEU A 1 410 ? -29.274 6.923 -1.277 1.00 84.88 410 LEU A C 1
ATOM 3170 O O . LEU A 1 410 ? -30.291 6.717 -1.935 1.00 84.88 410 LEU A O 1
ATOM 3174 N N . GLN A 1 411 ? -28.157 6.209 -1.424 1.00 81.44 411 GLN A N 1
ATOM 3175 C CA . GLN A 1 411 ? -28.001 5.157 -2.423 1.00 81.44 411 GLN A CA 1
ATOM 3176 C C . GLN A 1 411 ? -26.936 4.158 -1.979 1.00 81.44 411 GLN A C 1
ATOM 3178 O O . GLN A 1 411 ? -25.967 4.539 -1.333 1.00 81.44 411 GLN A O 1
ATOM 3183 N N . CYS A 1 412 ? -27.107 2.895 -2.348 1.00 83.31 412 CYS A N 1
ATOM 3184 C CA . CYS A 1 412 ? -26.100 1.855 -2.195 1.00 83.31 412 CYS A CA 1
ATOM 3185 C C . CYS A 1 412 ? -25.868 1.227 -3.569 1.00 83.31 412 CYS A C 1
ATOM 3187 O O . CYS A 1 412 ? -26.826 0.961 -4.301 1.00 83.31 412 CYS A O 1
ATOM 3189 N N . PHE A 1 413 ? -24.607 1.041 -3.924 1.00 77.88 413 PHE A N 1
ATOM 3190 C CA . PHE A 1 413 ? -24.176 0.296 -5.093 1.00 77.88 413 PHE A CA 1
ATOM 3191 C C . PHE A 1 413 ? -23.486 -0.967 -4.597 1.00 77.88 413 PHE A C 1
ATOM 3193 O O . PHE A 1 413 ? -22.616 -0.874 -3.738 1.00 77.88 413 PHE A O 1
ATOM 3200 N N . ALA A 1 414 ? -23.877 -2.121 -5.126 1.00 74.38 414 ALA A N 1
ATOM 3201 C CA . ALA A 1 414 ? -23.237 -3.397 -4.844 1.00 74.38 414 ALA A CA 1
ATOM 3202 C C . ALA A 1 414 ? -22.722 -3.971 -6.161 1.00 74.38 414 ALA A C 1
ATOM 3204 O O . ALA A 1 414 ? -23.469 -3.995 -7.147 1.00 74.38 414 ALA A O 1
ATOM 3205 N N . ASP A 1 415 ? -21.460 -4.383 -6.180 1.00 67.75 415 ASP A N 1
ATOM 3206 C CA . ASP A 1 415 ? -20.887 -5.066 -7.330 1.00 67.75 415 ASP A CA 1
ATOM 3207 C C . ASP A 1 415 ? -21.413 -6.515 -7.409 1.00 67.75 415 ASP A C 1
ATOM 3209 O O . ASP A 1 415 ? -21.625 -7.140 -6.366 1.00 67.75 415 ASP A O 1
ATOM 3213 N N . PRO A 1 416 ? -21.686 -7.063 -8.609 1.00 61.69 416 PRO A N 1
ATOM 3214 C CA . PRO A 1 416 ? -22.071 -8.465 -8.755 1.00 61.69 416 PRO A CA 1
ATOM 3215 C C . PRO A 1 416 ? -21.013 -9.452 -8.252 1.00 61.69 416 PRO A C 1
ATOM 3217 O O . PRO A 1 416 ? -21.380 -10.556 -7.851 1.00 61.69 416 PRO A O 1
ATOM 3220 N N . ASP A 1 417 ? -19.732 -9.079 -8.290 1.00 62.91 417 ASP A N 1
ATOM 3221 C CA . ASP A 1 417 ? -18.653 -9.902 -7.761 1.00 62.91 417 ASP A CA 1
ATOM 3222 C C . ASP A 1 417 ? -18.567 -9.746 -6.235 1.00 62.91 417 ASP A C 1
ATOM 3224 O O . ASP A 1 417 ? -18.434 -8.645 -5.699 1.00 62.91 417 ASP A O 1
ATOM 3228 N N . VAL A 1 418 ? -18.694 -10.863 -5.520 1.00 58.69 418 VAL A N 1
ATOM 3229 C CA . VAL A 1 418 ? -18.693 -10.909 -4.049 1.00 58.69 418 VAL A CA 1
ATOM 3230 C C . VAL A 1 418 ? -17.289 -11.126 -3.482 1.00 58.69 418 VAL A C 1
ATOM 3232 O O . VAL A 1 418 ? -17.072 -10.852 -2.306 1.00 58.69 418 VAL A O 1
ATOM 3235 N N . SER A 1 419 ? -16.334 -11.560 -4.317 1.00 49.28 419 SER A N 1
ATOM 3236 C CA . SER A 1 419 ? -14.907 -11.644 -3.963 1.00 49.28 419 SER A CA 1
ATOM 3237 C C . SER A 1 419 ? -14.236 -10.263 -3.906 1.00 49.28 419 SER A C 1
ATOM 3239 O O . SER A 1 419 ? -13.086 -10.117 -3.500 1.00 49.28 419 SER A O 1
ATOM 3241 N N . LEU A 1 420 ? -14.976 -9.232 -4.314 1.00 53.97 420 LEU A N 1
ATOM 3242 C CA . LEU A 1 420 ? -14.521 -7.867 -4.468 1.00 53.97 420 LEU A CA 1
ATOM 3243 C C . LEU A 1 420 ? -14.401 -7.155 -3.112 1.00 53.97 420 LEU A C 1
ATOM 3245 O O . LEU A 1 420 ? -15.382 -7.021 -2.379 1.00 53.97 420 LEU A O 1
ATOM 3249 N N . PHE A 1 421 ? -13.211 -6.626 -2.812 1.00 51.28 421 PHE A N 1
ATOM 3250 C CA . PHE A 1 421 ? -12.970 -5.773 -1.645 1.00 51.28 421 PHE A CA 1
ATOM 3251 C C . PHE A 1 421 ? -12.646 -4.332 -2.067 1.00 51.28 421 PHE A C 1
ATOM 3253 O O . PHE A 1 421 ? -11.603 -4.050 -2.662 1.00 51.28 421 PHE A O 1
ATOM 3260 N N . LEU A 1 422 ? -13.552 -3.403 -1.743 1.00 53.88 422 LEU A N 1
ATOM 3261 C CA . LEU A 1 422 ? -13.373 -1.963 -1.932 1.00 53.88 422 LEU A CA 1
ATOM 3262 C C . LEU A 1 422 ? -12.727 -1.341 -0.703 1.00 53.88 422 LEU A C 1
ATOM 3264 O O . LEU A 1 422 ? -13.297 -1.330 0.390 1.00 53.88 422 LEU A O 1
ATOM 3268 N N . ILE A 1 423 ? -11.545 -0.767 -0.910 1.00 53.94 423 ILE A N 1
ATOM 3269 C CA . ILE A 1 423 ? -10.703 -0.302 0.194 1.00 53.94 423 ILE A CA 1
ATOM 3270 C C . ILE A 1 423 ? -10.595 1.236 0.227 1.00 53.94 423 ILE A C 1
ATOM 3272 O O . ILE A 1 423 ? -10.467 1.861 1.289 1.00 53.94 423 ILE A O 1
ATOM 3276 N N . THR A 1 424 ? -10.695 1.899 -0.930 1.00 54.59 424 THR A N 1
ATOM 3277 C CA . THR A 1 424 ? -10.587 3.361 -1.029 1.00 54.59 424 THR A CA 1
ATOM 3278 C C . THR A 1 424 ? -11.662 3.978 -1.921 1.00 54.59 424 THR A C 1
ATOM 3280 O O . THR A 1 424 ? -12.187 3.349 -2.841 1.00 54.59 424 THR A O 1
ATOM 3283 N N . LEU A 1 425 ? -12.005 5.235 -1.619 1.00 60.62 425 LEU A N 1
ATOM 3284 C CA . LEU A 1 425 ? -13.033 6.000 -2.313 1.00 60.62 425 LEU A CA 1
ATOM 3285 C C . LEU A 1 425 ? -12.607 7.461 -2.460 1.00 60.62 425 LEU A C 1
ATOM 3287 O O . LEU A 1 425 ? -12.109 8.043 -1.491 1.00 60.62 425 LEU A O 1
ATOM 3291 N N . GLN A 1 426 ? -12.885 8.066 -3.624 1.00 58.34 426 GLN A N 1
ATOM 3292 C CA . GLN A 1 426 ? -12.728 9.507 -3.816 1.00 58.34 426 GLN A CA 1
ATOM 3293 C C . GLN A 1 426 ? -13.960 10.235 -4.388 1.00 58.34 426 GLN A C 1
ATOM 3295 O O . GLN A 1 426 ? -14.599 9.768 -5.327 1.00 58.34 426 GLN A O 1
ATOM 3300 N N . ALA A 1 427 ? -14.283 11.409 -3.843 1.00 52.75 427 ALA A N 1
ATOM 3301 C CA . ALA A 1 427 ? -15.323 12.308 -4.325 1.00 52.75 427 ALA A CA 1
ATOM 3302 C C . ALA A 1 427 ? -14.801 13.221 -5.446 1.00 52.75 427 ALA A C 1
ATOM 3304 O O . ALA A 1 427 ? -13.725 13.805 -5.323 1.00 52.75 427 ALA A O 1
ATOM 3305 N N . VAL A 1 428 ? -15.590 13.391 -6.513 1.00 57.38 428 VAL A N 1
ATOM 3306 C CA . VAL A 1 428 ? -15.209 14.138 -7.728 1.00 57.38 428 VAL A CA 1
ATOM 3307 C C . VAL A 1 428 ? -16.283 15.163 -8.108 1.00 57.38 428 VAL A C 1
ATOM 3309 O O . VAL A 1 428 ? -17.479 14.936 -7.923 1.00 57.38 428 VAL A O 1
ATOM 3312 N N . HIS A 1 429 ? -15.879 16.307 -8.674 1.00 51.47 429 HIS A N 1
ATOM 3313 C CA . HIS A 1 429 ? -16.788 17.411 -9.027 1.00 51.47 429 HIS A CA 1
ATOM 3314 C C . HIS A 1 429 ? -17.805 17.061 -10.131 1.00 51.47 429 HIS A C 1
ATOM 3316 O O . HIS A 1 429 ? -18.940 17.530 -10.088 1.00 51.47 429 HIS A O 1
ATOM 3322 N N . ARG A 1 430 ? -17.418 16.278 -11.146 1.00 50.88 430 ARG A N 1
ATOM 3323 C CA . ARG A 1 430 ? -18.329 15.801 -12.199 1.00 50.88 430 ARG A CA 1
ATOM 3324 C C . ARG A 1 430 ? -17.787 14.506 -12.796 1.00 50.88 430 ARG A C 1
ATOM 3326 O O . ARG A 1 430 ? -16.680 14.503 -13.325 1.00 50.88 430 ARG A O 1
ATOM 3333 N N . LEU A 1 431 ? -18.582 13.439 -12.759 1.00 48.84 431 LEU A N 1
ATOM 3334 C CA . LEU A 1 431 ? -18.295 12.214 -13.503 1.00 48.84 431 LEU A CA 1
ATOM 3335 C C . LEU A 1 431 ? -18.614 12.459 -14.985 1.00 48.84 431 LEU A C 1
ATOM 3337 O O . LEU A 1 431 ? -19.767 12.423 -15.396 1.00 48.84 431 LEU A O 1
ATOM 3341 N N . GLY A 1 432 ? -17.591 12.792 -15.772 1.00 38.44 432 GLY A N 1
ATOM 3342 C CA . GLY A 1 432 ? -17.637 12.768 -17.241 1.00 38.44 432 GLY A CA 1
ATOM 3343 C C . GLY A 1 432 ? -17.088 11.458 -17.811 1.00 38.44 432 GLY A C 1
ATOM 3344 O O . GLY A 1 432 ? -16.545 11.463 -18.909 1.00 38.44 432 GLY A O 1
ATOM 3345 N N . ILE A 1 433 ? -17.130 10.386 -17.017 1.00 41.12 433 ILE A N 1
ATOM 3346 C CA . ILE A 1 433 ? -16.439 9.126 -17.280 1.00 41.12 433 ILE A CA 1
ATOM 3347 C C . ILE A 1 433 ? -17.387 8.206 -18.047 1.00 41.12 433 ILE A C 1
ATOM 3349 O O . ILE A 1 433 ? -18.303 7.646 -17.451 1.00 41.12 433 ILE A O 1
ATOM 3353 N N . ASP A 1 434 ? -17.155 8.040 -19.350 1.00 30.55 434 ASP A N 1
ATOM 3354 C CA . ASP A 1 434 ? -17.848 7.016 -20.144 1.00 30.55 434 ASP A CA 1
ATOM 3355 C C . ASP A 1 434 ? -17.108 5.664 -20.133 1.00 30.55 434 ASP A C 1
ATOM 3357 O O . ASP A 1 434 ? -17.737 4.657 -20.453 1.00 30.55 434 ASP A O 1
ATOM 3361 N N . LYS A 1 435 ? -15.811 5.615 -19.762 1.00 33.94 435 LYS A N 1
ATOM 3362 C CA . LYS A 1 435 ? -14.998 4.397 -19.523 1.00 33.94 435 LYS A CA 1
ATOM 3363 C C . LYS A 1 435 ? -13.546 4.759 -19.170 1.00 33.94 435 LYS A C 1
ATOM 3365 O O . LYS A 1 435 ? -12.845 5.272 -20.028 1.00 33.94 435 LYS A O 1
ATOM 3370 N N . VAL A 1 436 ? -13.048 4.385 -17.987 1.00 35.97 436 VAL A N 1
ATOM 3371 C CA . VAL A 1 436 ? -11.590 4.270 -17.766 1.00 35.97 436 VAL A CA 1
ATOM 3372 C C . VAL A 1 436 ? -11.200 2.830 -18.095 1.00 35.97 436 VAL A C 1
ATOM 3374 O O . VAL A 1 436 ? -11.525 1.911 -17.349 1.00 35.97 436 VAL A O 1
ATOM 3377 N N . LEU A 1 437 ? -10.573 2.612 -19.252 1.00 32.28 437 LEU A N 1
ATOM 3378 C CA . LEU A 1 437 ? -10.041 1.307 -19.654 1.00 32.28 437 LEU A CA 1
ATOM 3379 C C . LEU A 1 437 ? -8.537 1.275 -19.356 1.00 32.28 437 LEU A C 1
ATOM 3381 O O . LEU A 1 437 ? -7.762 1.962 -20.018 1.00 32.28 437 LEU A O 1
ATOM 3385 N N . CYS A 1 438 ? -8.126 0.474 -18.374 1.00 35.56 438 CYS A N 1
ATOM 3386 C CA . CYS A 1 438 ? -6.716 0.179 -18.111 1.00 35.56 438 CYS A CA 1
ATOM 3387 C C . CYS A 1 438 ? -6.301 -1.108 -18.851 1.00 35.56 438 CYS A C 1
ATOM 3389 O O . CYS A 1 438 ? -7.057 -2.081 -18.813 1.00 35.56 438 CYS A O 1
ATOM 3391 N N . PRO A 1 439 ? -5.135 -1.147 -19.523 1.00 29.95 439 PRO A N 1
ATOM 3392 C CA . PRO A 1 439 ? -4.580 -2.386 -20.063 1.00 29.95 439 PRO A CA 1
ATOM 3393 C C . PRO A 1 439 ? -4.058 -3.320 -18.950 1.00 29.95 439 PRO A C 1
ATOM 3395 O O . PRO A 1 439 ? -3.642 -2.867 -17.885 1.00 29.95 439 PRO A O 1
ATOM 3398 N N . VAL A 1 440 ? -4.137 -4.619 -19.244 1.00 31.47 440 VAL A N 1
ATOM 3399 C CA . VAL A 1 440 ? -4.118 -5.792 -18.348 1.00 31.47 440 VAL A CA 1
ATOM 3400 C C . VAL A 1 440 ? -2.696 -6.285 -18.050 1.00 31.47 440 VAL A C 1
ATOM 3402 O O . VAL A 1 440 ? -1.928 -6.440 -18.996 1.00 31.47 440 VAL A O 1
ATOM 3405 N N . LEU A 1 441 ? -2.399 -6.607 -16.783 1.00 31.61 441 LEU A N 1
ATOM 3406 C CA . LEU A 1 441 ? -1.394 -7.589 -16.327 1.00 31.61 441 LEU A CA 1
ATOM 3407 C C . LEU A 1 441 ? -1.950 -8.288 -15.057 1.00 31.61 441 LEU A C 1
ATOM 3409 O O . LEU A 1 441 ? -2.782 -7.692 -14.372 1.00 31.61 441 LEU A O 1
ATOM 3413 N N . ASN A 1 442 ? -1.579 -9.554 -14.842 1.00 33.25 442 ASN A N 1
ATOM 3414 C CA . ASN A 1 442 ? -2.328 -10.597 -14.112 1.00 33.25 442 ASN A CA 1
ATOM 3415 C C . ASN A 1 442 ? -2.560 -10.419 -12.587 1.00 33.25 442 ASN A C 1
ATOM 3417 O O . ASN A 1 442 ? -1.821 -9.718 -11.909 1.00 33.25 442 ASN A O 1
ATOM 3421 N N . GLU A 1 443 ? -3.632 -11.111 -12.162 1.00 37.88 443 GLU A N 1
ATOM 3422 C CA . GLU A 1 443 ? -4.094 -11.694 -10.875 1.00 37.88 443 GLU A CA 1
ATOM 3423 C C . GLU A 1 443 ? -4.069 -10.911 -9.539 1.00 37.88 443 GLU A C 1
ATOM 3425 O O . GLU A 1 443 ? -3.106 -10.244 -9.188 1.00 37.88 443 GLU A O 1
ATOM 3430 N N . GLU A 1 444 ? -5.196 -11.032 -8.803 1.00 41.59 444 GLU A N 1
ATOM 3431 C CA . GLU A 1 444 ? -5.687 -10.414 -7.538 1.00 41.59 444 GLU A CA 1
ATOM 3432 C C . GLU A 1 444 ? -6.666 -9.195 -7.627 1.00 41.59 444 GLU A C 1
ATOM 3434 O O . GLU A 1 444 ? -6.547 -8.298 -8.472 1.00 41.59 444 GLU A O 1
ATOM 3439 N N . ASN A 1 445 ? -7.636 -9.160 -6.688 1.00 43.72 445 ASN A N 1
ATOM 3440 C CA . ASN A 1 445 ? -8.950 -8.480 -6.749 1.00 43.72 445 ASN A CA 1
ATOM 3441 C C . ASN A 1 445 ? -9.158 -7.338 -5.715 1.00 43.72 445 ASN A C 1
ATOM 3443 O O . ASN A 1 445 ? -10.040 -7.421 -4.859 1.00 43.72 445 ASN A O 1
ATOM 3447 N N . TYR A 1 446 ? -8.413 -6.231 -5.795 1.00 45.69 446 TYR A N 1
ATOM 3448 C CA . TYR A 1 446 ? -8.721 -5.027 -4.996 1.00 45.69 446 TYR A CA 1
ATOM 3449 C C . TYR A 1 446 ? -9.141 -3.869 -5.891 1.00 45.69 446 TYR A C 1
ATOM 3451 O O . TYR A 1 446 ? -8.406 -3.481 -6.800 1.00 45.69 446 TYR A O 1
ATOM 3459 N N . TYR A 1 447 ? -10.323 -3.314 -5.621 1.00 54.97 447 TYR A N 1
ATOM 3460 C CA . TYR A 1 447 ? -10.958 -2.321 -6.482 1.00 54.97 447 TYR A CA 1
ATOM 3461 C C . TYR A 1 447 ? -11.125 -0.979 -5.771 1.00 54.97 447 TYR A C 1
ATOM 3463 O O . TYR A 1 447 ? -11.220 -0.872 -4.546 1.00 54.97 447 TYR A O 1
ATOM 3471 N N . THR A 1 448 ? -11.157 0.081 -6.569 1.00 51.41 448 THR A N 1
ATOM 3472 C CA . THR A 1 448 ? -11.242 1.462 -6.096 1.00 51.41 448 THR A CA 1
ATOM 3473 C C . THR A 1 448 ? -12.403 2.151 -6.799 1.00 51.41 448 THR A C 1
ATOM 3475 O O . THR A 1 448 ? -12.766 1.822 -7.933 1.00 51.41 448 THR A O 1
ATOM 3478 N N . CYS A 1 449 ? -13.043 3.099 -6.122 1.00 56.62 449 CYS A N 1
ATOM 3479 C CA . CYS A 1 449 ? -14.231 3.751 -6.662 1.00 56.62 449 CYS A CA 1
ATOM 3480 C C . CYS A 1 449 ? -14.157 5.274 -6.545 1.00 56.62 449 CYS A C 1
ATOM 3482 O O . CYS A 1 449 ? -13.660 5.851 -5.576 1.00 56.62 449 CYS A O 1
ATOM 3484 N N . ALA A 1 450 ? -14.659 5.942 -7.576 1.00 58.81 450 ALA A N 1
ATOM 3485 C CA . ALA A 1 450 ? -14.815 7.382 -7.629 1.00 58.81 450 ALA A CA 1
ATOM 3486 C C . ALA A 1 450 ? -16.306 7.703 -7.691 1.00 58.81 450 ALA A C 1
ATOM 3488 O O . ALA A 1 450 ? -17.047 7.136 -8.490 1.00 58.81 450 ALA A O 1
ATOM 3489 N N . TRP A 1 451 ? -16.774 8.630 -6.868 1.00 65.25 451 TRP A N 1
ATOM 3490 C CA . TRP A 1 451 ? -18.188 8.989 -6.826 1.00 65.25 451 TRP A CA 1
ATOM 3491 C C . TRP A 1 451 ? -18.375 10.496 -6.952 1.00 65.25 451 TRP A C 1
ATOM 3493 O O . TRP A 1 451 ? -17.496 11.301 -6.655 1.00 65.25 451 TRP A O 1
ATOM 3503 N N . SER A 1 452 ? -19.544 10.897 -7.427 1.00 64.38 452 SER A N 1
ATOM 3504 C CA . SER A 1 452 ? -19.953 12.290 -7.527 1.00 64.38 452 SER A CA 1
ATOM 3505 C C . SER A 1 452 ? -21.422 12.416 -7.156 1.00 64.38 452 SER A C 1
ATOM 3507 O O . SER A 1 452 ? -22.144 11.428 -7.036 1.00 64.38 452 SER A O 1
ATOM 3509 N N . TYR A 1 453 ? -21.874 13.644 -6.955 1.00 64.25 453 TYR A N 1
ATOM 3510 C CA . TYR A 1 453 ? -23.266 13.930 -6.660 1.00 64.25 453 TYR A CA 1
ATOM 3511 C C . TYR A 1 453 ? -23.756 15.008 -7.608 1.00 64.25 453 TYR A C 1
ATOM 3513 O O . TYR A 1 453 ? -23.264 16.138 -7.579 1.00 64.25 453 TYR A O 1
ATOM 3521 N N . ASP A 1 454 ? -24.709 14.646 -8.461 1.00 65.12 454 ASP A N 1
ATOM 3522 C CA . ASP A 1 454 ? -25.322 15.602 -9.361 1.00 65.12 454 ASP A CA 1
ATOM 3523 C C . ASP A 1 454 ? -26.430 16.360 -8.624 1.00 65.12 454 ASP A C 1
ATOM 3525 O O . ASP A 1 454 ? -27.450 15.803 -8.214 1.00 65.12 454 ASP A O 1
ATOM 3529 N N . ILE A 1 455 ? -26.199 17.659 -8.447 1.00 62.69 455 ILE A N 1
ATOM 3530 C CA . ILE A 1 455 ? -27.099 18.572 -7.744 1.00 62.69 455 ILE A CA 1
ATOM 3531 C C . ILE A 1 455 ? -28.378 18.809 -8.555 1.00 62.69 455 ILE A C 1
ATOM 3533 O O . ILE A 1 455 ? -29.442 18.976 -7.961 1.00 62.69 455 ILE A O 1
ATOM 3537 N N . ASP A 1 456 ? -28.286 18.813 -9.888 1.00 70.62 456 ASP A N 1
ATOM 3538 C CA . ASP A 1 456 ? -29.416 19.139 -10.759 1.00 70.62 456 ASP A CA 1
ATOM 3539 C C . ASP A 1 456 ? -30.416 17.974 -10.817 1.00 70.62 456 ASP A C 1
ATOM 3541 O O . ASP A 1 456 ? -31.630 18.187 -10.839 1.00 70.62 456 ASP A O 1
ATOM 3545 N N . THR A 1 457 ? -29.918 16.733 -10.797 1.00 64.94 457 THR A N 1
ATOM 3546 C CA . THR A 1 457 ? -30.757 15.522 -10.780 1.00 64.94 457 THR A CA 1
ATOM 3547 C C . THR A 1 457 ? -31.035 14.982 -9.376 1.00 64.94 457 THR A C 1
ATOM 3549 O O . THR A 1 457 ? -31.942 14.161 -9.216 1.00 64.94 457 THR A O 1
ATOM 3552 N N . GLY A 1 458 ? -30.292 15.435 -8.361 1.00 65.38 458 GLY A N 1
ATOM 3553 C CA . GLY A 1 458 ? -30.397 14.959 -6.980 1.00 65.38 458 GLY A CA 1
ATOM 3554 C C . GLY A 1 458 ? -29.997 13.491 -6.815 1.00 65.38 458 GLY A C 1
ATOM 3555 O O . GLY A 1 458 ? -30.496 12.819 -5.912 1.00 65.38 458 GLY A O 1
ATOM 3556 N N . LYS A 1 459 ? -29.161 12.969 -7.719 1.00 69.06 459 LYS A N 1
ATOM 3557 C CA . LYS A 1 459 ? -28.739 11.568 -7.729 1.00 69.06 459 LYS A CA 1
ATOM 3558 C C . LYS A 1 459 ? -27.226 11.470 -7.587 1.00 69.06 459 LYS A C 1
ATOM 3560 O O . LYS A 1 459 ? -26.499 12.200 -8.269 1.00 69.06 459 LYS A O 1
ATOM 3565 N N . PRO A 1 460 ? -26.727 10.559 -6.741 1.00 65.50 460 PRO A N 1
ATOM 3566 C CA . PRO A 1 460 ? -25.322 10.245 -6.777 1.00 65.50 460 PRO A CA 1
ATOM 3567 C C . PRO A 1 460 ? -24.982 9.455 -8.040 1.00 65.50 460 PRO A C 1
ATOM 3569 O O . PRO A 1 460 ? -25.763 8.649 -8.549 1.00 65.50 460 PRO A O 1
ATOM 3572 N N . LEU A 1 461 ? -23.780 9.701 -8.528 1.00 61.72 461 LEU A N 1
ATOM 3573 C CA . LEU A 1 461 ? -23.170 9.031 -9.656 1.00 61.72 461 LEU A CA 1
ATOM 3574 C C . LEU A 1 461 ? -21.962 8.263 -9.116 1.00 61.72 461 LEU A C 1
ATOM 3576 O O . LEU A 1 461 ? -21.185 8.807 -8.332 1.00 61.72 461 LEU A O 1
ATOM 3580 N N . LEU A 1 462 ? -21.802 7.011 -9.528 1.00 56.97 462 LEU A N 1
ATOM 3581 C CA . LEU A 1 462 ? -20.666 6.179 -9.151 1.00 56.97 462 LEU A CA 1
ATOM 3582 C C . LEU A 1 462 ? -19.934 5.735 -10.414 1.00 56.97 462 LEU A C 1
ATOM 3584 O O . LEU A 1 462 ? -20.557 5.231 -11.345 1.00 56.97 462 LEU A O 1
ATOM 3588 N N . ALA A 1 463 ? -18.621 5.918 -10.426 1.00 53.31 463 ALA A N 1
ATOM 3589 C CA . ALA A 1 463 ? -17.709 5.273 -11.351 1.00 53.31 463 ALA A CA 1
ATOM 3590 C C . ALA A 1 463 ? -16.850 4.289 -10.553 1.00 53.31 463 ALA A C 1
ATOM 3592 O O . ALA A 1 463 ? -16.025 4.680 -9.728 1.00 53.31 463 ALA A O 1
ATOM 3593 N N . ILE A 1 464 ? -17.075 3.000 -10.782 1.00 49.78 464 ILE A N 1
ATOM 3594 C CA . ILE A 1 464 ? -16.262 1.923 -10.216 1.00 49.78 464 ILE A CA 1
ATOM 3595 C C . ILE A 1 464 ? -15.150 1.627 -11.220 1.00 49.78 464 ILE A C 1
ATOM 3597 O O . ILE A 1 464 ? -15.425 1.469 -12.413 1.00 49.78 464 ILE A O 1
ATOM 3601 N N . ALA A 1 465 ? -13.903 1.580 -10.758 1.00 47.34 465 ALA A N 1
ATOM 3602 C CA . ALA A 1 465 ? -12.787 1.136 -11.574 1.00 47.34 465 ALA A CA 1
ATOM 3603 C C . ALA A 1 465 ? -12.451 -0.317 -11.222 1.00 47.34 465 ALA A C 1
ATOM 3605 O O . ALA A 1 465 ? -11.824 -0.571 -10.199 1.00 47.34 465 ALA A O 1
ATOM 3606 N N . GLY A 1 466 ? -12.836 -1.229 -12.123 1.00 41.81 466 GLY A N 1
ATOM 3607 C CA . GLY A 1 466 ? -12.120 -2.471 -12.415 1.00 41.81 466 GLY A CA 1
ATOM 3608 C C . GLY A 1 466 ? -12.966 -3.753 -12.462 1.00 41.81 466 GLY A C 1
ATOM 3609 O O . GLY A 1 466 ? -13.845 -3.972 -11.645 1.00 41.81 466 GLY A O 1
ATOM 3610 N N . ALA A 1 467 ? -12.613 -4.610 -13.426 1.00 32.78 467 ALA A N 1
ATOM 3611 C CA . ALA A 1 467 ? -12.754 -6.070 -13.357 1.00 32.78 467 ALA A CA 1
ATOM 3612 C C . ALA A 1 467 ? -11.452 -6.800 -13.797 1.00 32.78 467 ALA A C 1
ATOM 3614 O O . ALA A 1 467 ? -11.389 -8.019 -13.726 1.00 32.78 467 ALA A O 1
ATOM 3615 N N . ARG A 1 468 ? -10.439 -6.073 -14.332 1.00 40.94 468 ARG A N 1
ATOM 3616 C CA . ARG A 1 468 ? -9.183 -6.595 -14.941 1.00 40.94 468 ARG A CA 1
ATOM 3617 C C . ARG A 1 468 ? -8.052 -5.536 -15.046 1.00 40.94 468 ARG A C 1
ATOM 3619 O O . ARG A 1 468 ? -7.432 -5.410 -16.100 1.00 40.94 468 ARG A O 1
ATOM 3626 N N . GLY A 1 469 ? -7.832 -4.687 -14.033 1.00 39.47 469 GLY A N 1
ATOM 3627 C CA . GLY A 1 469 ? -6.890 -3.553 -14.135 1.00 39.47 469 GLY A CA 1
ATOM 3628 C C . GLY A 1 469 ? -6.170 -3.184 -12.831 1.00 39.47 469 GLY A C 1
ATOM 3629 O O . GLY A 1 469 ? -6.770 -3.188 -11.765 1.00 39.47 469 GLY A O 1
ATOM 3630 N N . VAL A 1 470 ? -4.889 -2.823 -12.963 1.00 43.59 470 VAL A N 1
ATOM 3631 C CA . VAL A 1 470 ? -3.812 -2.679 -11.952 1.00 43.59 470 VAL A CA 1
ATOM 3632 C C . VAL A 1 470 ? -3.969 -1.471 -10.991 1.00 43.59 470 VAL A C 1
ATOM 3634 O O . VAL A 1 470 ? -2.991 -0.859 -10.582 1.00 43.59 470 VAL A O 1
ATOM 3637 N N . ILE A 1 471 ? -5.185 -1.040 -10.637 1.00 46.53 471 ILE A N 1
ATOM 3638 C CA . ILE A 1 471 ? -5.372 0.124 -9.742 1.00 46.53 471 ILE A CA 1
ATOM 3639 C C . ILE A 1 471 ? -5.859 -0.344 -8.380 1.00 46.53 471 ILE A C 1
ATOM 3641 O O . ILE A 1 471 ? -7.057 -0.495 -8.154 1.00 46.53 471 ILE A O 1
ATOM 3645 N N . ARG A 1 472 ? -4.904 -0.547 -7.473 1.00 51.41 472 ARG A N 1
ATOM 3646 C CA . ARG A 1 472 ? -5.175 -1.159 -6.169 1.00 51.41 472 ARG A CA 1
ATOM 3647 C C . ARG A 1 472 ? -5.294 -0.149 -5.036 1.00 51.41 472 ARG A C 1
ATOM 3649 O O . ARG A 1 472 ? -5.955 -0.440 -4.048 1.00 51.41 472 ARG A O 1
ATOM 3656 N N . ILE A 1 473 ? -4.775 1.072 -5.201 1.00 50.00 473 ILE A N 1
ATOM 3657 C CA . ILE A 1 473 ? -4.942 2.167 -4.238 1.00 50.00 473 ILE A CA 1
ATOM 3658 C C . ILE A 1 473 ? -5.103 3.496 -5.006 1.00 50.00 473 ILE A C 1
ATOM 3660 O O . ILE A 1 473 ? -4.157 4.040 -5.573 1.00 50.00 473 ILE A O 1
ATOM 3664 N N . ILE A 1 474 ? -6.313 4.067 -5.051 1.00 51.47 474 ILE A N 1
ATOM 3665 C CA . ILE A 1 474 ? -6.480 5.444 -5.553 1.00 51.47 474 ILE A CA 1
ATOM 3666 C C . ILE A 1 474 ? -6.034 6.435 -4.479 1.00 51.47 474 ILE A C 1
ATOM 3668 O O . ILE A 1 474 ? -6.498 6.392 -3.336 1.00 51.47 474 ILE A O 1
ATOM 3672 N N . SER A 1 475 ? -5.158 7.338 -4.906 1.00 60.88 475 SER A N 1
ATOM 3673 C CA . SER A 1 475 ? -4.669 8.524 -4.211 1.00 60.88 475 SER A CA 1
ATOM 3674 C C . SER A 1 475 ? -5.193 9.788 -4.945 1.00 60.88 475 SER A C 1
ATOM 3676 O O . SER A 1 475 ? -5.918 9.657 -5.932 1.00 60.88 475 SER A O 1
ATOM 3678 N N . PRO A 1 476 ? -4.968 11.022 -4.455 1.00 69.25 476 PRO A N 1
ATOM 3679 C CA . PRO A 1 476 ? -5.882 12.137 -4.700 1.00 69.25 476 PRO A CA 1
ATOM 3680 C C . PRO A 1 476 ? -6.029 12.563 -6.171 1.00 69.25 476 PRO A C 1
ATOM 3682 O O . PRO A 1 476 ? -5.084 12.516 -6.948 1.00 69.25 476 PRO A O 1
ATOM 3685 N N . PHE A 1 477 ? -7.184 13.117 -6.550 1.00 74.56 477 PHE A N 1
ATOM 3686 C CA . PHE A 1 477 ? -7.258 14.046 -7.680 1.00 74.56 477 PHE A CA 1
ATOM 3687 C C . PHE A 1 477 ? -6.345 15.247 -7.450 1.00 74.56 477 PHE A C 1
ATOM 3689 O O . PHE A 1 477 ? -6.235 15.771 -6.338 1.00 74.56 477 PHE A O 1
ATOM 3696 N N . HIS A 1 478 ? -5.754 15.741 -8.532 1.00 82.38 478 HIS A N 1
ATOM 3697 C CA . HIS A 1 478 ? -4.928 16.934 -8.471 1.00 82.38 478 HIS A CA 1
ATOM 3698 C C . HIS A 1 478 ? -5.755 18.139 -7.968 1.00 82.38 478 HIS A C 1
ATOM 3700 O O . HIS A 1 478 ? -6.811 18.453 -8.532 1.00 82.38 478 HIS A O 1
ATOM 3706 N N . PRO A 1 479 ? -5.276 18.895 -6.962 1.00 82.38 479 PRO A N 1
ATOM 3707 C CA . PRO A 1 479 ? -6.088 19.892 -6.250 1.00 82.38 479 PRO A CA 1
ATOM 3708 C C . PRO A 1 479 ? -6.546 21.069 -7.122 1.00 82.38 479 PRO A C 1
ATOM 3710 O O . PRO A 1 479 ? -7.502 21.767 -6.782 1.00 82.38 479 PRO A O 1
ATOM 3713 N N . ARG A 1 480 ? -5.873 21.310 -8.255 1.00 84.69 480 ARG A N 1
ATOM 3714 C CA . ARG A 1 480 ? -6.213 22.384 -9.206 1.00 84.69 480 ARG A CA 1
ATOM 3715 C C . ARG A 1 480 ? -6.812 21.896 -10.519 1.00 84.69 480 ARG A C 1
ATOM 3717 O O . ARG A 1 480 ? -7.437 22.693 -11.213 1.00 84.69 480 ARG A O 1
ATOM 3724 N N . ASP A 1 481 ? -6.592 20.634 -10.878 1.00 82.88 481 ASP A N 1
ATOM 3725 C CA . ASP A 1 481 ? -7.010 20.094 -12.172 1.00 82.88 481 ASP A CA 1
ATOM 3726 C C . ASP A 1 481 ? -7.838 18.829 -11.938 1.00 82.88 481 ASP A C 1
ATOM 3728 O O . ASP A 1 481 ? -7.275 17.772 -11.667 1.00 82.88 481 ASP A O 1
ATOM 3732 N N . PRO A 1 482 ? -9.173 18.913 -12.044 1.00 77.06 482 PRO A N 1
ATOM 3733 C CA . PRO A 1 482 ? -10.048 17.795 -11.723 1.00 77.06 482 PRO A CA 1
ATOM 3734 C C . PRO A 1 482 ? -9.928 16.627 -12.708 1.00 77.06 482 PRO A C 1
ATOM 3736 O O . PRO A 1 482 ? -10.518 15.583 -12.452 1.00 77.06 482 PRO A O 1
ATOM 3739 N N . ASN A 1 483 ? -9.222 16.787 -13.837 1.00 79.62 483 ASN A N 1
ATOM 3740 C CA . ASN A 1 483 ? -9.050 15.699 -14.800 1.00 79.62 483 ASN A CA 1
ATOM 3741 C C . ASN A 1 483 ? -7.769 14.888 -14.570 1.00 79.62 483 ASN A C 1
ATOM 3743 O O . ASN A 1 483 ? -7.563 13.892 -15.261 1.00 79.62 483 ASN A O 1
ATOM 3747 N N . LEU A 1 484 ? -6.901 15.315 -13.651 1.00 83.81 484 LEU A N 1
ATOM 3748 C CA . LEU A 1 484 ? -5.682 14.588 -13.319 1.00 83.81 484 LEU A CA 1
ATOM 3749 C C . LEU A 1 484 ? -5.932 13.693 -12.108 1.00 83.81 484 LEU A C 1
ATOM 3751 O O . LEU A 1 484 ? -6.265 14.181 -11.026 1.00 83.81 484 LEU A O 1
ATOM 3755 N N . LEU A 1 485 ? -5.754 12.393 -12.313 1.00 81.38 485 LEU A N 1
ATOM 3756 C CA . LEU A 1 485 ? -5.931 11.355 -11.303 1.00 81.38 485 LEU A CA 1
ATOM 3757 C C . LEU A 1 485 ? -4.602 10.640 -11.070 1.00 81.38 485 LEU A C 1
ATOM 3759 O O . LEU A 1 485 ? -3.971 10.202 -12.032 1.00 81.38 485 LEU A O 1
ATOM 3763 N N . LEU A 1 486 ? -4.198 10.498 -9.810 1.00 81.56 486 LEU A N 1
ATOM 3764 C CA . LEU A 1 486 ? -3.067 9.664 -9.424 1.00 81.56 486 LEU A CA 1
ATOM 3765 C C . LEU A 1 486 ? -3.576 8.308 -8.931 1.00 81.56 486 LEU A C 1
ATOM 3767 O O . LEU A 1 486 ? -4.529 8.219 -8.163 1.00 81.56 486 LEU A O 1
ATOM 3771 N N . SER A 1 487 ? -2.931 7.243 -9.380 1.00 77.50 487 SER A N 1
ATOM 3772 C CA . SER A 1 487 ? -3.138 5.897 -8.857 1.00 77.50 487 SER A CA 1
ATOM 3773 C C . SER A 1 487 ? -1.823 5.357 -8.330 1.00 77.50 487 SER A C 1
ATOM 3775 O O . SER A 1 487 ? -0.802 5.494 -9.009 1.00 77.50 487 SER A O 1
ATOM 3777 N N . VAL A 1 488 ? -1.864 4.703 -7.176 1.00 79.19 488 VAL A N 1
ATOM 3778 C CA . VAL A 1 488 ? -0.757 3.903 -6.652 1.00 79.19 488 VAL A CA 1
ATOM 3779 C C . VAL A 1 488 ? -1.172 2.440 -6.597 1.00 79.19 488 VAL A C 1
ATOM 3781 O O . VAL A 1 488 ? -2.361 2.107 -6.649 1.00 79.19 488 VAL A O 1
ATOM 3784 N N . SER A 1 489 ? -0.196 1.547 -6.637 1.00 75.88 489 SER A N 1
ATOM 3785 C CA . SER A 1 489 ? -0.465 0.148 -6.925 1.00 75.88 489 SER A CA 1
ATOM 3786 C C . SER A 1 489 ? 0.553 -0.768 -6.263 1.00 75.88 489 SER A C 1
ATOM 3788 O O . SER A 1 489 ? 1.674 -0.366 -5.946 1.00 75.88 489 SER A O 1
ATOM 3790 N N . LYS A 1 490 ? 0.124 -2.020 -6.081 1.00 74.94 490 LYS A N 1
ATOM 3791 C CA . LYS A 1 490 ? 0.961 -3.123 -5.618 1.00 74.94 490 LYS A CA 1
ATOM 3792 C C . LYS A 1 490 ? 2.059 -3.493 -6.610 1.00 74.94 490 LYS A C 1
ATOM 3794 O O . LYS A 1 490 ? 3.053 -4.054 -6.207 1.00 74.94 490 LYS A O 1
ATOM 3799 N N . ASP A 1 491 ? 1.943 -3.105 -7.880 1.00 74.25 491 ASP A N 1
ATOM 3800 C CA . ASP A 1 491 ? 2.984 -3.318 -8.903 1.00 74.25 491 ASP A CA 1
ATOM 3801 C C . ASP A 1 491 ? 4.191 -2.361 -8.787 1.00 74.25 491 ASP A C 1
ATOM 3803 O O . ASP A 1 491 ? 4.876 -2.083 -9.773 1.00 74.25 491 ASP A O 1
ATOM 3807 N N . HIS A 1 492 ? 4.410 -1.810 -7.592 1.00 86.94 492 HIS A N 1
ATOM 3808 C CA . HIS A 1 492 ? 5.524 -0.930 -7.227 1.00 86.94 492 HIS A CA 1
ATOM 3809 C C . HIS A 1 492 ? 5.553 0.418 -7.977 1.00 86.94 492 HIS A C 1
ATOM 3811 O O . HIS A 1 492 ? 6.519 1.182 -7.884 1.00 86.94 492 HIS A O 1
ATOM 3817 N N . ALA A 1 493 ? 4.495 0.747 -8.727 1.00 85.31 493 ALA A N 1
ATOM 3818 C CA . ALA A 1 493 ? 4.440 1.930 -9.574 1.00 85.31 493 ALA A CA 1
ATOM 3819 C C . ALA A 1 493 ? 3.283 2.871 -9.219 1.00 85.31 493 ALA A C 1
ATOM 3821 O O . ALA A 1 493 ? 2.195 2.475 -8.792 1.00 85.31 493 ALA A O 1
ATOM 3822 N N . LEU A 1 494 ? 3.503 4.158 -9.491 1.00 88.94 494 LEU A N 1
ATOM 3823 C CA . LEU A 1 494 ? 2.453 5.169 -9.514 1.00 88.94 494 LEU A CA 1
ATOM 3824 C C . LEU A 1 494 ? 2.146 5.555 -10.957 1.00 88.94 494 LEU A C 1
ATOM 3826 O O . LEU A 1 494 ? 3.029 5.581 -11.813 1.00 88.94 494 LEU A O 1
ATOM 3830 N N . ARG A 1 495 ? 0.894 5.908 -11.245 1.00 85.19 495 ARG A N 1
ATOM 3831 C CA . ARG A 1 495 ? 0.475 6.352 -12.580 1.00 85.19 495 ARG A CA 1
ATOM 3832 C C . ARG A 1 495 ? -0.379 7.604 -12.497 1.00 85.19 495 ARG A C 1
ATOM 3834 O O . ARG A 1 495 ? -1.297 7.682 -11.686 1.00 85.19 495 ARG A O 1
ATOM 3841 N N . LEU A 1 496 ? -0.083 8.571 -13.360 1.00 87.12 496 LEU A N 1
ATOM 3842 C CA . LEU A 1 496 ? -0.868 9.790 -13.532 1.00 87.12 496 LEU A CA 1
ATOM 3843 C C . LEU A 1 496 ? -1.724 9.666 -14.789 1.00 87.12 496 LEU A C 1
ATOM 3845 O O . LEU A 1 496 ? -1.206 9.422 -15.877 1.00 87.12 496 LEU A O 1
ATOM 3849 N N . TRP A 1 497 ? -3.021 9.894 -14.652 1.00 81.44 497 TRP A N 1
ATOM 3850 C CA . TRP A 1 497 ? -4.008 9.730 -15.711 1.00 81.44 497 TRP A CA 1
ATOM 3851 C C . TRP A 1 497 ? -4.691 11.049 -16.035 1.00 81.44 497 TRP A C 1
ATOM 3853 O O . TRP A 1 497 ? -4.983 11.843 -15.142 1.00 81.44 497 TRP A O 1
ATOM 3863 N N . ASN A 1 498 ? -5.005 11.251 -17.312 1.00 80.62 498 ASN A N 1
ATOM 3864 C CA . ASN A 1 498 ? -5.947 12.269 -17.746 1.00 80.62 498 ASN A CA 1
ATOM 3865 C C . ASN A 1 498 ? -7.305 11.616 -18.018 1.00 80.62 498 ASN A C 1
ATOM 3867 O O . ASN A 1 498 ? -7.525 11.065 -19.098 1.00 80.62 498 ASN A O 1
ATOM 3871 N N . ILE A 1 499 ? -8.234 11.742 -17.073 1.00 74.94 499 ILE A N 1
ATOM 3872 C CA . ILE A 1 499 ? -9.568 11.128 -17.161 1.00 74.94 499 ILE A CA 1
ATOM 3873 C C . ILE A 1 499 ? -10.474 11.760 -18.226 1.00 74.94 499 ILE A C 1
ATOM 3875 O O . ILE A 1 499 ? -11.532 11.231 -18.529 1.00 74.94 499 ILE A O 1
ATOM 3879 N N . ARG A 1 500 ? -10.102 12.911 -18.800 1.00 76.12 500 ARG A N 1
ATOM 3880 C CA . ARG A 1 500 ? -10.874 13.526 -19.892 1.00 76.12 500 ARG A CA 1
ATOM 3881 C C . ARG A 1 500 ? -10.589 12.874 -21.244 1.00 76.12 500 ARG A C 1
ATOM 3883 O O . ARG A 1 500 ? -11.398 12.987 -22.162 1.00 76.12 500 ARG A O 1
ATOM 3890 N N . THR A 1 501 ? -9.402 12.297 -21.390 1.00 73.25 501 THR A N 1
ATOM 3891 C CA . THR A 1 501 ? -8.906 11.734 -22.657 1.00 73.25 501 THR A CA 1
ATOM 3892 C C . THR A 1 501 ? -8.586 10.246 -22.558 1.00 73.25 501 THR A C 1
ATOM 3894 O O . THR A 1 501 ? -8.205 9.656 -23.564 1.00 73.25 501 THR A O 1
ATOM 3897 N N . ASP A 1 502 ? -8.758 9.663 -21.367 1.00 73.50 502 ASP A N 1
ATOM 3898 C CA . ASP A 1 502 ? -8.477 8.267 -21.020 1.00 73.50 502 ASP A CA 1
ATOM 3899 C C . ASP A 1 502 ? -7.027 7.853 -21.309 1.00 73.50 502 ASP A C 1
ATOM 3901 O O . ASP A 1 502 ? -6.737 6.762 -21.795 1.00 73.50 502 ASP A O 1
ATOM 3905 N N . VAL A 1 503 ? -6.090 8.760 -21.020 1.00 77.56 503 VAL A N 1
ATOM 3906 C CA . VAL A 1 503 ? -4.661 8.595 -21.313 1.00 77.56 503 VAL A CA 1
ATOM 3907 C C . VAL A 1 503 ? -3.844 8.489 -20.029 1.00 77.56 503 VAL A C 1
ATOM 3909 O O . VAL A 1 503 ? -3.978 9.325 -19.134 1.00 77.56 503 VAL A O 1
ATOM 3912 N N . CYS A 1 504 ? -2.924 7.521 -19.977 1.00 83.69 504 CYS A N 1
ATOM 3913 C CA . CYS A 1 504 ? -1.851 7.495 -18.983 1.00 83.69 504 CYS A CA 1
ATOM 3914 C C . CYS A 1 504 ? -0.780 8.527 -19.362 1.00 83.69 504 CYS A C 1
ATOM 3916 O O . CYS A 1 504 ? -0.113 8.394 -20.388 1.00 83.69 504 CYS A O 1
ATOM 3918 N N . ILE A 1 505 ? -0.632 9.573 -18.555 1.00 87.69 505 ILE A N 1
ATOM 3919 C CA . ILE A 1 505 ? 0.311 10.669 -18.792 1.00 87.69 505 ILE A CA 1
ATOM 3920 C C . ILE A 1 505 ? 1.726 10.240 -18.420 1.00 87.69 505 ILE A C 1
ATOM 3922 O O . ILE A 1 505 ? 2.655 10.457 -19.198 1.00 87.69 505 ILE A O 1
ATOM 3926 N N . ALA A 1 506 ? 1.880 9.659 -17.230 1.00 88.56 506 ALA A N 1
ATOM 3927 C CA . ALA A 1 506 ? 3.174 9.295 -16.681 1.00 88.56 506 ALA A CA 1
ATOM 3928 C C . ALA A 1 506 ? 3.088 8.060 -15.782 1.00 88.56 506 ALA A C 1
ATOM 3930 O O . ALA A 1 506 ? 2.072 7.836 -15.122 1.00 88.56 506 ALA A O 1
ATOM 3931 N N . ILE A 1 507 ? 4.180 7.303 -15.749 1.00 89.62 507 ILE A N 1
ATOM 3932 C CA . ILE A 1 507 ? 4.416 6.158 -14.873 1.00 89.62 507 ILE A CA 1
ATOM 3933 C C . ILE A 1 507 ? 5.656 6.489 -14.042 1.00 89.62 507 ILE A C 1
ATOM 3935 O O . ILE A 1 507 ? 6.719 6.743 -14.608 1.00 89.62 507 ILE A O 1
ATOM 3939 N N . PHE A 1 508 ? 5.513 6.496 -12.722 1.00 91.75 508 PHE A N 1
ATOM 3940 C CA . PHE A 1 508 ? 6.597 6.701 -11.766 1.00 91.75 508 PHE A CA 1
ATOM 3941 C C . PHE A 1 508 ? 6.988 5.341 -11.191 1.00 91.75 508 PHE A C 1
ATOM 3943 O O . PHE A 1 508 ? 6.157 4.676 -10.573 1.00 91.75 508 PHE A O 1
ATOM 3950 N N . GLY A 1 509 ? 8.220 4.908 -11.437 1.00 89.75 509 GLY A N 1
ATOM 3951 C CA . GLY A 1 509 ? 8.699 3.578 -11.060 1.00 89.75 509 GLY A CA 1
ATOM 3952 C C . GLY A 1 509 ? 9.900 3.135 -11.897 1.00 89.75 509 GLY A C 1
ATOM 3953 O O . GLY A 1 509 ? 10.352 3.856 -12.781 1.00 89.75 509 GLY A O 1
ATOM 3954 N N . GLY A 1 510 ? 10.411 1.929 -11.671 1.00 87.50 510 GLY A N 1
ATOM 3955 C CA . GLY A 1 510 ? 11.622 1.413 -12.325 1.00 87.50 510 GLY A CA 1
ATOM 3956 C C . GLY A 1 510 ? 12.803 1.368 -11.361 1.00 87.50 510 GLY A C 1
ATOM 3957 O O . GLY A 1 510 ? 12.590 1.150 -10.177 1.00 87.50 510 GLY A O 1
ATOM 3958 N N . VAL A 1 511 ? 14.027 1.576 -11.860 1.00 88.25 511 VAL A N 1
ATOM 3959 C CA . VAL A 1 511 ? 15.276 1.276 -11.124 1.00 88.25 511 VAL A CA 1
ATOM 3960 C C . VAL A 1 511 ? 15.349 1.936 -9.737 1.00 88.25 511 VAL A C 1
ATOM 3962 O O . VAL A 1 511 ? 15.684 1.266 -8.768 1.00 88.25 511 VAL A O 1
ATOM 3965 N N . GLU A 1 512 ? 14.980 3.218 -9.626 1.00 90.06 512 GLU A N 1
ATOM 3966 C CA . GLU A 1 512 ? 14.957 3.968 -8.353 1.00 90.06 512 GLU A CA 1
ATOM 3967 C C . GLU A 1 512 ? 13.526 4.239 -7.845 1.00 90.06 512 GLU A C 1
ATOM 3969 O O . GLU A 1 512 ? 13.294 5.070 -6.956 1.00 90.06 512 GLU A O 1
ATOM 3974 N N . GLY A 1 513 ? 12.544 3.533 -8.412 1.00 91.31 513 GLY A N 1
ATOM 3975 C CA . GLY A 1 513 ? 11.153 3.537 -7.968 1.00 91.31 513 GLY A CA 1
ATOM 3976 C C . GLY A 1 513 ? 10.963 2.882 -6.600 1.00 91.31 513 GLY A C 1
ATOM 3977 O O . GLY A 1 513 ? 11.929 2.603 -5.886 1.00 91.31 513 GLY A O 1
ATOM 3978 N N . HIS A 1 514 ? 9.705 2.663 -6.214 1.00 92.25 514 HIS A N 1
ATOM 3979 C CA . HIS A 1 514 ? 9.425 1.784 -5.080 1.00 92.25 514 HIS A CA 1
ATOM 3980 C C . HIS A 1 514 ? 9.868 0.356 -5.417 1.00 92.25 514 HIS A C 1
ATOM 3982 O O . HIS A 1 514 ? 9.792 -0.055 -6.576 1.00 92.25 514 HIS A O 1
ATOM 3988 N N . ARG A 1 515 ? 10.384 -0.364 -4.418 1.00 92.50 515 ARG A N 1
ATOM 3989 C CA . ARG A 1 515 ? 10.844 -1.759 -4.563 1.00 92.50 515 ARG A CA 1
ATOM 3990 C C . ARG A 1 515 ? 9.798 -2.786 -4.133 1.00 92.50 515 ARG A C 1
ATOM 3992 O O . ARG A 1 515 ? 10.007 -3.969 -4.350 1.00 92.50 515 ARG A O 1
ATOM 3999 N N . ASP A 1 516 ? 8.711 -2.305 -3.546 1.00 90.25 516 ASP A N 1
ATOM 4000 C CA . ASP A 1 516 ? 7.613 -3.091 -2.996 1.00 90.25 516 ASP A CA 1
ATOM 4001 C C . ASP A 1 516 ? 6.300 -2.285 -3.133 1.00 90.25 516 ASP A C 1
ATOM 4003 O O . ASP A 1 516 ? 6.293 -1.185 -3.705 1.00 90.25 516 ASP A O 1
ATOM 4007 N N . GLU A 1 517 ? 5.182 -2.813 -2.639 1.00 86.12 517 GLU A N 1
ATOM 4008 C CA . GLU A 1 517 ? 3.842 -2.249 -2.785 1.00 86.12 517 GLU A CA 1
ATOM 4009 C C . GLU A 1 517 ? 3.769 -0.771 -2.363 1.00 86.12 517 GLU A C 1
ATOM 4011 O O . GLU A 1 517 ? 4.183 -0.382 -1.267 1.00 86.12 517 GLU A O 1
ATOM 4016 N N . VAL A 1 518 ? 3.180 0.079 -3.213 1.00 87.56 518 VAL A N 1
ATOM 4017 C CA . VAL A 1 518 ? 2.963 1.494 -2.877 1.00 87.56 518 VAL A CA 1
ATOM 4018 C C . VAL A 1 518 ? 1.642 1.633 -2.130 1.00 87.56 518 VAL A C 1
ATOM 4020 O O . VAL A 1 518 ? 0.581 1.472 -2.727 1.00 87.56 518 VAL A O 1
ATOM 4023 N N . LEU A 1 519 ? 1.699 1.978 -0.844 1.00 85.12 519 LEU A N 1
ATOM 4024 C CA . LEU A 1 519 ? 0.552 1.970 0.070 1.00 85.12 519 LEU A CA 1
ATOM 4025 C C . LEU A 1 519 ? -0.225 3.295 0.096 1.00 85.12 519 LEU A C 1
ATOM 4027 O O . LEU A 1 519 ? -1.436 3.306 0.313 1.00 85.12 519 LEU A O 1
ATOM 4031 N N . SER A 1 520 ? 0.444 4.430 -0.123 1.00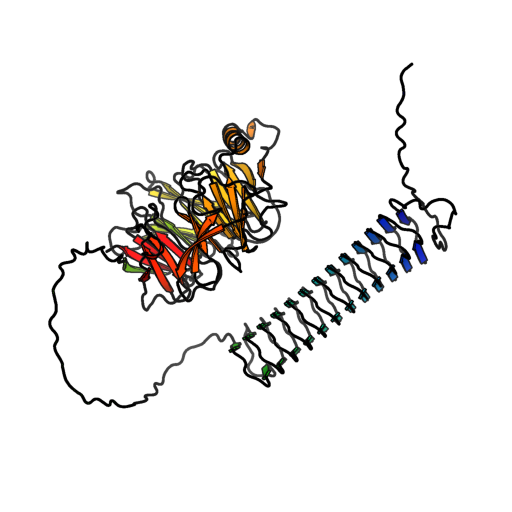 88.19 520 SER A N 1
ATOM 4032 C CA . SER A 1 520 ? -0.209 5.744 -0.124 1.00 88.19 520 SER A CA 1
ATOM 4033 C C . SER A 1 520 ? 0.568 6.766 -0.951 1.00 88.19 520 SER A C 1
ATOM 4035 O O . SER A 1 520 ? 1.783 6.685 -1.119 1.00 88.19 520 SER A O 1
ATOM 4037 N N . ALA A 1 521 ? -0.141 7.777 -1.454 1.00 91.50 521 ALA A N 1
ATOM 4038 C CA . ALA A 1 521 ? 0.470 8.980 -2.003 1.00 91.50 521 ALA A CA 1
ATOM 4039 C C . ALA A 1 521 ? -0.430 10.200 -1.804 1.00 91.50 521 ALA A C 1
ATOM 4041 O O . ALA A 1 521 ? -1.643 10.060 -1.649 1.00 91.50 521 ALA A O 1
ATOM 4042 N N . ASP A 1 522 ? 0.157 11.392 -1.846 1.00 91.94 522 ASP A N 1
ATOM 4043 C CA . ASP A 1 522 ? -0.581 12.646 -1.731 1.00 91.94 522 ASP A CA 1
ATOM 4044 C C . ASP A 1 522 ? 0.017 13.764 -2.592 1.00 91.94 522 ASP A C 1
ATOM 4046 O O . ASP A 1 522 ? 1.228 13.816 -2.841 1.00 91.94 522 ASP A O 1
ATOM 4050 N N . PHE A 1 523 ? -0.856 14.672 -3.030 1.00 91.44 523 PHE A N 1
ATOM 4051 C CA . PHE A 1 523 ? -0.493 15.887 -3.747 1.00 91.44 523 PHE A CA 1
ATOM 4052 C C . PHE A 1 523 ? -0.262 17.029 -2.766 1.00 91.44 523 PHE A C 1
ATOM 4054 O O . PHE A 1 523 ? -1.065 17.278 -1.873 1.00 91.44 523 PHE A O 1
ATOM 4061 N N . ASP A 1 524 ? 0.779 17.813 -3.013 1.00 90.62 524 ASP A N 1
ATOM 4062 C CA . ASP A 1 524 ? 0.913 19.126 -2.389 1.00 90.62 524 ASP A CA 1
ATOM 4063 C C . ASP A 1 524 ? -0.310 19.999 -2.750 1.00 90.62 524 ASP A C 1
ATOM 4065 O O . ASP A 1 524 ? -0.847 19.907 -3.854 1.00 90.62 524 ASP A O 1
ATOM 4069 N N . MET A 1 525 ? -0.718 20.908 -1.865 1.00 85.94 525 MET A N 1
ATOM 4070 C CA . MET A 1 525 ? -1.777 21.906 -2.071 1.00 85.94 525 MET A CA 1
ATOM 4071 C C . MET A 1 525 ? -1.615 22.715 -3.368 1.00 85.94 525 MET A C 1
ATOM 4073 O O . MET A 1 525 ? -2.597 23.176 -3.962 1.00 85.94 525 MET A O 1
ATOM 4077 N N . CYS A 1 526 ? -0.377 22.908 -3.836 1.00 86.31 526 CYS A N 1
ATOM 4078 C CA . CYS A 1 526 ? -0.120 23.549 -5.126 1.00 86.31 526 CYS A CA 1
ATOM 4079 C C . CYS A 1 526 ? -0.303 22.625 -6.343 1.00 86.31 526 CYS A C 1
ATOM 4081 O O . CYS A 1 526 ? -0.436 23.137 -7.458 1.00 86.31 526 CYS A O 1
ATOM 4083 N N . GLY A 1 527 ? -0.308 21.307 -6.144 1.00 87.62 527 GLY A N 1
ATOM 4084 C CA . GLY A 1 527 ? -0.371 20.276 -7.182 1.00 87.62 527 GLY A CA 1
ATOM 4085 C C . GLY A 1 527 ? 0.954 20.029 -7.912 1.00 87.62 527 GLY A C 1
ATOM 4086 O O . GLY A 1 527 ? 1.013 19.273 -8.872 1.00 87.62 527 GLY A O 1
ATOM 4087 N N . ASN A 1 528 ? 2.045 20.659 -7.474 1.00 90.88 528 ASN A N 1
ATOM 4088 C CA . ASN A 1 528 ? 3.329 20.591 -8.178 1.00 90.88 528 ASN A CA 1
ATOM 4089 C C . ASN A 1 528 ? 4.201 19.401 -7.755 1.00 90.88 528 ASN A C 1
ATOM 4091 O O . ASN A 1 528 ? 5.193 19.111 -8.421 1.00 90.88 528 ASN A O 1
ATOM 4095 N N . ARG A 1 529 ? 3.881 18.757 -6.632 1.00 92.12 529 ARG A N 1
ATOM 4096 C CA . ARG A 1 529 ? 4.688 17.715 -5.993 1.00 92.12 529 ARG A CA 1
ATOM 4097 C C . ARG A 1 529 ? 3.784 16.578 -5.535 1.00 92.12 529 ARG A C 1
ATOM 4099 O O . ARG A 1 529 ? 2.675 16.837 -5.068 1.00 92.12 529 ARG A O 1
ATOM 4106 N N . ILE A 1 530 ? 4.281 15.354 -5.656 1.00 94.25 530 ILE A N 1
ATOM 4107 C CA . ILE A 1 530 ? 3.663 14.133 -5.139 1.00 94.25 530 ILE A CA 1
ATOM 4108 C C . ILE A 1 530 ? 4.624 13.522 -4.128 1.00 94.25 530 ILE A C 1
ATOM 4110 O O . ILE A 1 530 ? 5.812 13.408 -4.417 1.00 94.25 530 ILE A O 1
ATOM 4114 N N . MET A 1 531 ? 4.114 13.110 -2.973 1.00 94.81 531 MET A N 1
ATOM 4115 C CA . MET A 1 531 ? 4.848 12.252 -2.044 1.00 94.81 531 MET A CA 1
ATOM 4116 C C . MET A 1 531 ? 4.206 10.873 -2.061 1.00 94.81 531 MET A C 1
ATOM 4118 O O . MET A 1 531 ? 2.987 10.789 -1.934 1.00 94.81 531 MET A O 1
ATOM 4122 N N . SER A 1 532 ? 4.999 9.822 -2.223 1.00 94.69 532 SER A N 1
ATOM 4123 C CA . SER A 1 532 ? 4.553 8.430 -2.189 1.00 94.69 532 SER A CA 1
ATOM 4124 C C . SER A 1 532 ? 5.265 7.651 -1.096 1.00 94.69 532 SER A C 1
ATOM 4126 O O . SER A 1 532 ? 6.387 7.994 -0.726 1.00 94.69 532 SER A O 1
ATOM 4128 N N . CYS A 1 533 ? 4.610 6.624 -0.567 1.00 93.81 533 CYS A N 1
ATOM 4129 C CA . CYS A 1 533 ? 5.164 5.747 0.452 1.00 93.81 533 CYS A CA 1
ATOM 4130 C C . CYS A 1 533 ? 4.650 4.310 0.292 1.00 93.81 533 CYS A C 1
ATOM 4132 O O . CYS A 1 533 ? 3.581 4.100 -0.292 1.00 93.81 533 CYS A O 1
ATOM 4134 N N . GLY A 1 534 ? 5.410 3.331 0.783 1.00 91.50 534 GLY A N 1
ATOM 4135 C CA . GLY A 1 534 ? 5.123 1.920 0.531 1.00 91.50 534 GLY A CA 1
ATOM 4136 C C . GLY A 1 534 ? 5.629 0.941 1.585 1.00 91.50 534 GLY A C 1
ATOM 4137 O O . GLY A 1 534 ? 6.071 1.329 2.671 1.00 91.50 534 GLY A O 1
ATOM 4138 N N . MET A 1 535 ? 5.537 -0.339 1.228 1.00 90.75 535 MET A N 1
ATOM 4139 C CA . MET A 1 535 ? 5.993 -1.487 2.013 1.00 90.75 535 MET A CA 1
ATOM 4140 C C . MET A 1 535 ? 7.528 -1.566 2.087 1.00 90.75 535 MET A C 1
ATOM 4142 O O . MET A 1 535 ? 8.068 -2.056 3.064 1.00 90.75 535 MET A O 1
ATOM 4146 N N . ASP A 1 536 ? 8.248 -0.930 1.156 1.00 91.50 536 ASP A N 1
ATOM 4147 C CA . ASP A 1 536 ? 9.722 -0.837 1.135 1.00 91.50 536 ASP A CA 1
ATOM 4148 C C . ASP A 1 536 ? 10.333 0.136 2.175 1.00 91.50 536 ASP A C 1
ATOM 4150 O O . ASP A 1 536 ? 11.530 0.462 2.138 1.00 91.50 536 ASP A O 1
ATOM 4154 N N . HIS A 1 537 ? 9.497 0.632 3.093 1.00 94.00 537 HIS A N 1
ATOM 4155 C CA . HIS A 1 537 ? 9.797 1.623 4.136 1.00 94.00 537 HIS A CA 1
ATOM 4156 C C . HIS A 1 537 ? 10.209 2.998 3.579 1.00 94.00 537 HIS A C 1
ATOM 4158 O O . HIS A 1 537 ? 10.640 3.880 4.325 1.00 94.00 537 HIS A O 1
ATOM 4164 N N . SER A 1 538 ? 10.112 3.206 2.261 1.00 94.31 538 SER A N 1
ATOM 4165 C CA . SER A 1 538 ? 10.606 4.417 1.616 1.00 94.31 538 SER A CA 1
ATOM 4166 C C . SER A 1 538 ? 9.520 5.472 1.438 1.00 94.31 538 SER A C 1
ATOM 4168 O O . SER A 1 538 ? 8.343 5.172 1.222 1.00 94.31 538 SER A O 1
ATOM 4170 N N . LEU A 1 539 ? 9.936 6.739 1.490 1.00 95.75 539 LEU A N 1
ATOM 4171 C CA . LEU A 1 539 ? 9.147 7.883 1.046 1.00 95.75 539 LEU A CA 1
ATOM 4172 C C . LEU A 1 539 ? 9.843 8.556 -0.135 1.00 95.75 539 LEU A C 1
ATOM 4174 O O . LEU A 1 539 ? 11.020 8.918 -0.039 1.00 95.75 539 LEU A O 1
ATOM 4178 N N . LYS A 1 540 ? 9.115 8.733 -1.242 1.00 95.00 540 LYS A N 1
ATOM 4179 C CA . LYS A 1 540 ? 9.644 9.245 -2.513 1.00 95.00 540 LYS A CA 1
ATOM 4180 C C . LYS A 1 540 ? 8.884 10.482 -2.987 1.00 95.00 540 LYS A C 1
ATOM 4182 O O . LYS A 1 540 ? 7.655 10.507 -3.023 1.00 95.00 540 LYS A O 1
ATOM 4187 N N . LEU A 1 541 ? 9.631 11.516 -3.369 1.00 94.50 541 LEU A N 1
ATOM 4188 C CA . LEU A 1 541 ? 9.114 12.771 -3.913 1.00 94.50 541 LEU A CA 1
ATOM 4189 C C . LEU A 1 541 ? 9.174 12.754 -5.440 1.00 94.50 541 LEU A C 1
ATOM 4191 O O . LEU A 1 541 ? 10.230 12.506 -6.015 1.00 94.50 541 LEU A O 1
ATOM 4195 N N . TRP A 1 542 ? 8.082 13.147 -6.088 1.00 93.81 542 TRP A N 1
ATOM 4196 C CA . TRP A 1 542 ? 8.006 13.299 -7.539 1.00 93.81 542 TRP A CA 1
ATOM 4197 C C . TRP A 1 542 ? 7.536 14.705 -7.894 1.00 93.81 542 TRP A C 1
ATOM 4199 O O . TRP A 1 542 ? 6.464 15.152 -7.473 1.00 93.81 542 TRP A O 1
ATOM 4209 N N . ARG A 1 543 ? 8.333 15.429 -8.677 1.00 92.12 543 ARG A N 1
ATOM 4210 C CA . ARG A 1 543 ? 8.019 16.787 -9.125 1.00 92.12 543 ARG A CA 1
ATOM 4211 C C . ARG A 1 543 ? 7.275 16.781 -10.453 1.00 92.12 543 ARG A C 1
ATOM 4213 O O . ARG A 1 543 ? 7.760 16.273 -11.461 1.00 92.12 543 ARG A O 1
ATOM 4220 N N . LEU A 1 544 ? 6.120 17.440 -10.474 1.00 90.94 544 LEU A N 1
ATOM 4221 C CA . LEU A 1 544 ? 5.311 17.639 -11.678 1.00 90.94 544 LEU A CA 1
ATOM 4222 C C . LEU A 1 544 ? 5.577 18.966 -12.386 1.00 90.94 544 LEU A C 1
ATOM 4224 O O . LEU A 1 544 ? 5.056 19.216 -13.473 1.00 90.94 544 LEU A O 1
ATOM 4228 N N . ASP A 1 545 ? 6.384 19.835 -11.783 1.00 89.19 545 ASP A N 1
ATOM 4229 C CA . ASP A 1 545 ? 6.729 21.129 -12.351 1.00 89.19 545 ASP A CA 1
ATOM 4230 C C . ASP A 1 545 ? 7.884 21.077 -13.365 1.00 89.19 545 ASP A C 1
ATOM 4232 O O . ASP A 1 545 ? 8.191 22.114 -13.963 1.00 89.19 545 ASP A O 1
ATOM 4236 N N . LYS A 1 546 ? 8.454 19.891 -13.622 1.00 90.44 546 LYS A N 1
ATOM 4237 C CA . LYS A 1 546 ? 9.406 19.630 -14.713 1.00 90.44 546 LYS A CA 1
ATOM 4238 C C . LYS A 1 546 ? 8.786 19.993 -16.069 1.00 90.44 546 LYS A C 1
ATOM 4240 O O . LYS A 1 546 ? 7.603 19.738 -16.316 1.00 90.44 546 LYS A O 1
ATOM 4245 N N . ASP A 1 547 ? 9.586 20.553 -16.975 1.00 91.06 547 ASP A N 1
ATOM 4246 C CA . ASP A 1 547 ? 9.107 20.937 -18.312 1.00 91.06 547 ASP A CA 1
ATOM 4247 C C . ASP A 1 547 ? 8.612 19.721 -19.116 1.00 91.06 547 ASP A C 1
ATOM 4249 O O . ASP A 1 547 ? 7.564 19.795 -19.760 1.00 91.06 547 ASP A O 1
ATOM 4253 N N . SER A 1 548 ? 9.291 18.572 -18.993 1.00 90.81 548 SER A N 1
ATOM 4254 C CA . SER A 1 548 ? 8.878 17.292 -19.591 1.00 90.81 548 SER A CA 1
ATOM 4255 C C . SER A 1 548 ? 7.478 16.860 -19.144 1.00 90.81 548 SER A C 1
ATOM 4257 O O . SER A 1 548 ? 6.646 16.472 -19.971 1.00 90.81 548 SER A O 1
ATOM 4259 N N . MET A 1 549 ? 7.195 16.969 -17.844 1.00 92.62 549 MET A N 1
ATOM 4260 C CA . MET A 1 549 ? 5.911 16.595 -17.260 1.00 92.62 549 MET A CA 1
ATOM 4261 C C . MET A 1 549 ? 4.807 17.563 -17.683 1.00 92.62 549 MET A C 1
ATOM 4263 O O . MET A 1 549 ? 3.763 17.138 -18.178 1.00 92.62 549 MET A O 1
ATOM 4267 N N . LYS A 1 550 ? 5.051 18.876 -17.576 1.00 92.50 550 LYS A N 1
ATOM 4268 C CA . LYS A 1 550 ? 4.106 19.911 -18.026 1.00 92.50 550 LYS A CA 1
ATOM 4269 C C . LYS A 1 550 ? 3.734 19.739 -19.494 1.00 92.50 550 LYS A C 1
ATOM 4271 O O . LYS A 1 550 ? 2.567 19.894 -19.856 1.00 92.50 550 LYS A O 1
ATOM 4276 N N . ASP A 1 551 ? 4.703 19.426 -20.347 1.00 92.31 551 ASP A N 1
ATOM 4277 C CA . ASP A 1 551 ? 4.448 19.214 -21.767 1.00 92.31 551 ASP A CA 1
ATOM 4278 C C . ASP A 1 551 ? 3.708 17.902 -22.037 1.00 92.31 551 ASP A C 1
ATOM 4280 O O . ASP A 1 551 ? 2.812 17.886 -22.882 1.00 92.31 551 ASP A O 1
ATOM 4284 N N . SER A 1 552 ? 3.987 16.836 -21.284 1.00 91.56 552 SER A N 1
ATOM 4285 C CA . SER A 1 552 ? 3.236 15.574 -21.362 1.00 91.56 552 SER A CA 1
ATOM 4286 C C . SER A 1 552 ? 1.776 15.757 -20.932 1.00 91.56 552 SER A C 1
ATOM 4288 O O . SER A 1 552 ? 0.864 15.332 -21.645 1.00 91.56 552 SER A O 1
ATOM 4290 N N . ILE A 1 553 ? 1.528 16.508 -19.853 1.00 91.12 553 ILE A N 1
ATOM 4291 C CA . ILE A 1 553 ? 0.175 16.884 -19.417 1.00 91.12 553 ILE A CA 1
ATOM 4292 C C . ILE A 1 553 ? -0.537 17.682 -20.518 1.00 91.12 553 ILE A C 1
ATOM 4294 O O . ILE A 1 553 ? -1.654 17.333 -20.900 1.00 91.12 553 ILE A O 1
ATOM 4298 N N . LYS A 1 554 ? 0.097 18.705 -21.110 1.00 91.75 554 LYS A N 1
ATOM 4299 C CA . LYS A 1 554 ? -0.504 19.464 -22.227 1.00 91.75 554 LYS A CA 1
ATOM 4300 C C . LYS A 1 554 ? -0.810 18.575 -23.435 1.00 91.75 554 LYS A C 1
ATOM 4302 O O . LYS A 1 554 ? -1.874 18.714 -24.035 1.00 91.75 554 LYS A O 1
ATOM 4307 N N . ARG A 1 555 ? 0.104 17.667 -23.798 1.00 90.00 555 ARG A N 1
ATOM 4308 C CA . ARG A 1 555 ? -0.088 16.722 -24.909 1.00 90.00 555 ARG A CA 1
ATOM 4309 C C . ARG A 1 555 ? -1.267 15.795 -24.652 1.00 90.00 555 ARG A C 1
ATOM 4311 O O . ARG A 1 555 ? -2.016 15.549 -25.592 1.00 90.00 555 ARG A O 1
ATOM 4318 N N . SER A 1 556 ? -1.471 15.345 -23.412 1.00 88.62 556 SER A N 1
ATOM 4319 C CA . SER A 1 556 ? -2.600 14.474 -23.063 1.00 88.62 556 SER A CA 1
ATOM 4320 C C . SER A 1 556 ? -3.949 15.123 -23.395 1.00 88.62 556 SER A C 1
ATOM 4322 O O . SER A 1 556 ? -4.790 14.488 -24.012 1.00 88.62 556 SER A O 1
ATOM 4324 N N . TYR A 1 557 ? -4.116 16.427 -23.143 1.00 87.94 557 TYR A N 1
ATOM 4325 C CA . TYR A 1 557 ? -5.349 17.157 -23.472 1.00 87.94 557 TYR A CA 1
ATOM 4326 C C . TYR A 1 557 ? -5.597 17.362 -24.969 1.00 87.94 557 TYR A C 1
ATOM 4328 O O . TYR A 1 557 ? -6.738 17.564 -25.387 1.00 87.94 557 TYR A O 1
ATOM 4336 N N . ILE A 1 558 ? -4.533 17.377 -25.770 1.00 88.62 558 ILE A N 1
ATOM 4337 C CA . ILE A 1 558 ? -4.613 17.532 -27.228 1.00 88.62 558 ILE A CA 1
ATOM 4338 C C . ILE A 1 558 ? -4.792 16.162 -27.897 1.00 88.62 558 ILE A C 1
ATOM 4340 O O . ILE A 1 558 ? -5.319 16.077 -29.011 1.00 88.62 558 ILE A O 1
ATOM 4344 N N . PHE A 1 559 ? -4.351 15.092 -27.231 1.00 84.81 559 PHE A N 1
ATOM 4345 C CA . PHE A 1 559 ? -4.396 13.741 -27.754 1.00 84.81 559 PHE A CA 1
ATOM 4346 C C . PHE A 1 559 ? -5.834 13.293 -28.002 1.00 84.81 559 PHE A C 1
ATOM 4348 O O . PHE A 1 559 ? -6.737 13.481 -27.190 1.00 84.81 559 PHE A O 1
ATOM 4355 N N . ASN A 1 560 ? -6.041 12.681 -29.164 1.00 80.25 560 ASN A N 1
ATOM 4356 C CA . ASN A 1 560 ? -7.317 12.106 -29.534 1.00 80.25 560 ASN A CA 1
ATOM 4357 C C . ASN A 1 560 ? -7.075 10.732 -30.152 1.00 80.25 560 ASN A C 1
ATOM 4359 O O . ASN A 1 560 ? -6.564 10.628 -31.271 1.00 80.25 560 ASN A O 1
ATOM 4363 N N . SER A 1 561 ? -7.493 9.698 -29.424 1.00 73.62 561 SER A N 1
ATOM 4364 C CA . SER A 1 561 ? -7.339 8.295 -29.814 1.00 73.62 561 SER A CA 1
ATOM 4365 C C . SER A 1 561 ? -7.951 7.997 -31.193 1.00 73.62 561 SER A C 1
ATOM 4367 O O . SER A 1 561 ? -7.356 7.291 -31.996 1.00 73.62 561 SER A O 1
ATOM 4369 N N . SER A 1 562 ? -9.065 8.646 -31.558 1.00 76.75 562 SER A N 1
ATOM 4370 C CA . SER A 1 562 ? -9.713 8.441 -32.869 1.00 76.75 562 SER A CA 1
ATOM 4371 C C . SER A 1 562 ? -8.925 8.986 -34.069 1.00 76.75 562 SER A C 1
ATOM 4373 O O . SER A 1 562 ? -9.198 8.614 -35.210 1.00 76.75 562 SER A O 1
ATOM 4375 N N . ARG A 1 563 ? -7.969 9.897 -33.839 1.00 78.19 563 ARG A N 1
ATOM 4376 C CA . ARG A 1 563 ? -7.179 10.556 -34.895 1.00 78.19 563 ARG A CA 1
ATOM 4377 C C . ARG A 1 563 ? -5.718 10.118 -34.924 1.00 78.19 563 ARG A C 1
ATOM 4379 O O . ARG A 1 563 ? -5.032 10.407 -35.903 1.00 78.19 563 ARG A O 1
ATOM 4386 N N . SER A 1 564 ? -5.236 9.465 -33.871 1.00 75.56 564 SER A N 1
ATOM 4387 C CA . SER A 1 564 ? -3.853 9.011 -33.759 1.00 75.56 564 SER A CA 1
ATOM 4388 C C . SER A 1 564 ? -3.753 7.526 -34.088 1.00 75.56 564 SER A C 1
ATOM 4390 O O . SER A 1 564 ? -4.479 6.720 -33.524 1.00 75.56 564 SER A O 1
ATOM 4392 N N . GLN A 1 565 ? -2.821 7.148 -34.966 1.00 72.81 565 GLN A N 1
ATOM 4393 C CA . GLN A 1 565 ? -2.503 5.731 -35.195 1.00 72.81 565 GLN A CA 1
ATOM 4394 C C . GLN A 1 565 ? -1.529 5.153 -34.162 1.00 72.81 565 GLN A C 1
ATOM 4396 O O . GLN A 1 565 ? -1.323 3.945 -34.126 1.00 72.81 565 GLN A O 1
ATOM 4401 N N . ARG A 1 566 ? -0.902 6.006 -33.345 1.00 79.75 566 ARG A N 1
ATOM 4402 C CA . ARG A 1 566 ? 0.018 5.586 -32.284 1.00 79.75 566 ARG A CA 1
ATOM 4403 C C . ARG A 1 566 ? -0.627 5.799 -30.915 1.00 79.75 566 ARG A C 1
ATOM 4405 O O . ARG A 1 566 ? -1.317 6.816 -30.753 1.00 79.75 566 ARG A O 1
ATOM 4412 N N . PRO A 1 567 ? -0.399 4.886 -29.952 1.00 82.31 567 PRO A N 1
ATOM 4413 C CA . PRO A 1 567 ? -0.812 5.107 -28.574 1.00 82.31 567 PRO A CA 1
ATOM 4414 C C . PRO A 1 567 ? -0.129 6.360 -28.022 1.00 82.31 567 PRO A C 1
ATOM 4416 O O . PRO A 1 567 ? 0.894 6.812 -28.546 1.00 82.31 567 PRO A O 1
ATOM 4419 N N . PHE A 1 568 ? -0.724 6.943 -26.985 1.00 84.75 568 PHE A N 1
ATOM 4420 C CA . PHE A 1 568 ? -0.084 8.042 -26.282 1.00 84.75 568 PHE A CA 1
ATOM 4421 C C . PHE A 1 568 ? 1.217 7.547 -25.642 1.00 84.75 568 PHE A C 1
ATOM 4423 O O . PHE A 1 568 ? 1.234 6.496 -25.007 1.00 84.75 568 PHE A O 1
ATOM 4430 N N . ASP A 1 569 ? 2.293 8.302 -25.834 1.00 86.25 569 ASP A N 1
ATOM 4431 C CA . ASP A 1 569 ? 3.604 7.975 -25.285 1.00 86.25 569 ASP A CA 1
ATOM 4432 C C . ASP A 1 569 ? 3.682 8.465 -23.835 1.00 86.25 569 ASP A C 1
ATOM 4434 O O . ASP A 1 569 ? 3.858 9.660 -23.580 1.00 86.25 569 ASP A O 1
ATOM 4438 N N . SER A 1 570 ? 3.448 7.549 -22.893 1.00 87.06 570 SER A N 1
ATOM 4439 C CA . SER A 1 570 ? 3.478 7.837 -21.460 1.00 87.06 570 SER A CA 1
ATOM 4440 C C . SER A 1 570 ? 4.906 8.089 -20.988 1.00 87.06 570 SER A C 1
ATOM 4442 O O . SER A 1 570 ? 5.816 7.301 -21.253 1.00 87.06 570 SER A O 1
ATOM 4444 N N . LEU A 1 571 ? 5.096 9.168 -20.232 1.00 91.56 571 LEU A N 1
ATOM 4445 C CA . LEU A 1 571 ? 6.392 9.518 -19.664 1.00 91.56 571 LEU A CA 1
ATOM 4446 C C . LEU A 1 571 ? 6.785 8.503 -18.582 1.00 91.56 571 LEU A C 1
ATOM 4448 O O . LEU A 1 571 ? 6.016 8.261 -17.656 1.00 91.56 571 LEU A O 1
ATOM 4452 N N . LYS A 1 572 ? 7.976 7.915 -18.686 1.00 91.75 572 LYS A N 1
ATOM 4453 C CA . LYS A 1 572 ? 8.509 6.980 -17.686 1.00 91.75 572 LYS A CA 1
ATOM 4454 C C . LYS A 1 572 ? 9.494 7.719 -16.783 1.00 91.75 572 LYS A C 1
ATOM 4456 O O . LYS A 1 572 ? 10.602 8.037 -17.207 1.00 91.75 572 LYS A O 1
ATOM 4461 N N . GLU A 1 573 ? 9.073 8.028 -15.563 1.00 92.75 573 GLU A N 1
ATOM 4462 C CA . GLU A 1 573 ? 9.900 8.682 -14.548 1.00 92.75 573 GLU A CA 1
ATOM 4463 C C . GLU A 1 573 ? 10.527 7.608 -13.652 1.00 92.75 573 GLU A C 1
ATOM 4465 O O . GLU A 1 573 ? 9.883 7.065 -12.755 1.00 92.75 573 GLU A O 1
ATOM 4470 N N . HIS A 1 574 ? 11.795 7.295 -13.927 1.00 92.25 574 HIS A N 1
ATOM 4471 C CA . HIS A 1 574 ? 12.544 6.257 -13.211 1.00 92.25 574 HIS A CA 1
ATOM 4472 C C . HIS A 1 574 ? 13.184 6.718 -11.906 1.00 92.25 574 HIS A C 1
ATOM 4474 O O . HIS A 1 574 ? 13.493 5.884 -11.059 1.00 92.25 574 HIS A O 1
ATOM 4480 N N . PHE A 1 575 ? 13.377 8.027 -11.756 1.00 92.00 575 PHE A N 1
ATOM 4481 C CA . PHE A 1 575 ? 14.138 8.613 -10.663 1.00 92.00 575 PHE A CA 1
ATOM 4482 C C . PHE A 1 575 ? 13.254 9.577 -9.870 1.00 92.00 575 PHE A C 1
ATOM 4484 O O . PHE A 1 575 ? 12.785 10.569 -10.445 1.00 92.00 575 PHE A O 1
ATOM 4491 N N . PRO A 1 576 ? 13.016 9.313 -8.574 1.00 93.38 576 PRO A N 1
ATOM 4492 C CA . PRO A 1 576 ? 12.379 10.283 -7.705 1.00 93.38 576 PRO A CA 1
ATOM 4493 C C . PRO A 1 576 ? 13.309 11.481 -7.491 1.00 93.38 576 PRO A C 1
ATOM 4495 O O . PRO A 1 576 ? 14.532 11.371 -7.535 1.00 93.38 576 PRO A O 1
ATOM 4498 N N . ASP A 1 577 ? 12.720 12.646 -7.247 1.00 90.81 577 ASP A N 1
ATOM 4499 C CA . ASP A 1 577 ? 13.459 13.876 -6.964 1.00 90.81 577 ASP A CA 1
ATOM 4500 C C . ASP A 1 577 ? 14.061 13.880 -5.546 1.00 90.81 577 ASP A C 1
ATOM 4502 O O . ASP A 1 577 ? 14.991 14.635 -5.277 1.00 90.81 577 ASP A O 1
ATOM 4506 N N . PHE A 1 578 ? 13.526 13.050 -4.647 1.00 92.62 578 PHE A N 1
ATOM 4507 C CA . PHE A 1 578 ? 14.054 12.777 -3.310 1.00 92.62 578 PHE A CA 1
ATOM 4508 C C . PHE A 1 578 ? 13.563 11.402 -2.844 1.00 92.62 578 PHE A C 1
ATOM 4510 O O . PHE A 1 578 ? 12.427 11.027 -3.140 1.00 92.62 578 PHE A O 1
ATOM 4517 N N . SER A 1 579 ? 14.387 10.666 -2.100 1.00 92.88 579 SER A N 1
ATOM 4518 C CA . SER A 1 579 ? 14.036 9.363 -1.528 1.00 92.88 579 SER A CA 1
ATOM 4519 C C . SER A 1 579 ? 14.675 9.226 -0.149 1.00 92.88 579 SER A C 1
ATOM 4521 O O . SER A 1 579 ? 15.860 9.506 0.005 1.00 92.88 579 SER A O 1
ATOM 4523 N N . THR A 1 580 ? 13.917 8.769 0.846 1.00 93.81 580 THR A N 1
ATOM 4524 C CA . THR A 1 580 ? 14.439 8.474 2.191 1.00 93.81 580 THR A CA 1
ATOM 4525 C C . THR A 1 580 ? 13.796 7.216 2.759 1.00 93.81 580 THR A C 1
ATOM 4527 O O . THR A 1 580 ? 12.641 6.920 2.452 1.00 93.81 580 THR A O 1
ATOM 4530 N N . ARG A 1 581 ? 14.547 6.490 3.589 1.00 93.94 581 ARG A N 1
ATOM 4531 C CA . ARG A 1 581 ? 14.076 5.357 4.405 1.00 93.94 581 ARG A CA 1
ATOM 4532 C C . ARG A 1 581 ? 14.320 5.602 5.901 1.00 93.94 581 ARG A C 1
ATOM 4534 O O . ARG A 1 581 ? 14.102 4.720 6.713 1.00 93.94 581 ARG A O 1
ATOM 4541 N N . ASP A 1 582 ? 14.749 6.811 6.273 1.00 92.38 582 ASP A N 1
ATOM 4542 C CA . ASP A 1 582 ? 15.237 7.112 7.629 1.00 92.38 582 ASP A CA 1
ATOM 4543 C C . ASP A 1 582 ? 14.123 7.557 8.591 1.00 92.38 582 ASP A C 1
ATOM 4545 O O . ASP A 1 582 ? 14.368 7.807 9.773 1.00 92.38 582 ASP A O 1
ATOM 4549 N N . ILE A 1 583 ? 12.896 7.729 8.088 1.00 94.44 583 ILE A N 1
ATOM 4550 C CA . ILE A 1 583 ? 11.780 8.277 8.871 1.00 94.44 583 ILE A CA 1
ATOM 4551 C C . ILE A 1 583 ? 11.112 7.203 9.734 1.00 94.44 583 ILE A C 1
ATOM 4553 O O . ILE A 1 583 ? 10.821 7.469 10.903 1.00 94.44 583 ILE A O 1
ATOM 4557 N N . HIS A 1 584 ? 10.878 6.022 9.156 1.00 94.62 584 HIS A N 1
ATOM 4558 C CA . HIS A 1 584 ? 10.204 4.878 9.780 1.00 94.62 584 HIS A CA 1
ATOM 4559 C C . HIS A 1 584 ? 11.038 3.619 9.561 1.00 94.62 584 HIS A C 1
ATOM 4561 O O . HIS A 1 584 ? 11.738 3.511 8.557 1.00 94.62 584 HIS A O 1
ATOM 4567 N N . ARG A 1 585 ? 10.948 2.660 10.483 1.00 90.62 585 ARG A N 1
ATOM 4568 C CA . ARG A 1 585 ? 11.683 1.385 10.414 1.00 90.62 585 ARG A CA 1
ATOM 4569 C C . ARG A 1 585 ? 10.893 0.254 9.757 1.00 90.62 585 ARG A C 1
ATOM 4571 O O . ARG A 1 585 ? 11.453 -0.812 9.536 1.00 90.62 585 ARG A O 1
ATOM 4578 N N . ASN A 1 586 ? 9.613 0.486 9.477 1.00 92.56 586 ASN A N 1
ATOM 4579 C CA . ASN A 1 586 ? 8.678 -0.486 8.917 1.00 92.56 586 ASN A CA 1
ATOM 4580 C C . ASN A 1 586 ? 7.843 0.161 7.790 1.00 92.56 586 ASN A C 1
ATOM 4582 O O . ASN A 1 586 ? 8.086 1.315 7.415 1.00 92.56 586 ASN A O 1
ATOM 4586 N N . TYR A 1 587 ? 6.861 -0.563 7.249 1.00 91.19 587 TYR A N 1
ATOM 4587 C CA . TYR A 1 587 ? 5.979 -0.111 6.174 1.00 91.19 587 TYR A CA 1
ATOM 4588 C C . TYR A 1 587 ? 5.363 1.255 6.469 1.00 91.19 587 TYR A C 1
ATOM 4590 O O . TYR A 1 587 ? 5.052 1.596 7.613 1.00 91.19 587 TYR A O 1
ATOM 4598 N N . VAL A 1 588 ? 5.141 2.048 5.426 1.00 94.44 588 VAL A N 1
ATOM 4599 C CA . VAL A 1 588 ? 4.553 3.381 5.561 1.00 94.44 588 VAL A CA 1
ATOM 4600 C C . VAL A 1 588 ? 3.187 3.375 4.892 1.00 94.44 588 VAL A C 1
ATOM 4602 O O . VAL A 1 588 ? 3.080 3.426 3.669 1.00 94.44 588 VAL A O 1
ATOM 4605 N N . ASP A 1 589 ? 2.130 3.297 5.701 1.00 89.38 589 ASP A N 1
ATOM 4606 C CA . ASP A 1 589 ? 0.759 3.053 5.235 1.00 89.38 589 ASP A CA 1
ATOM 4607 C C . ASP A 1 589 ? -0.024 4.331 4.902 1.00 89.38 589 ASP A C 1
ATOM 4609 O O . ASP A 1 589 ? -1.030 4.282 4.193 1.00 89.38 589 ASP A O 1
ATOM 4613 N N . CYS A 1 590 ? 0.409 5.492 5.399 1.00 91.94 590 CYS A N 1
ATOM 4614 C CA . CYS A 1 590 ? -0.289 6.752 5.170 1.00 91.94 590 CYS A CA 1
ATOM 4615 C C . CYS A 1 590 ? 0.685 7.931 5.106 1.00 91.94 590 CYS A C 1
ATOM 4617 O O . CYS A 1 590 ? 1.472 8.153 6.030 1.00 91.94 590 CYS A O 1
ATOM 4619 N N . VAL A 1 591 ? 0.575 8.736 4.044 1.00 94.69 591 VAL A N 1
ATOM 4620 C CA . VAL A 1 591 ? 1.345 9.974 3.845 1.00 94.69 591 VAL A CA 1
ATOM 4621 C C . VAL A 1 591 ? 0.437 11.101 3.363 1.00 94.69 591 VAL A C 1
ATOM 4623 O O . VAL A 1 591 ? -0.410 10.873 2.502 1.00 94.69 591 VAL A O 1
ATOM 4626 N N . GLN A 1 592 ? 0.598 12.306 3.920 1.00 93.69 592 GLN A N 1
ATOM 4627 C CA . GLN A 1 592 ? -0.107 13.521 3.489 1.00 93.69 592 GLN A CA 1
ATOM 4628 C C . GLN A 1 592 ? 0.783 14.763 3.610 1.00 93.69 592 GLN A C 1
ATOM 4630 O O . GLN A 1 592 ? 1.621 14.860 4.511 1.00 93.69 592 GLN A O 1
ATOM 4635 N N . TRP A 1 593 ? 0.572 15.740 2.731 1.00 92.81 593 TRP A N 1
ATOM 4636 C CA . TRP A 1 593 ? 1.241 17.040 2.786 1.00 92.81 593 TRP A CA 1
ATOM 4637 C C . TRP A 1 593 ? 0.589 17.970 3.810 1.00 92.81 593 TRP A C 1
ATOM 4639 O O . TRP A 1 593 ? -0.629 18.137 3.827 1.00 92.81 593 TRP A O 1
ATOM 4649 N N . LEU A 1 594 ? 1.408 18.656 4.605 1.00 90.06 594 LEU A N 1
ATOM 4650 C CA . LEU A 1 594 ? 1.016 19.742 5.502 1.00 90.06 594 LEU A CA 1
ATOM 4651 C C . LEU A 1 594 ? 1.799 21.006 5.121 1.00 90.06 594 LEU A C 1
ATOM 4653 O O . LEU A 1 594 ? 2.885 21.271 5.640 1.00 90.06 594 LEU A O 1
ATOM 4657 N N . GLY A 1 595 ? 1.265 21.784 4.179 1.00 86.19 595 GLY A N 1
ATOM 4658 C CA . GLY A 1 595 ? 2.022 22.868 3.545 1.00 86.19 595 GLY A CA 1
ATOM 4659 C C . GLY A 1 595 ? 3.296 22.342 2.869 1.00 86.19 595 GLY A C 1
ATOM 4660 O O . GLY A 1 595 ? 3.212 21.530 1.955 1.00 86.19 595 GLY A O 1
ATOM 4661 N N . ASP A 1 596 ? 4.467 22.792 3.330 1.00 84.88 596 ASP A N 1
ATOM 4662 C CA . ASP A 1 596 ? 5.778 22.307 2.861 1.00 84.88 596 ASP A CA 1
ATOM 4663 C C . ASP A 1 596 ? 6.324 21.115 3.671 1.00 84.88 596 ASP A C 1
ATOM 4665 O O . ASP A 1 596 ? 7.401 20.599 3.368 1.00 84.88 596 ASP A O 1
ATOM 4669 N N . PHE A 1 597 ? 5.605 20.685 4.709 1.00 90.25 597 PHE A N 1
ATOM 4670 C CA . PHE A 1 597 ? 5.960 19.540 5.542 1.00 90.25 597 PHE A CA 1
ATOM 4671 C C . PHE A 1 597 ? 5.216 18.285 5.101 1.00 90.25 597 PHE A C 1
ATOM 4673 O O . PHE A 1 597 ? 4.198 18.345 4.410 1.00 90.25 597 PHE A O 1
ATOM 4680 N N . ILE A 1 598 ? 5.711 17.137 5.545 1.00 94.31 598 ILE A N 1
ATOM 4681 C CA . ILE A 1 598 ? 5.135 15.829 5.264 1.00 94.31 598 ILE A CA 1
ATOM 4682 C C . ILE A 1 598 ? 4.741 15.196 6.591 1.00 94.31 598 ILE A C 1
ATOM 4684 O O . ILE A 1 598 ? 5.538 15.142 7.528 1.00 94.31 598 ILE A O 1
ATOM 4688 N N . LEU A 1 599 ? 3.509 14.705 6.657 1.00 95.62 599 LEU A N 1
ATOM 4689 C CA . LEU A 1 599 ? 3.039 13.822 7.711 1.00 95.62 599 LEU A CA 1
ATOM 4690 C C . LEU A 1 599 ? 3.047 12.398 7.176 1.00 95.62 599 LEU A C 1
ATOM 4692 O O . LEU A 1 599 ? 2.523 12.138 6.095 1.00 95.62 599 LEU A O 1
ATOM 4696 N N . SER A 1 600 ? 3.626 11.474 7.931 1.00 96.50 600 SER A N 1
ATOM 4697 C CA . SER A 1 600 ? 3.664 10.060 7.553 1.00 96.50 600 SER A CA 1
ATOM 4698 C C . SER A 1 600 ? 3.555 9.159 8.773 1.00 96.50 600 SER A C 1
ATOM 4700 O O . SER A 1 600 ? 3.960 9.555 9.868 1.00 96.50 600 SER A O 1
ATOM 4702 N N . LYS A 1 601 ? 3.000 7.967 8.583 1.00 95.12 601 LYS A N 1
ATOM 4703 C CA . LYS A 1 601 ? 2.719 6.996 9.639 1.00 95.12 601 LYS A CA 1
ATOM 4704 C C . LYS A 1 601 ? 3.211 5.602 9.239 1.00 95.12 601 LYS A C 1
ATOM 4706 O O . LYS A 1 601 ? 3.145 5.241 8.069 1.00 95.12 601 LYS A O 1
ATOM 4711 N N . SER A 1 602 ? 3.634 4.848 10.251 1.00 94.06 602 SER A N 1
ATOM 4712 C CA . SER A 1 602 ? 3.924 3.411 10.209 1.00 94.06 602 SER A CA 1
ATOM 4713 C C . SER A 1 602 ? 3.186 2.691 11.364 1.00 94.06 602 SER A C 1
ATOM 4715 O O . SER A 1 602 ? 2.177 3.197 11.877 1.00 94.06 602 SER A O 1
ATOM 4717 N N . CYS A 1 603 ? 3.668 1.527 11.803 1.00 90.25 603 CYS A N 1
ATOM 4718 C CA . CYS A 1 603 ? 3.156 0.762 12.946 1.00 90.25 603 CYS A CA 1
ATOM 4719 C C . CYS A 1 603 ? 3.701 1.241 14.308 1.00 90.25 603 CYS A C 1
ATOM 4721 O O . CYS A 1 603 ? 3.255 0.780 15.351 1.00 90.25 603 CYS A O 1
ATOM 4723 N N . GLU A 1 604 ? 4.614 2.216 14.325 1.00 91.12 604 GLU A N 1
ATOM 4724 C CA . GLU A 1 604 ? 5.324 2.711 15.522 1.00 91.12 604 GLU A CA 1
ATOM 4725 C C . GLU A 1 604 ? 4.459 3.557 16.488 1.00 91.12 604 GLU A C 1
ATOM 4727 O O . GLU A 1 604 ? 4.984 4.270 17.342 1.00 91.12 604 GLU A O 1
ATOM 4732 N N . ASN A 1 605 ? 3.127 3.537 16.353 1.00 92.75 605 ASN A N 1
ATOM 4733 C CA . ASN A 1 605 ? 2.190 4.356 17.136 1.00 92.75 605 ASN A CA 1
ATOM 4734 C C . ASN A 1 605 ? 2.476 5.880 17.115 1.00 92.75 605 ASN A C 1
ATOM 4736 O O . ASN A 1 605 ? 2.144 6.614 18.053 1.00 92.75 605 ASN A O 1
ATOM 4740 N N . GLN A 1 606 ? 3.079 6.378 16.031 1.00 93.50 606 GLN A N 1
ATOM 4741 C CA . GLN A 1 606 ? 3.425 7.789 15.856 1.00 93.50 606 GLN A CA 1
ATOM 4742 C C . GLN A 1 606 ? 3.156 8.267 14.427 1.00 93.50 606 GLN A C 1
ATOM 4744 O O . GLN A 1 606 ? 3.464 7.579 13.455 1.00 93.50 606 GLN A O 1
ATOM 4749 N N . ILE A 1 607 ? 2.644 9.495 14.296 1.00 95.56 607 ILE A N 1
ATOM 4750 C CA . ILE A 1 607 ? 2.669 10.236 13.029 1.00 95.56 607 ILE A CA 1
ATOM 4751 C C . ILE A 1 607 ? 3.877 11.164 13.085 1.00 95.56 607 ILE A C 1
ATOM 4753 O O . ILE A 1 607 ? 3.988 12.013 13.972 1.00 95.56 607 ILE A O 1
ATOM 4757 N N . VAL A 1 608 ? 4.783 11.019 12.128 1.00 95.81 608 VAL A N 1
ATOM 4758 C CA . VAL A 1 608 ? 6.010 11.806 12.046 1.00 95.81 608 VAL A CA 1
ATOM 4759 C C . VAL A 1 608 ? 5.790 12.975 11.095 1.00 95.81 608 VAL A C 1
ATOM 4761 O O . VAL A 1 608 ? 5.419 12.779 9.937 1.00 95.81 608 VAL A O 1
ATOM 4764 N N . CYS A 1 609 ? 6.030 14.188 11.593 1.00 94.00 609 CYS A N 1
ATOM 4765 C CA . CYS A 1 609 ? 6.109 15.414 10.811 1.00 94.00 609 CYS A CA 1
ATOM 4766 C C . CYS A 1 609 ? 7.564 15.709 10.484 1.00 94.00 609 CYS A C 1
ATOM 4768 O O . CYS A 1 609 ? 8.386 15.905 11.387 1.00 94.00 609 CYS A O 1
ATOM 4770 N N . TRP A 1 610 ? 7.884 15.745 9.201 1.00 93.88 610 TRP A N 1
ATOM 4771 C CA . TRP A 1 610 ? 9.249 15.889 8.727 1.00 93.88 610 TRP A CA 1
ATOM 4772 C C . TRP A 1 610 ? 9.290 16.670 7.418 1.00 93.88 610 TRP A C 1
ATOM 4774 O O . TRP A 1 610 ? 8.262 16.981 6.812 1.00 93.88 610 TRP A O 1
ATOM 4784 N N . LYS A 1 611 ? 10.499 17.019 6.990 1.00 90.88 611 LYS A N 1
ATOM 4785 C CA . LYS A 1 611 ? 10.749 17.595 5.672 1.00 90.88 611 LYS A CA 1
ATOM 4786 C C . LYS A 1 611 ? 12.011 17.013 5.043 1.00 90.88 611 LYS A C 1
ATOM 4788 O O . LYS A 1 611 ? 12.952 16.699 5.777 1.00 90.88 611 LYS A O 1
ATOM 4793 N N . PRO A 1 612 ? 12.067 16.907 3.710 1.00 89.81 612 PRO A N 1
ATOM 4794 C CA . PRO A 1 612 ? 13.307 16.611 3.011 1.00 89.81 612 PRO A CA 1
ATOM 4795 C C . PRO A 1 612 ? 14.295 17.783 3.150 1.00 89.81 612 PRO A C 1
ATOM 4797 O O . PRO A 1 612 ? 13.881 18.947 3.178 1.00 89.81 612 PRO A O 1
ATOM 4800 N N . GLY A 1 613 ? 15.593 17.489 3.220 1.00 85.06 613 GLY A N 1
ATOM 4801 C CA . GLY A 1 613 ? 16.653 18.487 3.385 1.00 85.06 613 GLY A CA 1
ATOM 4802 C C . GLY A 1 613 ? 16.717 19.101 4.788 1.00 85.06 613 GLY A C 1
ATOM 4803 O O . GLY A 1 613 ? 16.042 18.664 5.728 1.00 85.06 613 GLY A O 1
ATOM 4804 N N . GLN A 1 614 ? 17.548 20.132 4.952 1.00 81.12 614 GLN A N 1
ATOM 4805 C CA . GLN A 1 614 ? 17.736 20.821 6.234 1.00 81.12 614 GLN A CA 1
ATOM 4806 C C . GLN A 1 614 ? 16.642 21.850 6.525 1.00 81.12 614 GLN A C 1
ATOM 4808 O O . GLN A 1 614 ? 16.131 22.489 5.609 1.00 81.12 614 GLN A O 1
ATOM 4813 N N . LEU A 1 615 ? 16.372 22.095 7.820 1.00 76.81 615 LEU A N 1
ATOM 4814 C CA . LEU A 1 615 ? 15.658 23.243 8.433 1.00 76.81 615 LEU A CA 1
ATOM 4815 C C . LEU A 1 615 ? 15.373 24.443 7.505 1.00 76.81 615 LEU A C 1
ATOM 4817 O O . LEU A 1 615 ? 14.239 24.840 7.228 1.00 76.81 615 LEU A O 1
ATOM 4821 N N . GLU A 1 616 ? 16.471 25.015 7.036 1.00 75.12 616 GLU A N 1
ATOM 4822 C CA . GLU A 1 616 ? 16.564 26.344 6.435 1.00 75.12 616 GLU A CA 1
ATOM 4823 C C . GLU A 1 616 ? 16.519 26.309 4.899 1.00 75.12 616 GLU A C 1
ATOM 4825 O O . GLU A 1 616 ? 16.339 27.343 4.254 1.00 75.12 616 GLU A O 1
ATOM 4830 N N . GLU A 1 617 ? 16.646 25.121 4.307 1.00 73.75 617 GLU A N 1
ATOM 4831 C CA . GLU A 1 617 ? 16.624 24.927 2.863 1.00 73.75 617 GLU A CA 1
ATOM 4832 C C . GLU A 1 617 ? 15.191 25.015 2.329 1.00 73.75 617 GLU A C 1
ATOM 4834 O O . GLU A 1 617 ? 14.251 24.423 2.872 1.00 73.75 617 GLU A O 1
ATOM 4839 N N . THR A 1 618 ? 15.038 25.802 1.262 1.00 66.25 618 THR A N 1
ATOM 4840 C CA . THR A 1 618 ? 13.766 26.073 0.570 1.00 66.25 618 THR A CA 1
ATOM 4841 C C . THR A 1 618 ? 13.641 25.312 -0.746 1.00 66.25 618 THR A C 1
ATOM 4843 O O . THR A 1 618 ? 12.529 25.074 -1.209 1.00 66.25 618 THR A O 1
ATOM 4846 N N . GLU A 1 619 ? 14.764 24.900 -1.335 1.00 67.00 619 GLU A N 1
ATOM 4847 C CA . GLU A 1 619 ? 14.812 24.126 -2.570 1.00 67.00 619 GLU A CA 1
ATOM 4848 C C . GLU A 1 619 ? 15.596 22.837 -2.340 1.00 67.00 619 GLU A C 1
ATOM 4850 O O . GLU A 1 619 ? 16.715 22.870 -1.834 1.00 67.00 619 GLU A O 1
ATOM 4855 N N . LEU A 1 620 ? 14.996 21.717 -2.740 1.00 73.38 620 LEU A N 1
ATOM 4856 C CA . LEU A 1 620 ? 15.605 20.392 -2.697 1.00 73.38 620 LEU A CA 1
ATOM 4857 C C . LEU A 1 620 ? 16.477 20.164 -3.923 1.00 73.38 620 LEU A C 1
ATOM 4859 O O . LEU A 1 620 ? 16.022 20.361 -5.057 1.00 73.38 620 LEU A O 1
ATOM 4863 N N . ARG A 1 621 ? 17.710 19.714 -3.698 1.00 71.12 621 ARG A N 1
ATOM 4864 C CA . ARG A 1 621 ? 18.580 19.198 -4.753 1.00 71.12 621 ARG A CA 1
ATOM 4865 C C . ARG A 1 621 ? 18.380 17.694 -4.862 1.00 71.12 621 ARG A C 1
ATOM 4867 O O . ARG A 1 621 ? 18.175 17.006 -3.873 1.00 71.12 621 ARG A O 1
ATOM 4874 N N . SER A 1 622 ? 18.524 17.167 -6.072 1.00 62.84 622 SER A N 1
ATOM 4875 C CA . SER A 1 622 ? 18.399 15.731 -6.349 1.00 62.84 622 SER A CA 1
ATOM 4876 C C . SER A 1 622 ? 19.469 14.861 -5.669 1.00 62.84 622 SER A C 1
ATOM 4878 O O . SER A 1 622 ? 19.349 13.645 -5.674 1.00 62.84 622 SER A O 1
ATOM 4880 N N . SER A 1 623 ? 20.526 15.464 -5.113 1.00 66.31 623 SER A N 1
ATOM 4881 C CA . SER A 1 623 ? 21.571 14.782 -4.337 1.00 66.31 623 SER A CA 1
ATOM 4882 C C . SER A 1 623 ? 21.317 14.781 -2.827 1.00 66.31 623 SER A C 1
ATOM 4884 O O . SER A 1 623 ? 22.135 14.243 -2.084 1.00 66.31 623 SER A O 1
ATOM 4886 N N . ASP A 1 624 ? 20.262 15.449 -2.356 1.00 74.56 624 ASP A N 1
ATOM 4887 C CA . ASP A 1 624 ? 20.010 15.580 -0.925 1.00 74.56 624 ASP A CA 1
ATOM 4888 C C . ASP A 1 624 ? 19.404 14.280 -0.396 1.00 74.56 624 ASP A C 1
ATOM 4890 O O . ASP A 1 624 ? 18.323 13.869 -0.804 1.00 74.56 624 ASP A O 1
ATOM 4894 N N . THR A 1 625 ? 20.105 13.637 0.533 1.00 75.81 625 THR A N 1
ATOM 4895 C CA . THR A 1 625 ? 19.638 12.424 1.225 1.00 75.81 625 THR A CA 1
ATOM 4896 C C . THR A 1 625 ? 19.127 12.719 2.631 1.00 75.81 625 THR A C 1
ATOM 4898 O O . THR A 1 625 ? 18.428 11.908 3.230 1.00 75.81 625 THR A O 1
ATOM 4901 N N . ASN A 1 626 ? 19.444 13.901 3.161 1.00 85.38 626 ASN A N 1
ATOM 4902 C CA . ASN A 1 626 ? 19.087 14.273 4.521 1.00 85.38 626 ASN A CA 1
ATOM 4903 C C . ASN A 1 626 ? 17.582 14.500 4.659 1.00 85.38 626 ASN A C 1
ATOM 4905 O O . ASN A 1 626 ? 16.933 15.094 3.796 1.00 85.38 626 ASN A O 1
ATOM 4909 N N . SER A 1 627 ? 17.050 14.112 5.810 1.00 90.19 627 SER A N 1
ATOM 4910 C CA . SER A 1 627 ? 15.683 14.396 6.221 1.00 90.19 627 SER A CA 1
ATOM 4911 C C . SER A 1 627 ? 15.698 15.053 7.604 1.00 90.19 627 SER A C 1
ATOM 4913 O O . SER A 1 627 ? 16.537 14.743 8.449 1.00 90.19 627 SER A O 1
ATOM 4915 N N . THR A 1 628 ? 14.804 16.014 7.838 1.00 90.50 628 THR A N 1
ATOM 4916 C CA . THR A 1 628 ? 14.685 16.689 9.136 1.00 90.50 628 THR A CA 1
ATOM 4917 C C . THR A 1 628 ? 13.344 16.352 9.765 1.00 90.50 628 THR A C 1
ATOM 4919 O O . THR A 1 628 ? 12.296 16.763 9.263 1.00 90.50 628 THR A O 1
ATOM 4922 N N . ILE A 1 629 ? 13.371 15.652 10.899 1.00 92.62 629 ILE A N 1
ATOM 4923 C CA . ILE A 1 629 ? 12.181 15.404 11.718 1.00 92.62 629 ILE A CA 1
ATOM 4924 C C . ILE A 1 629 ? 11.901 16.634 12.581 1.00 92.62 629 ILE A C 1
ATOM 4926 O O . ILE A 1 629 ? 12.773 17.126 13.294 1.00 92.62 629 ILE A O 1
ATOM 4930 N N . ILE A 1 630 ? 10.668 17.125 12.517 1.00 90.12 630 ILE A N 1
ATOM 4931 C CA . ILE A 1 630 ? 10.224 18.337 13.211 1.00 90.12 630 ILE A CA 1
ATOM 4932 C C . ILE A 1 630 ? 9.469 17.960 14.477 1.00 90.12 630 ILE A C 1
ATOM 4934 O O . ILE A 1 630 ? 9.682 18.548 15.537 1.00 90.12 630 ILE A O 1
ATOM 4938 N N . HIS A 1 631 ? 8.560 16.991 14.368 1.00 91.56 631 HIS A N 1
ATOM 4939 C CA . HIS A 1 631 ? 7.715 16.583 15.479 1.00 91.56 631 HIS A CA 1
ATOM 4940 C C . HIS A 1 631 ? 7.171 15.166 15.297 1.00 91.56 631 HIS A C 1
ATOM 4942 O O . HIS A 1 631 ? 7.050 14.678 14.176 1.00 91.56 631 HIS A O 1
ATOM 4948 N N . ARG A 1 632 ? 6.814 14.524 16.411 1.00 94.06 632 ARG A N 1
ATOM 4949 C CA . ARG A 1 632 ? 6.195 13.198 16.463 1.00 94.06 632 ARG A CA 1
ATOM 4950 C C . ARG A 1 632 ? 4.888 13.316 17.242 1.00 94.06 632 ARG A C 1
ATOM 4952 O O . ARG A 1 632 ? 4.900 13.697 18.410 1.00 94.06 632 ARG A O 1
ATOM 4959 N N . PHE A 1 633 ? 3.770 13.032 16.584 1.00 92.81 633 PHE A N 1
ATOM 4960 C CA . PHE A 1 633 ? 2.455 12.978 17.212 1.00 92.81 633 PHE A CA 1
ATOM 4961 C C . PHE A 1 633 ? 2.225 11.559 17.727 1.00 92.81 633 PHE A C 1
ATOM 4963 O O . PHE A 1 633 ? 1.885 10.659 16.960 1.00 92.81 633 PHE A O 1
ATOM 4970 N N . GLU A 1 634 ? 2.440 11.368 19.023 1.00 91.44 634 GLU A N 1
ATOM 4971 C CA . GLU A 1 634 ? 2.273 10.074 19.682 1.00 91.44 634 GLU A CA 1
ATOM 4972 C C . GLU A 1 634 ? 0.792 9.752 19.922 1.00 91.44 634 GLU A C 1
ATOM 4974 O O . GLU A 1 634 ? -0.009 10.604 20.326 1.00 91.44 634 GLU A O 1
ATOM 4979 N N . TYR A 1 635 ? 0.438 8.493 19.694 1.00 92.06 635 TYR A N 1
ATOM 4980 C CA . TYR A 1 635 ? -0.830 7.880 20.077 1.00 92.06 635 TYR A CA 1
ATOM 4981 C C . TYR A 1 635 ? -0.554 6.454 20.557 1.00 92.06 635 TYR A C 1
ATOM 4983 O O . TYR A 1 635 ? 0.589 6.079 20.798 1.00 92.06 635 TYR A O 1
ATOM 4991 N N . SER A 1 636 ? -1.596 5.661 20.781 1.00 89.56 636 SER A N 1
ATOM 4992 C CA . SER A 1 636 ? -1.426 4.291 21.250 1.00 89.56 636 SER A CA 1
ATOM 4993 C C . SER A 1 636 ? -2.423 3.336 20.615 1.00 89.56 636 SER A C 1
ATOM 4995 O O . SER A 1 636 ? -3.546 3.723 20.260 1.00 89.56 636 SER A O 1
ATOM 4997 N N . GLN A 1 637 ? -2.014 2.066 20.558 1.00 88.94 637 GLN A N 1
ATOM 4998 C CA . GLN A 1 637 ? -2.859 0.938 20.177 1.00 88.94 637 GLN A CA 1
ATOM 4999 C C . GLN A 1 637 ? -3.345 1.042 18.717 1.00 88.94 637 GLN A C 1
ATOM 5001 O O . GLN A 1 637 ? -4.544 0.992 18.440 1.00 88.94 637 GLN A O 1
ATOM 5006 N N . CYS A 1 638 ? -2.421 1.281 17.785 1.00 88.31 638 CYS A N 1
ATOM 5007 C CA . CYS A 1 638 ? -2.661 1.395 16.345 1.00 88.31 638 CYS A CA 1
ATOM 5008 C C . CYS A 1 638 ? -1.443 0.861 15.560 1.00 88.31 638 CYS A C 1
ATOM 5010 O O . CYS A 1 638 ? -0.778 1.591 14.825 1.00 88.31 638 CYS A O 1
ATOM 5012 N N . GLU A 1 639 ? -1.164 -0.429 15.766 1.00 85.94 639 GLU A N 1
ATOM 5013 C CA . GLU A 1 639 ? -0.047 -1.179 15.157 1.00 85.94 639 GLU A CA 1
ATOM 5014 C C . GLU A 1 639 ? -0.465 -1.986 13.920 1.00 85.94 639 GLU A C 1
ATOM 5016 O O . GLU A 1 639 ? 0.388 -2.463 13.176 1.00 85.94 639 GLU A O 1
ATOM 5021 N N . ILE A 1 640 ? -1.773 -2.122 13.678 1.00 86.00 640 ILE A N 1
ATOM 5022 C CA . ILE A 1 640 ? -2.279 -2.825 12.498 1.00 86.00 640 ILE A CA 1
ATOM 5023 C C . ILE A 1 640 ? -2.050 -2.002 11.231 1.00 86.00 640 ILE A C 1
ATOM 5025 O O . ILE A 1 640 ? -2.099 -0.766 11.247 1.00 86.00 640 ILE A O 1
ATOM 5029 N N . TRP A 1 641 ? -1.881 -2.715 10.124 1.00 79.94 641 TRP A N 1
ATOM 5030 C CA . TRP A 1 641 ? -1.747 -2.124 8.803 1.00 79.94 641 TRP A CA 1
ATOM 5031 C C . TRP A 1 641 ? -3.050 -1.458 8.340 1.00 79.94 641 TRP A C 1
ATOM 5033 O O . TRP A 1 641 ? -4.153 -1.810 8.769 1.00 79.94 641 TRP A O 1
ATOM 5043 N N . PHE A 1 642 ? -2.919 -0.494 7.430 1.00 79.00 642 PHE A N 1
ATOM 5044 C CA . PHE A 1 642 ? -4.033 0.164 6.748 1.00 79.00 642 PHE A CA 1
ATOM 5045 C C . PHE A 1 642 ? -4.954 0.993 7.665 1.00 79.00 642 PHE A C 1
ATOM 5047 O O . PHE A 1 642 ? -6.184 0.877 7.625 1.00 79.00 642 PHE A O 1
ATOM 5054 N N . VAL A 1 643 ? -4.361 1.870 8.485 1.00 87.94 643 VAL A N 1
ATOM 5055 C CA . VAL A 1 643 ? -5.111 2.856 9.284 1.00 87.94 643 VAL A CA 1
ATOM 5056 C C . VAL A 1 643 ? -4.737 4.276 8.871 1.00 87.94 643 VAL A C 1
ATOM 5058 O O . VAL A 1 643 ? -3.640 4.764 9.139 1.00 87.94 643 VAL A O 1
ATOM 5061 N N . ARG A 1 644 ? -5.685 4.979 8.245 1.00 89.31 644 ARG A N 1
ATOM 5062 C CA . ARG A 1 644 ? -5.448 6.285 7.619 1.00 89.31 644 ARG A CA 1
ATOM 5063 C C . ARG A 1 644 ? -5.845 7.441 8.527 1.00 89.31 644 ARG A C 1
ATOM 5065 O O . ARG A 1 644 ? -7.007 7.563 8.936 1.00 89.31 644 ARG A O 1
ATOM 5072 N N . PHE A 1 645 ? -4.900 8.348 8.772 1.00 93.94 645 PHE A N 1
ATOM 5073 C CA . PHE A 1 645 ? -5.228 9.656 9.331 1.00 93.94 645 PHE A CA 1
ATOM 5074 C C . PHE A 1 645 ? -5.824 10.566 8.250 1.00 93.94 645 PHE A C 1
ATOM 5076 O O . PHE A 1 645 ? -5.570 10.413 7.053 1.00 93.94 645 PHE A O 1
ATOM 5083 N N . SER A 1 646 ? -6.642 11.524 8.667 1.00 92.31 646 SER A N 1
ATOM 5084 C CA . SER A 1 646 ? -7.197 12.539 7.775 1.00 92.31 646 SER A CA 1
ATOM 5085 C C . SER A 1 646 ? -7.024 13.928 8.360 1.00 92.31 646 SER A C 1
ATOM 5087 O O . SER A 1 646 ? -6.956 14.100 9.579 1.00 92.31 646 SER A O 1
ATOM 5089 N N . MET A 1 647 ? -6.973 14.919 7.478 1.00 92.00 647 MET A N 1
ATOM 5090 C CA . MET A 1 647 ? -7.006 16.331 7.834 1.00 92.00 647 MET A CA 1
ATOM 5091 C C . MET A 1 647 ? -8.274 16.995 7.300 1.00 92.00 647 MET A C 1
ATOM 5093 O O . MET A 1 647 ? -8.895 16.523 6.342 1.00 92.00 647 MET A O 1
ATOM 5097 N N . ASP A 1 648 ? -8.681 18.097 7.925 1.00 90.38 648 ASP A N 1
ATOM 5098 C CA . ASP A 1 648 ? -9.712 18.959 7.357 1.00 90.38 648 ASP A CA 1
ATOM 5099 C C . ASP A 1 648 ? -9.191 19.714 6.123 1.00 90.38 648 ASP A C 1
ATOM 5101 O O . ASP A 1 648 ? -7.989 19.830 5.889 1.00 90.38 648 ASP A O 1
ATOM 5105 N N . PHE A 1 649 ? -10.107 20.275 5.329 1.00 85.62 649 PHE A N 1
ATOM 5106 C CA . PHE A 1 649 ? -9.766 20.967 4.079 1.00 85.62 649 PHE A CA 1
ATOM 5107 C C . PHE A 1 649 ? -8.777 22.135 4.268 1.00 85.62 649 PHE A C 1
ATOM 5109 O O . PHE A 1 649 ? -8.053 22.485 3.340 1.00 85.62 649 PHE A O 1
ATOM 5116 N N . LEU A 1 650 ? -8.755 22.761 5.451 1.00 86.25 650 LEU A N 1
ATOM 5117 C CA . LEU A 1 650 ? -7.837 23.857 5.774 1.00 86.25 650 LEU A CA 1
ATOM 5118 C C . LEU A 1 650 ? -6.544 23.393 6.465 1.00 86.25 650 LEU A C 1
ATOM 5120 O O . LEU A 1 650 ? -5.737 24.252 6.813 1.00 86.25 650 LEU A O 1
ATOM 5124 N N . GLN A 1 651 ? -6.356 22.085 6.671 1.00 89.50 651 GLN A N 1
ATOM 5125 C CA . GLN A 1 651 ? -5.209 21.482 7.363 1.00 89.50 651 GLN A CA 1
ATOM 5126 C C . GLN A 1 651 ? -4.957 22.060 8.770 1.00 89.50 651 GL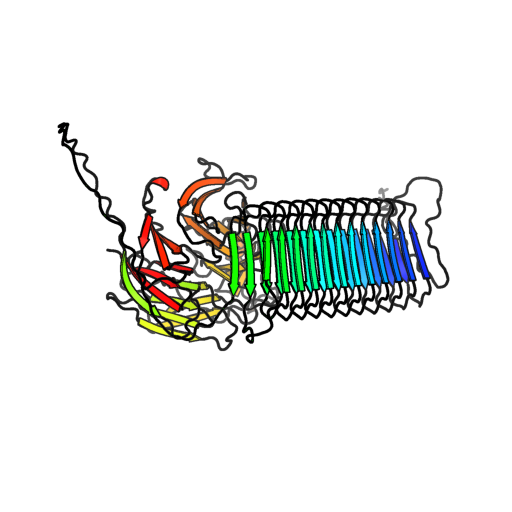N A C 1
ATOM 5128 O O . GLN A 1 651 ? -3.825 22.239 9.211 1.00 89.50 651 GLN A O 1
ATOM 5133 N N . LYS A 1 652 ? -6.037 22.378 9.486 1.00 88.75 652 LYS A N 1
ATOM 5134 C CA . LYS A 1 652 ? -6.044 22.896 10.861 1.00 88.75 652 LYS A CA 1
ATOM 5135 C C . LYS A 1 652 ? -6.282 21.815 11.900 1.00 88.75 652 LYS A C 1
ATOM 5137 O O . LYS A 1 652 ? -5.988 22.024 13.071 1.00 88.75 652 LYS A O 1
ATOM 5142 N N . VAL A 1 653 ? -6.877 20.697 11.511 1.00 91.50 653 VAL A N 1
ATOM 5143 C CA . VAL A 1 653 ? -7.234 19.608 12.414 1.00 91.50 653 VAL A CA 1
ATOM 5144 C C . VAL A 1 653 ? -6.877 18.294 11.749 1.00 91.50 653 VAL A C 1
ATOM 5146 O O . VAL A 1 653 ? -7.211 18.079 10.588 1.00 91.50 653 VAL A O 1
ATOM 5149 N N . MET A 1 654 ? -6.247 17.408 12.509 1.00 94.00 654 MET A N 1
ATOM 5150 C CA . MET A 1 654 ? -5.931 16.047 12.089 1.00 94.00 654 MET A CA 1
ATOM 5151 C C . MET A 1 654 ? -6.656 15.048 12.983 1.00 94.00 654 MET A C 1
ATOM 5153 O O . MET A 1 654 ? -6.755 15.276 14.188 1.00 94.00 654 MET A O 1
ATOM 5157 N N . ALA A 1 655 ? -7.133 13.942 12.417 1.00 95.19 655 ALA A N 1
ATOM 5158 C CA . ALA A 1 655 ? -7.719 12.836 13.163 1.00 95.19 655 ALA A CA 1
ATOM 5159 C C . ALA A 1 655 ? -7.137 11.484 12.743 1.00 95.19 655 ALA A C 1
ATOM 5161 O O . ALA A 1 655 ? -6.892 11.247 11.562 1.00 95.19 655 ALA A O 1
ATOM 5162 N N . LEU A 1 656 ? -6.975 10.584 13.713 1.00 96.00 656 LEU A N 1
ATOM 5163 C CA . LEU A 1 656 ? -6.559 9.198 13.511 1.00 96.00 656 LEU A CA 1
ATOM 5164 C C . LEU A 1 656 ? -7.384 8.267 14.406 1.00 96.00 656 LEU A C 1
ATOM 5166 O O . LEU A 1 656 ? -7.609 8.553 15.582 1.00 96.00 656 LEU A O 1
ATOM 5170 N N . GLY A 1 657 ? -7.826 7.149 13.839 1.00 94.75 657 GLY A N 1
ATOM 5171 C CA . GLY A 1 657 ? -8.460 6.053 14.561 1.00 94.75 657 GLY A CA 1
ATOM 5172 C C . GLY A 1 657 ? -7.455 5.049 15.127 1.00 94.75 657 GLY A C 1
ATOM 5173 O O . GLY A 1 657 ? -6.322 4.966 14.663 1.00 94.75 657 GLY A O 1
ATOM 5174 N N . ASN A 1 658 ? -7.863 4.274 16.126 1.00 93.94 658 ASN A N 1
ATOM 5175 C CA . ASN A 1 658 ? -7.056 3.182 16.671 1.00 93.94 658 ASN A CA 1
ATOM 5176 C C . ASN A 1 658 ? -7.825 1.853 16.655 1.00 93.94 658 ASN A C 1
ATOM 5178 O O . ASN A 1 658 ? -8.997 1.823 16.267 1.00 93.94 658 ASN A O 1
ATOM 5182 N N . THR A 1 659 ? -7.186 0.761 17.084 1.00 92.81 659 THR A N 1
ATOM 5183 C CA . THR A 1 659 ? -7.781 -0.588 17.030 1.00 92.81 659 THR A CA 1
ATOM 5184 C C . THR A 1 659 ? -8.904 -0.822 18.041 1.00 92.81 659 THR A C 1
ATOM 5186 O O . THR A 1 659 ? -9.691 -1.744 17.875 1.00 92.81 659 THR A O 1
ATOM 5189 N N . TYR A 1 660 ? -9.034 0.051 19.043 1.00 91.69 660 TYR A N 1
ATOM 5190 C CA . TYR A 1 660 ? -10.001 -0.051 20.143 1.00 91.69 660 TYR A CA 1
ATOM 5191 C C . TYR A 1 660 ? -11.139 0.980 20.041 1.00 91.69 660 TYR A C 1
ATOM 5193 O O . TYR A 1 660 ? -11.743 1.348 21.052 1.00 91.69 660 TYR A O 1
ATOM 5201 N N . GLY A 1 661 ? -11.399 1.524 18.849 1.00 91.69 661 GLY A N 1
ATOM 5202 C CA . GLY A 1 661 ? -12.498 2.465 18.627 1.00 91.69 661 GLY A CA 1
ATOM 5203 C C . GLY A 1 661 ? -12.300 3.856 19.244 1.00 91.69 661 GLY A C 1
ATOM 5204 O O . GLY A 1 661 ? -13.271 4.591 19.449 1.00 91.69 661 GLY A O 1
ATOM 5205 N N . ARG A 1 662 ? -11.059 4.252 19.548 1.00 94.88 662 ARG A N 1
ATOM 5206 C CA . ARG A 1 662 ? -10.712 5.616 19.975 1.00 94.88 662 ARG A CA 1
ATOM 5207 C C . ARG A 1 662 ? -10.263 6.439 18.776 1.00 94.88 662 ARG A C 1
ATOM 5209 O O . ARG A 1 662 ? -9.525 5.963 17.921 1.00 94.88 662 ARG A O 1
ATOM 5216 N N . THR A 1 663 ? -10.674 7.702 18.739 1.00 95.38 663 THR A N 1
ATOM 5217 C CA . THR A 1 663 ? -10.219 8.661 17.725 1.00 95.38 663 THR A CA 1
ATOM 5218 C C . THR A 1 663 ? -9.390 9.746 18.386 1.00 95.38 663 THR A C 1
ATOM 5220 O O . THR A 1 663 ? -9.872 10.469 19.256 1.00 95.38 663 THR A O 1
ATOM 5223 N N . PHE A 1 664 ? -8.140 9.871 17.978 1.00 95.19 664 PHE A N 1
ATOM 5224 C CA . PHE A 1 664 ? -7.248 10.944 18.383 1.00 95.19 664 PHE A CA 1
ATOM 5225 C C . PHE A 1 664 ? -7.416 12.119 17.427 1.00 95.19 664 PHE A C 1
ATOM 5227 O O . PHE A 1 664 ? -7.460 11.924 16.217 1.00 95.19 664 PHE A O 1
ATOM 5234 N N . VAL A 1 665 ? -7.554 13.328 17.966 1.00 94.56 665 VAL A N 1
ATOM 5235 C CA . VAL A 1 665 ? -7.753 14.556 17.194 1.00 94.56 665 VAL A CA 1
ATOM 5236 C C . VAL A 1 665 ? -6.770 15.616 17.669 1.00 94.56 665 VAL A C 1
ATOM 5238 O O . VAL A 1 665 ? -6.815 16.017 18.836 1.00 94.56 665 VAL A O 1
ATOM 5241 N N . TRP A 1 666 ? -5.921 16.089 16.763 1.00 93.00 666 TRP A N 1
ATOM 5242 C CA . TRP A 1 666 ? -4.903 17.104 17.016 1.00 93.00 666 TRP A CA 1
ATOM 5243 C C . TRP A 1 666 ? -5.277 18.439 16.382 1.00 93.00 666 TRP A C 1
ATOM 5245 O O . TRP A 1 666 ? -5.776 18.496 15.258 1.00 93.00 666 TRP A O 1
ATOM 5255 N N . ASP A 1 667 ? -5.004 19.516 17.114 1.00 90.00 667 ASP A N 1
ATOM 5256 C CA . ASP A 1 667 ? -5.051 20.886 16.602 1.00 90.00 667 ASP A CA 1
ATOM 5257 C C . ASP A 1 667 ? -3.713 21.234 15.935 1.00 90.00 667 ASP A C 1
ATOM 5259 O O . ASP A 1 667 ? -2.677 21.269 16.606 1.00 90.00 667 ASP A O 1
ATOM 5263 N N . LEU A 1 668 ? -3.753 21.463 14.623 1.00 87.88 668 LEU A N 1
ATOM 5264 C CA . LEU A 1 668 ? -2.620 21.869 13.794 1.00 87.88 668 LEU A CA 1
ATOM 5265 C C . LEU A 1 668 ? -2.562 23.392 13.587 1.00 87.88 668 LEU A C 1
ATOM 5267 O O . LEU A 1 668 ? -1.560 23.882 13.074 1.00 87.88 668 LEU A O 1
ATOM 5271 N N . ASP A 1 669 ? -3.574 24.167 14.013 1.00 85.56 669 ASP A N 1
ATOM 5272 C CA . ASP A 1 669 ? -3.589 25.643 13.921 1.00 85.56 669 ASP A CA 1
ATOM 5273 C C . ASP A 1 669 ? -2.741 26.283 15.042 1.00 85.56 669 ASP A C 1
ATOM 5275 O O . ASP A 1 669 ? -3.161 27.179 15.783 1.00 85.56 669 ASP A O 1
ATOM 5279 N N . VAL A 1 670 ? -1.521 25.770 15.198 1.00 82.38 670 VAL A N 1
ATOM 5280 C CA . VAL A 1 670 ? -0.524 26.171 16.189 1.00 82.38 670 VAL A CA 1
ATOM 5281 C C . VAL A 1 670 ? 0.762 26.584 15.483 1.00 82.38 670 VAL A C 1
ATOM 5283 O O . VAL A 1 670 ? 1.135 26.044 14.449 1.00 82.38 670 VAL A O 1
ATOM 5286 N N . THR A 1 671 ? 1.475 27.560 16.045 1.00 76.06 671 THR A N 1
ATOM 5287 C CA . THR A 1 671 ? 2.724 28.066 15.447 1.00 76.06 671 THR A CA 1
ATOM 5288 C C . THR A 1 671 ? 3.883 27.074 15.527 1.00 76.06 671 THR A C 1
ATOM 5290 O O . THR A 1 671 ? 4.855 27.220 14.798 1.00 76.06 671 THR A O 1
ATOM 5293 N N . ASP A 1 672 ? 3.809 26.123 16.455 1.00 75.00 672 ASP A N 1
ATOM 5294 C CA . ASP A 1 672 ? 4.819 25.099 16.706 1.00 75.00 672 ASP A CA 1
ATOM 5295 C C . ASP A 1 672 ? 4.091 23.756 16.886 1.00 75.00 672 ASP A C 1
ATOM 5297 O O . ASP A 1 672 ? 3.235 23.671 17.778 1.00 75.00 672 ASP A O 1
ATOM 5301 N N . PRO A 1 673 ? 4.393 22.723 16.075 1.00 76.19 673 PRO A N 1
ATOM 5302 C CA . PRO A 1 673 ? 3.749 21.414 16.168 1.00 76.19 673 PRO A CA 1
ATOM 5303 C C . PRO A 1 673 ? 3.830 20.779 17.561 1.00 76.19 673 PRO A C 1
ATOM 5305 O O . PRO A 1 673 ? 2.901 20.082 17.963 1.00 76.19 673 PRO A O 1
ATOM 5308 N N . SER A 1 674 ? 4.872 21.082 18.345 1.00 75.12 674 SER A N 1
ATOM 5309 C CA . SER A 1 674 ? 5.012 20.581 19.722 1.00 75.12 674 SER A CA 1
ATOM 5310 C C . SER A 1 674 ? 3.950 21.114 20.692 1.00 75.12 674 SER A C 1
ATOM 5312 O O . SER A 1 674 ? 3.720 20.540 21.756 1.00 75.12 674 SER A O 1
ATOM 5314 N N . GLN A 1 675 ? 3.280 22.212 20.332 1.00 79.06 675 GLN A N 1
ATOM 5315 C CA . GLN A 1 675 ? 2.187 22.803 21.106 1.00 79.06 675 GLN A CA 1
ATOM 5316 C C . GLN A 1 675 ? 0.816 22.259 20.696 1.00 79.06 675 GLN A C 1
ATOM 5318 O O . GLN A 1 675 ? -0.199 22.667 21.280 1.00 79.06 675 GLN A O 1
ATOM 5323 N N . SER A 1 676 ? 0.779 21.363 19.705 1.00 83.06 676 SER A N 1
ATOM 5324 C CA . SER A 1 676 ? -0.440 20.690 19.285 1.00 83.06 676 SER A CA 1
ATOM 5325 C C . SER A 1 676 ? -1.051 19.945 20.469 1.00 83.06 676 SER A C 1
ATOM 5327 O O . SER A 1 676 ? -0.383 19.293 21.274 1.00 83.06 676 SER A O 1
ATOM 5329 N N . LYS A 1 677 ? -2.364 20.092 20.631 1.00 82.62 677 LYS A N 1
ATOM 5330 C CA . LYS A 1 677 ? -3.098 19.409 21.697 1.00 82.62 677 LYS A CA 1
ATOM 5331 C C . LYS A 1 677 ? -3.840 18.237 21.099 1.00 82.62 677 LYS A C 1
ATOM 5333 O O . LYS A 1 677 ? -4.682 18.437 20.229 1.00 82.62 677 LYS A O 1
ATOM 5338 N N . CYS A 1 678 ? -3.580 17.050 21.634 1.00 89.19 678 CYS A N 1
ATOM 5339 C CA . CYS A 1 678 ? -4.373 15.869 21.346 1.00 89.19 678 CYS A CA 1
ATOM 5340 C C . CYS A 1 678 ? -5.638 15.847 22.213 1.00 89.19 678 CYS A C 1
ATOM 5342 O O . CYS A 1 678 ? -5.600 16.046 23.433 1.00 89.19 678 CYS A O 1
ATOM 5344 N N . SER A 1 679 ? -6.772 15.583 21.579 1.00 90.56 679 SER A N 1
ATOM 5345 C CA . SER A 1 679 ? -8.039 15.260 22.220 1.00 90.56 679 SER A CA 1
ATOM 5346 C C . SER A 1 679 ? -8.474 13.866 21.783 1.00 90.56 679 SER A C 1
ATOM 5348 O O . SER A 1 679 ? -8.464 13.557 20.599 1.00 90.56 679 SER A O 1
ATOM 5350 N N . THR A 1 680 ? -8.840 13.014 22.738 1.00 92.88 680 THR A N 1
ATOM 5351 C CA . THR A 1 680 ? -9.287 11.648 22.446 1.00 92.88 680 THR A CA 1
ATOM 5352 C C . THR A 1 680 ? -10.804 11.578 22.525 1.00 92.88 680 THR A C 1
ATOM 5354 O O . THR A 1 680 ? -11.399 11.869 23.566 1.00 92.88 680 THR A O 1
ATOM 5357 N N . LEU A 1 681 ? -11.424 11.182 21.423 1.00 93.06 681 LEU A N 1
ATOM 5358 C CA . LEU A 1 681 ? -12.839 10.872 21.313 1.00 93.06 681 LEU A CA 1
ATOM 5359 C C . LEU A 1 681 ? -13.021 9.373 21.546 1.00 93.06 681 LEU A C 1
ATOM 5361 O O . LEU A 1 681 ? -12.293 8.550 20.995 1.00 93.06 681 LEU A O 1
ATOM 5365 N N . SER A 1 682 ? -13.973 9.016 22.399 1.00 92.94 682 SER A N 1
ATOM 5366 C CA . SER A 1 682 ? -14.307 7.621 22.676 1.00 92.94 682 SER A CA 1
ATOM 5367 C C . SER A 1 682 ? -15.778 7.501 23.038 1.00 92.94 682 SER A C 1
ATOM 5369 O O . SER A 1 682 ? -16.376 8.424 23.601 1.00 92.94 682 SER A O 1
ATOM 5371 N N . HIS A 1 683 ? -16.370 6.366 22.693 1.00 93.62 683 HIS A N 1
ATOM 5372 C CA . HIS A 1 683 ? -17.736 6.027 23.055 1.00 93.62 683 HIS A CA 1
ATOM 5373 C C . HIS A 1 683 ? -17.761 4.567 23.535 1.00 93.62 683 HIS A C 1
ATOM 5375 O O . HIS A 1 683 ? -17.157 3.733 22.872 1.00 93.62 683 HIS A O 1
ATOM 5381 N N . PRO A 1 684 ? -18.474 4.203 24.622 1.00 90.56 684 PRO A N 1
ATOM 5382 C CA . PRO A 1 684 ? -18.432 2.840 25.179 1.00 90.56 684 PRO A CA 1
ATOM 5383 C C . PRO A 1 684 ? -18.856 1.717 24.223 1.00 90.56 684 PRO A C 1
ATOM 5385 O O . PRO A 1 684 ? -18.533 0.562 24.449 1.00 90.56 684 PRO A O 1
ATOM 5388 N N . ARG A 1 685 ? -19.620 2.058 23.180 1.00 91.56 685 ARG A N 1
ATOM 5389 C CA . ARG A 1 685 ? -20.059 1.127 22.124 1.00 91.56 685 ARG A CA 1
ATOM 5390 C C . ARG A 1 685 ? -19.143 1.093 20.892 1.00 91.56 685 ARG A C 1
ATOM 5392 O O . ARG A 1 685 ? -19.431 0.347 19.972 1.00 91.56 685 ARG A O 1
ATOM 5399 N N . CYS A 1 686 ? -18.124 1.946 20.838 1.00 92.31 686 CYS A N 1
ATOM 5400 C CA . CYS A 1 686 ? -17.154 1.994 19.750 1.00 92.31 686 CYS A CA 1
ATOM 5401 C C . CYS A 1 686 ? -15.894 1.280 20.240 1.00 92.31 686 CYS A C 1
ATOM 5403 O O . CYS A 1 686 ? -15.088 1.888 20.940 1.00 92.31 686 CYS A O 1
ATOM 5405 N N . SER A 1 687 ? -15.789 -0.016 19.949 1.00 91.50 687 SER A N 1
ATOM 5406 C CA . SER A 1 687 ? -14.678 -0.880 20.382 1.00 91.50 687 SER A CA 1
ATOM 5407 C C . SER A 1 687 ? -13.869 -1.461 19.225 1.00 91.50 687 SER A C 1
ATOM 5409 O O . SER A 1 687 ? -12.812 -2.029 19.462 1.00 91.50 687 SER A O 1
ATOM 5411 N N . SER A 1 688 ? -14.367 -1.325 17.999 1.00 93.38 688 SER A N 1
ATOM 5412 C CA . SER A 1 688 ? -13.783 -1.902 16.789 1.00 93.38 688 SER A CA 1
ATOM 5413 C C . SER A 1 688 ? -12.724 -0.975 16.189 1.00 93.38 688 SER A C 1
ATOM 5415 O O . SER A 1 688 ? -12.767 0.244 16.397 1.00 93.38 688 SER A O 1
ATOM 5417 N N . ALA A 1 689 ? -11.790 -1.534 15.418 1.00 93.44 689 ALA A N 1
ATOM 5418 C CA . ALA A 1 689 ? -10.736 -0.755 14.781 1.00 93.44 689 ALA A CA 1
ATOM 5419 C C . ALA A 1 689 ? -11.316 0.291 13.826 1.00 93.44 689 ALA A C 1
ATOM 5421 O O . ALA A 1 689 ? -12.180 -0.023 13.012 1.00 93.44 689 ALA A O 1
ATOM 5422 N N . ILE A 1 690 ? -10.856 1.540 13.937 1.00 95.25 690 ILE A N 1
ATOM 5423 C CA . ILE A 1 690 ? -11.256 2.636 13.046 1.00 95.25 690 ILE A CA 1
ATOM 5424 C C . ILE A 1 690 ? -10.240 2.727 11.905 1.00 95.25 690 ILE A C 1
ATOM 5426 O O . ILE A 1 690 ? -9.125 3.191 12.133 1.00 95.25 690 ILE A O 1
ATOM 5430 N N . ARG A 1 691 ? -10.627 2.337 10.685 1.00 90.25 691 ARG A N 1
ATOM 5431 C CA . ARG A 1 691 ? -9.731 2.270 9.510 1.00 90.25 691 ARG A CA 1
ATOM 5432 C C . ARG A 1 691 ? -9.459 3.617 8.860 1.00 90.25 691 ARG A C 1
ATOM 5434 O O . ARG A 1 691 ? -8.339 3.895 8.441 1.00 90.25 691 ARG A O 1
ATOM 5441 N N . GLN A 1 692 ? -10.473 4.472 8.772 1.00 92.12 692 GLN A N 1
ATOM 5442 C CA . GLN A 1 692 ? -10.327 5.806 8.198 1.00 92.12 692 GLN A CA 1
ATOM 5443 C C . GLN A 1 692 ? -11.219 6.812 8.924 1.00 92.12 692 GLN A C 1
ATOM 5445 O O . GLN A 1 692 ? -12.305 6.499 9.419 1.00 92.12 692 GLN A O 1
ATOM 5450 N N . THR A 1 693 ? -10.749 8.055 8.959 1.00 94.38 693 THR A N 1
ATOM 5451 C CA . THR A 1 693 ? -11.539 9.212 9.378 1.00 94.38 693 THR A CA 1
ATOM 5452 C C . THR A 1 693 ? -11.784 10.153 8.201 1.00 94.38 693 THR A C 1
ATOM 5454 O O . THR A 1 693 ? -11.011 10.179 7.245 1.00 94.38 693 THR A O 1
ATOM 5457 N N . SER A 1 694 ? -12.869 10.926 8.242 1.00 93.19 694 SER A N 1
ATOM 5458 C CA . SER A 1 694 ? -13.147 11.937 7.220 1.00 93.19 694 SER A CA 1
ATOM 5459 C C . SER A 1 694 ? -13.774 13.183 7.818 1.00 93.19 694 SER A C 1
ATOM 5461 O O . SER A 1 694 ? -14.775 13.112 8.534 1.00 93.19 694 SER A O 1
ATOM 5463 N N . PHE A 1 695 ? -13.214 14.341 7.482 1.00 92.56 695 PHE A N 1
ATOM 5464 C CA . PHE A 1 695 ? -13.787 15.630 7.834 1.00 92.56 695 PHE A CA 1
ATOM 5465 C C . PHE A 1 695 ? -14.703 16.151 6.732 1.00 92.56 695 PHE A C 1
ATOM 5467 O O . PHE A 1 695 ? -14.404 16.085 5.537 1.00 92.56 695 PHE A O 1
ATOM 5474 N N . SER A 1 696 ? -15.809 16.756 7.149 1.00 90.44 696 SER A N 1
ATOM 5475 C CA . SER A 1 696 ? -16.563 17.680 6.303 1.00 90.44 696 SER A CA 1
ATOM 5476 C C . SER A 1 696 ? -15.677 18.854 5.866 1.00 90.44 696 SER A C 1
ATOM 5478 O O . SER A 1 696 ? -14.716 19.216 6.544 1.00 90.44 696 SER A O 1
ATOM 5480 N N . ARG A 1 697 ? -16.021 19.503 4.748 1.00 85.06 697 ARG A N 1
ATOM 5481 C CA . ARG A 1 697 ? -15.208 20.581 4.155 1.00 85.06 697 ARG A CA 1
ATOM 5482 C C . ARG A 1 697 ? -14.892 21.736 5.119 1.00 85.06 697 ARG A C 1
ATOM 5484 O O . ARG A 1 697 ? -13.844 22.355 5.013 1.00 85.06 697 ARG A O 1
ATOM 5491 N N . ASN A 1 698 ? -15.798 22.048 6.042 1.00 83.19 698 ASN A N 1
ATOM 5492 C CA . ASN A 1 698 ? -15.631 23.109 7.042 1.00 83.19 698 ASN A CA 1
ATOM 5493 C C . ASN A 1 698 ? -15.095 22.595 8.396 1.00 83.19 698 ASN A C 1
ATOM 5495 O O . ASN A 1 698 ? -15.013 23.369 9.350 1.00 83.19 698 ASN A O 1
ATOM 5499 N N . GLY A 1 699 ? -14.796 21.296 8.509 1.00 86.38 699 GLY A N 1
ATOM 5500 C CA . GLY A 1 699 ? -14.370 20.652 9.752 1.00 86.38 699 GLY A CA 1
ATOM 5501 C C . GLY A 1 699 ? -15.442 20.644 10.850 1.00 86.38 699 GLY A C 1
ATOM 5502 O O . GLY A 1 699 ? -15.102 20.534 12.024 1.00 86.38 699 GLY A O 1
ATOM 5503 N N . SER A 1 700 ? -16.724 20.820 10.506 1.00 88.38 700 SER A N 1
ATOM 5504 C CA . SER A 1 700 ? -17.827 20.813 11.482 1.00 88.38 700 SER A CA 1
ATOM 5505 C C . SER A 1 700 ? -18.232 19.404 11.905 1.00 88.38 700 SER A C 1
ATOM 5507 O O . SER A 1 700 ? -18.561 19.183 13.061 1.00 88.38 700 SER A O 1
ATOM 5509 N N . VAL A 1 701 ? -18.175 18.454 10.979 1.00 91.56 701 VAL A N 1
ATOM 5510 C CA . VAL A 1 701 ? -18.462 17.035 11.192 1.00 91.56 701 VAL A CA 1
ATOM 5511 C C . VAL A 1 701 ? -17.204 16.214 10.921 1.00 91.56 701 VAL A C 1
ATOM 5513 O O . VAL A 1 701 ? -16.526 16.442 9.914 1.00 91.56 701 VAL A O 1
ATOM 5516 N N . LEU A 1 702 ? -16.935 15.262 11.809 1.00 94.38 702 LEU A N 1
ATOM 5517 C CA . LEU A 1 702 ? -15.927 14.212 11.714 1.00 94.38 702 LEU A CA 1
ATOM 5518 C C . LEU A 1 702 ? -16.637 12.852 11.680 1.00 94.38 702 LEU A C 1
ATOM 5520 O O . LEU A 1 702 ? -17.480 12.558 12.531 1.00 94.38 702 LEU A O 1
ATOM 5524 N N . LEU A 1 703 ? -16.287 12.031 10.696 1.00 95.00 703 LEU A N 1
ATOM 5525 C CA . LEU A 1 703 ? -16.748 10.654 10.563 1.00 95.00 703 LEU A CA 1
ATOM 5526 C C . LEU A 1 703 ? -15.612 9.675 10.841 1.00 95.00 703 LEU A C 1
ATOM 5528 O O . LEU A 1 703 ? -14.479 9.923 10.431 1.00 95.00 703 LEU A O 1
ATOM 5532 N N . CYS A 1 704 ? -15.941 8.554 11.478 1.00 95.56 704 CYS A N 1
ATOM 5533 C CA . CYS A 1 704 ? -15.041 7.418 11.672 1.00 95.56 704 CYS A CA 1
ATOM 5534 C C . CYS A 1 704 ? -15.721 6.153 11.144 1.00 95.56 704 CYS A C 1
ATOM 5536 O O . CYS A 1 704 ? -16.889 5.928 11.467 1.00 95.56 704 CYS A O 1
ATOM 5538 N N . VAL A 1 705 ? -15.008 5.347 10.360 1.00 94.94 705 VAL A N 1
ATOM 5539 C CA . VAL A 1 705 ? -15.498 4.048 9.870 1.00 94.94 705 VAL A CA 1
ATOM 5540 C C . VAL A 1 705 ? -14.699 2.896 10.455 1.00 94.94 705 VAL A C 1
ATOM 5542 O O . VAL A 1 705 ? -13.491 3.037 10.665 1.00 94.94 705 VAL A O 1
ATOM 5545 N N . CYS A 1 706 ? -15.387 1.794 10.751 1.00 94.88 706 CYS A N 1
ATOM 5546 C CA . CYS A 1 706 ? -14.861 0.701 11.562 1.00 94.88 706 CYS A CA 1
ATOM 5547 C C . CYS A 1 706 ? -14.936 -0.678 10.888 1.00 94.88 706 CYS A C 1
ATOM 5549 O O . CYS A 1 706 ? -15.743 -0.904 9.984 1.00 94.88 706 CYS A O 1
ATOM 5551 N N . ASP A 1 707 ? -14.152 -1.622 11.415 1.00 91.75 707 ASP A N 1
ATOM 5552 C CA . ASP A 1 707 ? -14.094 -3.021 10.953 1.00 91.75 707 ASP A CA 1
ATOM 5553 C C . ASP A 1 707 ? -15.388 -3.822 11.153 1.00 91.75 707 ASP A C 1
ATOM 5555 O O . ASP A 1 707 ? -15.630 -4.809 10.473 1.00 91.75 707 ASP A O 1
ATOM 5559 N N . ASP A 1 708 ? -16.264 -3.388 12.050 1.00 91.75 708 ASP A N 1
ATOM 5560 C CA . ASP A 1 708 ? -17.547 -4.043 12.317 1.00 91.75 708 ASP A CA 1
ATOM 5561 C C . ASP A 1 708 ? -18.704 -3.507 11.456 1.00 91.75 708 ASP A C 1
ATOM 5563 O O . ASP A 1 708 ? -19.880 -3.705 11.799 1.00 91.75 708 ASP A O 1
ATOM 5567 N N . GLY A 1 709 ? -18.381 -2.768 10.392 1.00 91.12 709 GLY A N 1
ATOM 5568 C CA . GLY A 1 709 ? -19.349 -2.146 9.496 1.00 91.12 709 GLY A CA 1
ATOM 5569 C C . GLY A 1 709 ? -19.999 -0.879 10.057 1.00 91.12 709 GLY A C 1
ATOM 5570 O O . GLY A 1 709 ? -21.040 -0.455 9.552 1.00 91.12 709 GLY A O 1
ATOM 5571 N N . THR A 1 710 ? -19.465 -0.291 11.136 1.00 95.06 710 THR A N 1
ATOM 5572 C CA . THR A 1 710 ? -20.067 0.894 11.770 1.00 95.06 710 THR A CA 1
ATOM 5573 C C . THR A 1 710 ? -19.493 2.220 11.273 1.00 95.06 710 THR A C 1
ATOM 5575 O O . THR A 1 710 ? -18.309 2.350 10.968 1.00 95.06 710 THR A O 1
ATOM 5578 N N . ILE A 1 711 ? -20.356 3.239 11.224 1.00 95.31 711 ILE A N 1
ATOM 5579 C CA . ILE A 1 711 ? -20.023 4.623 10.869 1.00 95.31 711 ILE A CA 1
ATOM 5580 C C . ILE A 1 711 ? -20.425 5.526 12.033 1.00 95.31 711 ILE A C 1
ATOM 5582 O O . ILE A 1 711 ? -21.595 5.573 12.417 1.00 95.31 711 ILE A O 1
ATOM 5586 N N . TRP A 1 712 ? -19.469 6.278 12.570 1.00 95.44 712 TRP A N 1
ATOM 5587 C CA . TRP A 1 712 ? -19.633 7.133 13.745 1.00 95.44 712 TRP A CA 1
ATOM 5588 C C . TRP A 1 712 ? -19.560 8.604 13.366 1.00 95.44 712 TRP A C 1
ATOM 5590 O O . TRP A 1 712 ? -18.601 9.027 12.724 1.00 95.44 712 TRP A O 1
ATOM 5600 N N . ARG A 1 713 ? -20.541 9.399 13.808 1.00 94.81 713 ARG A N 1
ATOM 5601 C CA . ARG A 1 713 ? -20.598 10.846 13.569 1.00 94.81 713 ARG A CA 1
ATOM 5602 C C . ARG A 1 713 ? -20.299 11.650 14.829 1.00 94.81 713 ARG A C 1
ATOM 5604 O O . ARG A 1 713 ? -20.972 11.509 15.858 1.00 94.81 713 ARG A O 1
ATOM 5611 N N . TRP A 1 714 ? -19.345 12.561 14.686 1.00 93.69 714 TRP A N 1
ATOM 5612 C CA . TRP A 1 714 ? -18.890 13.495 15.703 1.00 93.69 714 TRP A CA 1
ATOM 5613 C C . TRP A 1 714 ? -19.022 14.929 15.187 1.00 93.69 714 TRP A C 1
ATOM 5615 O O . TRP A 1 714 ? -18.443 15.268 14.159 1.00 93.69 714 TRP A O 1
ATOM 5625 N N . ASP A 1 715 ? -19.728 15.790 15.914 1.00 92.06 715 ASP A N 1
ATOM 5626 C CA . ASP A 1 715 ? -19.922 17.190 15.518 1.00 92.06 715 ASP A CA 1
ATOM 5627 C C . ASP A 1 715 ? -19.089 18.115 16.415 1.00 92.06 715 ASP A C 1
ATOM 5629 O O . ASP A 1 715 ? -19.010 17.924 17.631 1.00 92.06 715 ASP A O 1
ATOM 5633 N N . LYS A 1 716 ? -18.452 19.117 15.812 1.00 89.50 716 LYS A N 1
ATOM 5634 C CA . LYS A 1 716 ? -17.638 20.133 16.482 1.00 89.50 716 LYS A CA 1
ATOM 5635 C C . LYS A 1 716 ? -18.528 21.037 17.343 1.00 89.50 716 LYS A C 1
ATOM 5637 O O . LYS A 1 716 ? -19.582 21.478 16.888 1.00 89.50 716 LYS A O 1
ATOM 5642 N N . VAL A 1 717 ? -18.098 21.291 18.580 1.00 83.81 717 VAL A N 1
ATOM 5643 C CA . VAL A 1 717 ? -18.824 22.052 19.620 1.00 83.81 717 VAL A CA 1
ATOM 5644 C C . VAL A 1 717 ? -18.390 23.508 19.672 1.00 83.81 717 VAL A C 1
ATOM 5646 O O . VAL A 1 717 ? -17.166 23.765 19.577 1.00 83.81 717 VAL A O 1
#

pLDDT: mean 75.97, std 20.8, range [22.45, 96.5]

Radius of gyration: 32.02 Å; chains: 1; bounding box: 82×80×110 Å

Sequence (717 aa):
MSPGTSTTKLKGMKRSATTCDQVLKSEDSGDDIEETSSVVVSFQEETSSVVVSFQEETSSVIVWSQEETSSVVVSFQEETSSVVVSFQEETSSVIVWSQEETSSVVVSFQEETSSVVVSFQEETSSVIVWSQEETSSVVVSFQEETSSVVVSFQEETSSVIVWSQEETSSVVVSFQEETSSVVVSFQEETSSVIVWSQEETSSVVVSFQEETSSVVVSFQEETSSVIVWSQEETSSVVVSFQEETSSVVVSFQEETSSVIVWSQEETSSVVVSFQEETSSVVVSFQEETSSEETSSVIVWSQEETSSVIVWFQEETSSVGSVSATENTSRSATPNQSLKRVGRKRKKQSKATMKLQYKFMTFIKEDHGCPLFGAQFNHHLKEGQPLIFAAVGSNRVTIYECPEGNGIRLLQCFADPDVSLFLITLQAVHRLGIDKVLCPVLNEENYYTCAWSYDIDTGKPLLAIAGARGVIRIISPFHPRDPNLLLSVSKDHALRLWNIRTDVCIAIFGGVEGHRDEVLSADFDMCGNRIMSCGMDHSLKLWRLDKDSMKDSIKRSYIFNSSRSQRPFDSLKEHFPDFSTRDIHRNYVDCVQWLGDFILSKSCENQIVCWKPGQLEETELRSSDTNSTIIHRFEYSQCEIWFVRFSMDFLQKVMALGNTYGRTFVWDLDVTDPSQSKCSTLSHPRCSSAIRQTSFSRNGSVLLCVCDDGTIWRWDKV

Secondary structure (DSSP, 8-state):
-PPPP--------EEE--SS--EEEPP---SS---B--EEEEE-S-BS-EEEEE-S-BS-EEEEESS-EEEEEEEESS-BS-EEEEESS-EEEEEEEESS-EEEEEEEESS-EEEEEEEESS-EEEEEEEESS-EEEEEEEESS-EEEEEEEESS-EEEEEEEESS-EEEEEEEESS-EEEEEEEESS-EEEEEEEESS-EEEEEEEESS-EEEEEEEESS-EEEEEEEESS-EEEEEEEESS-EEEEEEEESS-EEEEEEEESS-EEEEEEEESS-EEEEEEEE-S---TT----EEEEESS-BS-EEEEE--------------------------------------------EEEEEEEE-TT---EEEEEE-TTSPTTS-EEEEEEETTEEEEEEE-SSS--EEEEEEE-S-SS-EEEEEEE-S----S---PPP-----EEEEEEEEETTTTEEEEEEE-SS----EEEEEPSS-TTEEEEE-TTS-EEEEETTTTEEEEEE-STTS-SS-EEEEEE-TTSSEEEEEETTS-EEEEES-SHHHHHHHHHHHH--TTT-SS----EEE-S-SEEE-SS-SS---EEEEETTEEEEE-SSSEEEEEEES-TT--S--TT---EEEEEEEE-SS--SS--B-EE-TTSSEEEEE-TTS-EEEEE--SSSGGGPPEEEE--TT--S-EEEEEE-TTSSEEEEEETTSEEEEEEE-